Protein AF-A0A259DAL8-F1 (afdb_monomer_lite)

pLDDT: mean 74.41, std 16.44, range [31.38, 98.06]

Structure (mmCIF, N/CA/C/O backbone):
data_AF-A0A259DAL8-F1
#
_entry.id   AF-A0A259DAL8-F1
#
loop_
_atom_site.group_PDB
_atom_site.id
_atom_site.type_symbol
_atom_site.label_atom_id
_atom_site.label_alt_id
_atom_site.label_comp_id
_atom_site.label_asym_id
_atom_site.label_entity_id
_atom_site.label_seq_id
_atom_site.pdbx_PDB_ins_code
_atom_site.Cartn_x
_atom_site.Cartn_y
_atom_site.Cartn_z
_atom_site.occupancy
_atom_site.B_iso_or_equiv
_atom_site.auth_seq_id
_atom_site.auth_comp_id
_atom_site.auth_asym_id
_atom_site.auth_atom_id
_atom_site.pdbx_PDB_model_num
ATOM 1 N N . MET A 1 1 ? 61.870 -11.057 -55.550 1.00 35.78 1 MET A N 1
ATOM 2 C CA . MET A 1 1 ? 61.419 -10.920 -54.155 1.00 35.78 1 MET A CA 1
ATOM 3 C C . MET A 1 1 ? 60.018 -10.340 -54.222 1.00 35.78 1 MET A C 1
ATOM 5 O O . MET A 1 1 ? 59.902 -9.242 -54.744 1.00 35.78 1 MET A O 1
ATOM 9 N N . GLU A 1 2 ? 59.033 -11.192 -53.907 1.00 34.91 2 GLU A N 1
ATOM 10 C CA . GLU A 1 2 ? 57.720 -10.975 -53.245 1.00 34.91 2 GLU A CA 1
ATOM 11 C C . GLU A 1 2 ? 56.976 -9.633 -53.415 1.00 34.91 2 GLU A C 1
ATOM 13 O O . GLU A 1 2 ? 57.586 -8.579 -53.312 1.00 34.91 2 GLU A O 1
ATOM 18 N N . ASN A 1 3 ? 55.643 -9.542 -53.484 1.00 34.28 3 ASN A N 1
ATOM 19 C CA . ASN A 1 3 ? 54.513 -10.391 -53.906 1.00 34.28 3 ASN A CA 1
ATOM 20 C C . ASN A 1 3 ? 53.248 -9.493 -53.809 1.00 34.28 3 ASN A C 1
ATOM 22 O O . ASN A 1 3 ? 53.177 -8.661 -52.911 1.00 34.28 3 ASN A O 1
ATOM 26 N N . ASP A 1 4 ? 52.287 -9.710 -54.715 1.00 37.03 4 ASP A N 1
ATOM 27 C CA . ASP A 1 4 ? 50.824 -9.488 -54.649 1.00 37.03 4 ASP A CA 1
ATOM 28 C C . ASP A 1 4 ? 50.190 -8.137 -54.227 1.00 37.03 4 ASP A C 1
ATOM 30 O O . ASP A 1 4 ? 50.417 -7.625 -53.139 1.00 37.03 4 ASP A O 1
ATOM 34 N N . ILE A 1 5 ? 49.257 -7.631 -55.062 1.00 38.06 5 ILE A N 1
ATOM 35 C CA . ILE A 1 5 ? 47.823 -7.443 -54.724 1.00 38.06 5 ILE A CA 1
ATOM 36 C C . ILE A 1 5 ? 46.979 -7.140 -55.992 1.00 38.06 5 ILE A C 1
ATOM 38 O O . ILE A 1 5 ? 47.128 -6.120 -56.660 1.00 38.06 5 ILE A O 1
ATOM 42 N N . ASN A 1 6 ? 46.052 -8.077 -56.213 1.00 35.47 6 ASN A N 1
ATOM 43 C CA . ASN A 1 6 ? 44.702 -8.073 -56.793 1.00 35.47 6 ASN A CA 1
ATOM 44 C C . ASN A 1 6 ? 44.372 -7.799 -58.275 1.00 35.47 6 ASN A C 1
ATOM 46 O O . ASN A 1 6 ? 44.527 -6.720 -58.838 1.00 35.47 6 ASN A O 1
ATOM 50 N N . ALA A 1 7 ? 43.758 -8.853 -58.825 1.00 35.41 7 ALA A N 1
ATOM 51 C CA . ALA A 1 7 ? 43.249 -9.085 -60.162 1.00 35.41 7 ALA A CA 1
ATOM 52 C C . ALA A 1 7 ? 41.807 -8.587 -60.369 1.00 35.41 7 ALA A C 1
ATOM 54 O O . ALA A 1 7 ? 41.029 -8.434 -59.428 1.00 35.41 7 ALA A O 1
ATOM 55 N N . GLY A 1 8 ? 41.447 -8.396 -61.640 1.00 31.41 8 GLY A N 1
ATOM 56 C CA . GLY A 1 8 ? 40.091 -8.093 -62.088 1.00 31.41 8 GLY A CA 1
ATOM 57 C C . GLY A 1 8 ? 39.299 -9.298 -62.625 1.00 31.41 8 GLY A C 1
ATOM 58 O O . GLY A 1 8 ? 39.867 -10.327 -62.972 1.00 31.41 8 GLY A O 1
ATOM 59 N N . LEU A 1 9 ? 37.988 -9.040 -62.779 1.00 34.62 9 LEU A N 1
ATOM 60 C CA . LEU A 1 9 ? 36.991 -9.623 -63.706 1.00 34.62 9 LEU A CA 1
ATOM 61 C C . LEU A 1 9 ? 36.517 -11.088 -63.517 1.00 34.62 9 LEU A C 1
ATOM 63 O O . LEU A 1 9 ? 37.172 -12.013 -63.976 1.00 34.62 9 LEU A O 1
ATOM 67 N N . ALA A 1 10 ? 35.271 -11.274 -63.029 1.00 31.38 10 ALA A N 1
ATOM 68 C CA . ALA A 1 10 ? 34.056 -11.575 -63.837 1.00 31.38 10 ALA A CA 1
ATOM 69 C C . ALA A 1 10 ? 32.976 -12.449 -63.120 1.00 31.38 10 ALA A C 1
ATOM 71 O O . ALA A 1 10 ? 33.229 -13.620 -62.890 1.00 31.38 10 ALA A O 1
ATOM 72 N N . ARG A 1 11 ? 31.760 -11.872 -62.920 1.00 33.25 11 ARG A N 1
ATOM 73 C CA . ARG A 1 11 ? 30.352 -12.414 -62.976 1.00 33.25 11 ARG A CA 1
ATOM 74 C C . ARG A 1 11 ? 29.951 -13.700 -62.180 1.00 33.25 11 ARG A C 1
ATOM 76 O O . ARG A 1 11 ? 30.803 -14.542 -61.961 1.00 33.25 11 ARG A O 1
ATOM 83 N N . PRO A 1 12 ? 28.660 -13.914 -61.788 1.00 41.31 12 PRO A N 1
ATOM 84 C CA . PRO A 1 12 ? 27.433 -13.451 -62.453 1.00 41.31 12 PRO A CA 1
ATOM 85 C C . PRO A 1 12 ? 26.391 -12.744 -61.568 1.00 41.31 12 PRO A C 1
ATOM 87 O O . PRO A 1 12 ? 26.308 -12.931 -60.360 1.00 41.31 12 PRO A O 1
ATOM 90 N N . GLY A 1 13 ? 25.568 -11.931 -62.237 1.00 42.28 13 GLY A N 1
ATOM 91 C CA . GLY A 1 13 ? 24.282 -11.502 -61.713 1.00 42.28 13 GLY A CA 1
ATOM 92 C C . GLY A 1 13 ? 23.325 -12.685 -61.721 1.00 42.28 13 GLY A C 1
ATOM 93 O O . GLY A 1 13 ? 23.169 -13.348 -62.746 1.00 42.28 13 GLY A O 1
ATOM 94 N N . THR A 1 14 ? 22.709 -12.927 -60.573 1.00 33.47 14 THR A N 1
ATOM 95 C CA . THR A 1 14 ? 21.585 -13.843 -60.441 1.00 33.47 14 THR A CA 1
ATOM 96 C C . THR A 1 14 ? 20.373 -12.995 -60.111 1.00 33.47 14 THR A C 1
ATOM 98 O O . THR A 1 14 ? 20.346 -12.277 -59.111 1.00 33.47 14 THR A O 1
ATOM 101 N N . GLU A 1 15 ? 19.423 -13.047 -61.031 1.00 34.59 15 GLU A N 1
ATOM 102 C CA . GLU A 1 15 ? 18.083 -12.490 -60.973 1.00 34.59 15 GLU A CA 1
ATOM 103 C C . GLU A 1 15 ? 17.472 -12.680 -59.577 1.00 34.59 15 GLU A C 1
ATOM 105 O O . GLU A 1 15 ? 17.175 -13.799 -59.158 1.00 34.59 15 GLU A O 1
ATOM 110 N N . ARG A 1 16 ? 17.234 -11.582 -58.854 1.00 32.19 16 ARG A N 1
ATOM 111 C CA . ARG A 1 16 ? 16.084 -11.554 -57.953 1.00 32.19 16 ARG A CA 1
ATOM 112 C C . ARG A 1 16 ? 14.910 -11.191 -58.834 1.00 32.19 16 ARG A C 1
ATOM 114 O O . ARG A 1 16 ? 14.749 -10.041 -59.215 1.00 32.19 16 ARG A O 1
ATOM 121 N N . SER A 1 17 ? 14.172 -12.222 -59.216 1.00 34.84 17 SER A N 1
ATOM 122 C CA . SER A 1 17 ? 12.844 -12.115 -59.787 1.00 34.84 17 SER A CA 1
ATOM 123 C C . SER A 1 17 ? 12.039 -11.077 -59.007 1.00 34.84 17 SER A C 1
ATOM 125 O O . SER A 1 17 ? 11.611 -11.348 -57.880 1.00 34.84 17 SER A O 1
ATOM 127 N N . ASP A 1 18 ? 11.805 -9.925 -59.632 1.00 37.50 18 ASP A N 1
ATOM 128 C CA . ASP A 1 18 ? 10.613 -9.112 -59.419 1.00 37.50 18 ASP A CA 1
ATOM 129 C C . ASP A 1 18 ? 9.415 -9.949 -59.883 1.00 37.50 18 ASP A C 1
ATOM 131 O O . ASP A 1 18 ? 8.805 -9.725 -60.925 1.00 37.50 18 ASP A O 1
ATOM 135 N N . ALA A 1 19 ? 9.119 -11.007 -59.129 1.00 38.22 19 ALA A N 1
ATOM 136 C CA . ALA A 1 19 ? 7.787 -11.555 -59.116 1.00 38.22 19 ALA A CA 1
ATOM 137 C C . ALA A 1 19 ? 6.965 -10.504 -58.380 1.00 38.22 19 ALA A C 1
ATOM 139 O O . ALA A 1 19 ? 7.048 -10.405 -57.154 1.00 38.22 19 ALA A O 1
ATOM 140 N N . GLU A 1 20 ? 6.253 -9.685 -59.157 1.00 40.41 20 GLU A N 1
ATOM 141 C CA . GLU A 1 20 ? 5.109 -8.899 -58.712 1.00 40.41 20 GLU A CA 1
ATOM 142 C C . GLU A 1 20 ? 4.331 -9.726 -57.684 1.00 40.41 20 GLU A C 1
ATOM 144 O O . GLU A 1 20 ? 3.550 -10.617 -58.023 1.00 40.41 20 GLU A O 1
ATOM 149 N N . ARG A 1 21 ? 4.569 -9.458 -56.396 1.00 34.81 21 ARG A N 1
ATOM 150 C CA . ARG A 1 21 ? 3.578 -9.788 -55.386 1.00 34.81 21 ARG A CA 1
ATOM 151 C C . ARG A 1 21 ? 2.423 -8.843 -55.685 1.00 34.81 21 ARG A C 1
ATOM 153 O O . ARG A 1 21 ? 2.647 -7.630 -55.673 1.00 34.81 21 ARG A O 1
ATOM 160 N N . PRO A 1 22 ? 1.233 -9.364 -56.015 1.00 31.95 22 PRO A N 1
ATOM 161 C CA . PRO A 1 22 ? 0.101 -8.514 -56.318 1.00 31.95 22 PRO A CA 1
ATOM 162 C C . PRO A 1 22 ? -0.125 -7.573 -55.136 1.00 31.95 22 PRO A C 1
ATOM 164 O O . PRO A 1 22 ? -0.141 -7.995 -53.979 1.00 31.95 22 PRO A O 1
ATOM 167 N N . ALA A 1 23 ? -0.246 -6.285 -55.450 1.00 42.25 23 ALA A N 1
ATOM 168 C CA . ALA A 1 23 ? -0.668 -5.256 -54.521 1.00 42.25 23 ALA A CA 1
ATOM 169 C C . ALA A 1 23 ? -2.107 -5.559 -54.083 1.00 42.25 23 ALA A C 1
ATOM 171 O O . ALA A 1 23 ? -3.071 -5.097 -54.688 1.00 42.25 23 ALA A O 1
ATOM 172 N N . THR A 1 24 ? -2.251 -6.379 -53.051 1.00 40.84 24 THR A N 1
ATOM 173 C CA . THR A 1 24 ? -3.520 -6.617 -52.370 1.00 40.84 24 THR A CA 1
ATOM 174 C C . THR A 1 24 ? -3.335 -6.303 -50.890 1.00 40.84 24 THR A C 1
ATOM 176 O O . THR A 1 24 ? -2.814 -7.131 -50.155 1.00 40.84 24 THR A O 1
ATOM 179 N N . ASP A 1 25 ? -3.735 -5.079 -50.515 1.00 47.84 25 ASP A N 1
ATOM 180 C CA . ASP A 1 25 ? -4.420 -4.725 -49.256 1.00 47.84 25 ASP A CA 1
ATOM 181 C C . ASP A 1 25 ? -3.725 -5.231 -47.959 1.00 47.84 25 ASP A C 1
ATOM 183 O O . ASP A 1 25 ? -3.942 -6.363 -47.545 1.00 47.84 25 ASP A O 1
ATOM 187 N N . ARG A 1 26 ? -2.867 -4.484 -47.239 1.00 47.38 26 ARG A N 1
ATOM 188 C CA . ARG A 1 26 ? -3.063 -3.201 -46.508 1.00 47.38 26 ARG A CA 1
ATOM 189 C C . ARG A 1 26 ? -1.732 -2.808 -45.805 1.00 47.38 26 ARG A C 1
ATOM 191 O O . ARG A 1 26 ? -0.807 -3.617 -45.804 1.00 47.38 26 ARG A O 1
ATOM 198 N N . PRO A 1 27 ? -1.664 -1.688 -45.056 1.00 51.47 27 PRO A N 1
ATOM 199 C CA . PRO A 1 27 ? -1.126 -1.828 -43.705 1.00 51.47 27 PRO A CA 1
ATOM 200 C C . PRO A 1 27 ? -2.227 -1.448 -42.723 1.00 51.47 27 PRO A C 1
ATOM 202 O O . PRO A 1 27 ? -2.418 -0.285 -42.373 1.00 51.47 27 PRO A O 1
ATOM 205 N N . LYS A 1 28 ? -3.027 -2.451 -42.357 1.00 71.31 28 LYS A N 1
ATOM 206 C CA . LYS A 1 28 ? -3.963 -2.333 -41.245 1.00 71.31 28 LYS A CA 1
ATOM 207 C C . LYS A 1 28 ? -3.137 -2.197 -39.973 1.00 71.31 28 LYS A C 1
ATOM 209 O O . LYS A 1 28 ? -2.016 -2.680 -39.935 1.00 71.31 28 LYS A O 1
ATOM 214 N N . GLU A 1 29 ? -3.672 -1.534 -38.966 1.00 87.75 29 GLU A N 1
ATOM 215 C CA . GLU A 1 29 ? -3.164 -1.679 -37.606 1.00 87.75 29 GLU A CA 1
ATOM 216 C C . GLU A 1 29 ? -3.200 -3.169 -37.227 1.00 87.75 29 GLU A C 1
ATOM 218 O O . GLU A 1 29 ? -4.219 -3.828 -37.449 1.00 87.75 29 GLU A O 1
ATOM 223 N N . TYR A 1 30 ? -2.084 -3.719 -36.752 1.00 91.56 30 TYR A N 1
ATOM 224 C CA . TYR A 1 30 ? -2.017 -5.100 -36.281 1.00 91.56 30 TYR A CA 1
ATOM 225 C C . TYR A 1 30 ? -0.966 -5.280 -35.186 1.00 91.56 30 TYR A C 1
ATOM 227 O O . TYR A 1 30 ? -0.056 -4.469 -34.990 1.00 91.56 30 TYR A O 1
ATOM 235 N N . PHE A 1 31 ? -1.097 -6.390 -34.475 1.00 93.56 31 PHE A N 1
ATOM 236 C CA . PHE A 1 31 ? -0.281 -6.772 -33.339 1.00 93.56 31 PHE A CA 1
ATOM 237 C C . PHE A 1 31 ? 0.427 -8.080 -33.671 1.00 93.56 31 PHE A C 1
ATOM 239 O O . PHE A 1 31 ? -0.217 -9.080 -33.976 1.00 93.56 31 PHE A O 1
ATOM 246 N N . SER A 1 32 ? 1.755 -8.085 -33.634 1.00 93.81 32 SER A N 1
ATOM 247 C CA . SER A 1 32 ? 2.569 -9.268 -33.916 1.00 93.81 32 SER A CA 1
ATOM 248 C C . SER A 1 32 ? 3.132 -9.828 -32.619 1.00 93.81 32 SER A C 1
ATOM 250 O O . SER A 1 32 ? 4.029 -9.219 -32.035 1.00 93.81 32 SER A O 1
ATOM 252 N N . VAL A 1 33 ? 2.677 -11.012 -32.212 1.00 95.31 33 VAL A N 1
ATOM 253 C CA . VAL A 1 33 ? 3.288 -11.797 -31.131 1.00 95.31 33 VAL A CA 1
ATOM 254 C C . VAL A 1 33 ? 4.378 -12.672 -31.741 1.00 95.31 33 VAL A C 1
ATOM 256 O O . VAL A 1 33 ? 4.091 -13.589 -32.509 1.00 95.31 33 VAL A O 1
ATOM 259 N N . ARG A 1 34 ? 5.639 -12.379 -31.426 1.00 91.31 34 ARG A N 1
ATOM 260 C CA . ARG A 1 34 ? 6.814 -13.071 -31.964 1.00 91.31 34 ARG A CA 1
ATOM 261 C C . ARG A 1 34 ? 7.540 -13.842 -30.871 1.00 91.31 34 ARG A C 1
ATOM 263 O O . ARG A 1 34 ? 7.959 -13.252 -29.877 1.00 91.31 34 ARG A O 1
ATOM 270 N N . LEU A 1 35 ? 7.748 -15.132 -31.104 1.00 91.06 35 LEU A N 1
ATOM 271 C CA . LEU A 1 35 ? 8.613 -15.999 -30.313 1.00 91.06 35 LEU A CA 1
ATOM 272 C C . LEU A 1 35 ? 10.065 -15.742 -30.723 1.00 91.06 35 LEU A C 1
ATOM 274 O O . LEU A 1 35 ? 10.432 -15.897 -31.890 1.00 91.06 35 LEU A O 1
ATOM 278 N N . THR A 1 36 ? 10.888 -15.275 -29.788 1.00 84.94 36 THR A N 1
ATOM 279 C CA . THR A 1 36 ? 12.235 -14.784 -30.106 1.00 84.94 36 THR A CA 1
ATOM 280 C C . THR A 1 36 ? 13.186 -15.922 -30.464 1.00 84.94 36 THR A C 1
ATOM 282 O O . THR A 1 36 ? 14.020 -15.744 -31.351 1.00 84.94 36 THR A O 1
ATOM 285 N N . LEU A 1 37 ? 13.064 -17.080 -29.804 1.00 82.81 37 LEU A N 1
ATOM 286 C CA . LEU A 1 37 ? 13.977 -18.209 -30.006 1.00 82.81 37 LEU A CA 1
ATOM 287 C C . LEU A 1 37 ? 13.647 -19.009 -31.271 1.00 82.81 37 LEU A C 1
ATOM 289 O O . LEU A 1 37 ? 14.517 -19.191 -32.122 1.00 82.81 37 LEU A O 1
ATOM 293 N N . SER A 1 38 ? 12.397 -19.444 -31.428 1.00 86.19 38 SER A N 1
ATOM 294 C CA . SER A 1 38 ? 11.946 -20.172 -32.625 1.00 86.19 38 SER A CA 1
ATOM 295 C C . SER A 1 38 ? 11.756 -19.281 -33.856 1.00 86.19 38 SER A C 1
ATOM 297 O O . SER A 1 38 ? 11.741 -19.771 -34.986 1.00 86.19 38 SER A O 1
ATOM 299 N N . GLY A 1 39 ? 11.593 -17.970 -33.663 1.00 83.44 39 GLY A N 1
ATOM 300 C CA . GLY A 1 39 ? 11.322 -17.013 -34.734 1.00 83.44 39 GLY A CA 1
ATOM 301 C C . GLY A 1 39 ? 9.891 -17.059 -35.278 1.00 83.44 39 GLY A C 1
ATOM 302 O O . GLY A 1 39 ? 9.587 -16.300 -36.200 1.00 83.44 39 GLY A O 1
ATOM 303 N N . ALA A 1 40 ? 9.018 -17.909 -34.725 1.00 88.38 40 ALA A N 1
ATOM 304 C CA . ALA A 1 40 ? 7.608 -17.963 -35.092 1.00 88.38 40 ALA A CA 1
ATOM 305 C C . ALA A 1 40 ? 6.899 -16.648 -34.730 1.00 88.38 40 ALA A C 1
ATOM 307 O O . ALA A 1 40 ? 7.210 -16.018 -33.718 1.00 88.38 40 ALA A O 1
ATOM 308 N N . ALA A 1 41 ? 5.944 -16.227 -35.556 1.00 90.94 41 ALA A N 1
ATOM 309 C CA . ALA A 1 41 ? 5.156 -15.025 -35.319 1.00 90.94 41 ALA A CA 1
ATOM 310 C C . ALA A 1 41 ? 3.689 -15.264 -35.676 1.00 90.94 41 ALA A C 1
ATOM 312 O O . ALA A 1 41 ? 3.388 -15.960 -36.648 1.00 90.94 41 ALA A O 1
ATOM 313 N N . GLN A 1 42 ? 2.797 -14.670 -34.891 1.00 93.44 42 GLN A N 1
ATOM 314 C CA . GLN A 1 42 ? 1.364 -14.647 -35.140 1.00 93.44 42 GLN A CA 1
ATOM 315 C C . GLN A 1 42 ? 0.871 -13.201 -35.126 1.00 93.44 42 GLN A C 1
ATOM 317 O O . GLN A 1 42 ? 1.238 -12.422 -34.246 1.00 93.44 42 GLN A O 1
ATOM 322 N N . GLU A 1 43 ? 0.050 -12.854 -36.112 1.00 94.31 43 GLU A N 1
ATOM 323 C CA . GLU A 1 43 ? -0.501 -11.514 -36.293 1.00 94.31 43 GLU A CA 1
ATOM 324 C C . GLU A 1 43 ? -1.977 -11.482 -35.886 1.00 94.31 43 GLU A C 1
ATOM 326 O O . GLU A 1 43 ? -2.733 -12.413 -36.174 1.00 94.31 43 GLU A O 1
ATOM 331 N N . PHE A 1 44 ? -2.379 -10.397 -35.231 1.00 94.81 44 PHE A N 1
ATOM 332 C CA . PHE A 1 44 ? -3.725 -10.174 -34.717 1.00 94.81 44 PHE A CA 1
ATOM 333 C C . PHE A 1 44 ? -4.202 -8.777 -35.102 1.00 94.81 44 PHE A C 1
ATOM 335 O O . PHE A 1 44 ? -3.449 -7.813 -34.992 1.00 94.81 44 PHE A O 1
ATOM 342 N N . GLU A 1 45 ? -5.460 -8.652 -35.520 1.00 93.88 45 GLU A N 1
ATOM 343 C CA . GLU A 1 45 ? -6.099 -7.341 -35.730 1.00 93.88 45 GLU A CA 1
ATOM 344 C C . GLU A 1 45 ? -6.703 -6.790 -34.427 1.00 93.88 45 GLU A C 1
ATOM 346 O O . GLU A 1 45 ? -6.846 -5.582 -34.277 1.00 93.88 45 GLU A O 1
ATOM 351 N N . ASP A 1 46 ? -7.037 -7.670 -33.479 1.00 94.56 46 ASP A N 1
ATOM 352 C CA . ASP A 1 46 ? -7.612 -7.319 -32.180 1.00 94.56 46 ASP A CA 1
ATOM 353 C C . ASP A 1 46 ? -6.514 -7.295 -31.092 1.00 94.56 46 ASP A C 1
ATOM 355 O O . ASP A 1 46 ? -5.884 -8.336 -30.845 1.00 94.56 46 ASP A O 1
ATOM 359 N N . PRO A 1 47 ? -6.282 -6.154 -30.409 1.00 94.69 47 PRO A N 1
ATOM 360 C CA . PRO A 1 47 ? -5.307 -6.067 -29.323 1.00 94.69 47 PRO A CA 1
ATOM 361 C C . PRO A 1 47 ? -5.618 -7.028 -28.169 1.00 94.69 47 PRO A C 1
ATOM 363 O O . PRO A 1 47 ? -4.686 -7.548 -27.553 1.00 94.69 47 PRO A O 1
ATOM 366 N N . ARG A 1 48 ? -6.895 -7.331 -27.892 1.00 96.56 48 ARG A N 1
ATOM 367 C CA . ARG A 1 48 ? -7.290 -8.267 -26.826 1.00 96.56 48 ARG A CA 1
ATOM 368 C C . ARG A 1 48 ? -6.808 -9.680 -27.132 1.00 96.56 48 ARG A C 1
ATOM 370 O O . ARG A 1 48 ? -6.209 -10.325 -26.274 1.00 96.56 48 ARG A O 1
ATOM 377 N N . GLN A 1 49 ? -7.003 -10.138 -28.369 1.00 97.44 49 GLN A N 1
ATOM 378 C CA . GLN A 1 49 ? -6.532 -11.455 -28.814 1.00 97.44 49 GLN A CA 1
ATOM 379 C C . GLN A 1 49 ? -5.003 -11.545 -28.793 1.00 97.44 49 GLN A C 1
ATOM 381 O O . GLN A 1 49 ? -4.451 -12.579 -28.420 1.00 97.44 49 GLN A O 1
ATOM 386 N N . ALA A 1 50 ? -4.310 -10.453 -29.134 1.00 96.44 50 ALA A N 1
ATOM 387 C CA . ALA A 1 50 ? -2.856 -10.384 -29.020 1.00 96.44 50 ALA A CA 1
ATOM 388 C C . ALA A 1 50 ? -2.385 -10.482 -27.559 1.00 96.44 50 ALA A C 1
ATOM 390 O O . ALA A 1 50 ? -1.403 -11.172 -27.283 1.00 96.44 50 ALA A O 1
ATOM 391 N N . GLY A 1 51 ? -3.089 -9.833 -26.625 1.00 96.75 51 GLY A N 1
ATOM 392 C CA . GLY A 1 51 ? -2.826 -9.927 -25.185 1.00 96.75 51 GLY A CA 1
ATOM 393 C C . GLY A 1 51 ? -3.016 -11.342 -24.644 1.00 96.75 51 GLY A C 1
ATOM 394 O O . GLY A 1 51 ? -2.141 -11.868 -23.956 1.00 96.75 51 GLY A O 1
ATOM 395 N N . GLU A 1 52 ? -4.113 -11.996 -25.027 1.00 98.06 52 GLU A N 1
ATOM 396 C CA . GLU A 1 52 ? -4.407 -13.394 -24.688 1.00 98.06 52 GLU A CA 1
ATOM 397 C C . GLU A 1 52 ? -3.338 -14.351 -25.241 1.00 98.06 52 GLU A C 1
ATOM 399 O O . GLU A 1 52 ? -2.814 -15.205 -24.520 1.00 98.06 52 GLU A O 1
ATOM 404 N N . ALA A 1 53 ? -2.964 -14.195 -26.513 1.00 97.19 53 ALA A N 1
ATOM 405 C CA . ALA A 1 53 ? -1.924 -15.006 -27.138 1.00 97.19 53 ALA A CA 1
ATOM 406 C C . ALA A 1 53 ? -0.550 -14.777 -26.495 1.00 97.19 53 ALA A C 1
ATOM 408 O O . ALA A 1 53 ? 0.203 -15.728 -26.283 1.00 97.19 53 ALA A O 1
ATOM 409 N N . PHE A 1 54 ? -0.234 -13.531 -26.134 1.00 97.19 54 PHE A N 1
ATOM 410 C CA . PHE A 1 54 ? 0.995 -13.198 -25.427 1.00 97.19 54 PHE A CA 1
ATOM 411 C C . PHE A 1 54 ? 1.050 -13.834 -24.036 1.00 97.19 54 PHE A C 1
ATOM 413 O O . PHE A 1 54 ? 2.100 -14.361 -23.666 1.00 97.19 54 PHE A O 1
ATOM 420 N N . PHE A 1 55 ? -0.059 -13.857 -23.287 1.00 95.44 55 PHE A N 1
ATOM 421 C CA . PHE A 1 55 ? -0.144 -14.574 -22.011 1.00 95.44 55 PHE A CA 1
ATOM 422 C C . PHE A 1 55 ? 0.125 -16.076 -22.189 1.00 95.44 55 PHE A C 1
ATOM 424 O O . PHE A 1 55 ? 0.979 -16.622 -21.492 1.00 95.44 55 PHE A O 1
ATOM 431 N N . ARG A 1 56 ? -0.519 -16.719 -23.171 1.00 95.19 56 ARG A N 1
ATOM 432 C CA . ARG A 1 56 ? -0.406 -18.172 -23.410 1.00 95.19 56 ARG A CA 1
ATOM 433 C C . ARG A 1 56 ? 0.921 -18.632 -24.007 1.00 95.19 56 ARG A C 1
ATOM 435 O O . ARG A 1 56 ? 1.249 -19.810 -23.904 1.00 95.19 56 ARG A O 1
ATOM 442 N N . ALA A 1 57 ? 1.654 -17.747 -24.676 1.00 95.31 57 ALA A N 1
ATOM 443 C CA . ALA A 1 57 ? 2.935 -18.096 -25.278 1.00 95.31 57 ALA A CA 1
ATOM 444 C C . ALA A 1 57 ? 3.935 -18.577 -24.213 1.00 95.31 57 ALA A C 1
ATOM 446 O O . ALA A 1 57 ? 4.034 -17.973 -23.145 1.00 95.31 57 ALA A O 1
ATOM 447 N N . ASP A 1 58 ? 4.702 -19.623 -24.520 1.00 92.38 58 ASP A N 1
ATOM 448 C CA . ASP A 1 58 ? 5.733 -20.147 -23.619 1.00 92.38 58 ASP A CA 1
ATOM 449 C C . ASP A 1 58 ? 6.734 -19.030 -23.251 1.00 92.38 58 ASP A C 1
ATOM 451 O O . ASP A 1 58 ? 7.350 -18.448 -24.150 1.00 92.38 58 ASP A O 1
ATOM 455 N N . PRO A 1 59 ? 6.903 -18.677 -21.962 1.00 89.81 59 PRO A N 1
ATOM 456 C CA . PRO A 1 59 ? 7.852 -17.644 -21.559 1.00 89.81 59 PRO A CA 1
ATOM 457 C C . PRO A 1 59 ? 9.310 -17.982 -21.918 1.00 89.81 59 PRO A C 1
ATOM 459 O O . PRO A 1 59 ? 10.085 -17.060 -22.193 1.00 89.81 59 PRO A O 1
ATOM 462 N N . ALA A 1 60 ? 9.679 -19.265 -22.010 1.00 89.81 60 ALA A N 1
ATOM 463 C CA . ALA A 1 60 ? 11.025 -19.691 -22.394 1.00 89.81 60 ALA A CA 1
ATOM 464 C C . ALA A 1 60 ? 11.373 -19.314 -23.843 1.00 89.81 60 ALA A C 1
ATOM 466 O O . ALA A 1 60 ? 12.523 -18.991 -24.141 1.00 89.81 60 ALA A O 1
ATOM 467 N N . GLU A 1 61 ? 10.374 -19.233 -24.729 1.00 92.19 61 GLU A N 1
ATOM 468 C CA . GLU A 1 61 ? 10.513 -18.736 -26.108 1.00 92.19 61 GLU A CA 1
ATOM 469 C C . GLU A 1 61 ? 10.746 -17.215 -26.184 1.00 92.19 61 GLU A C 1
ATOM 471 O O . GLU A 1 61 ? 10.980 -16.659 -27.265 1.00 92.19 61 GLU A O 1
ATOM 476 N N . ARG A 1 62 ? 10.697 -16.529 -25.035 1.00 90.50 62 ARG A N 1
ATOM 477 C CA . ARG A 1 62 ? 10.832 -15.079 -24.869 1.00 90.50 62 ARG A CA 1
ATOM 478 C C . ARG A 1 62 ? 9.926 -14.301 -25.828 1.00 90.50 62 ARG A C 1
ATOM 480 O O . ARG A 1 62 ? 10.432 -13.545 -26.668 1.00 90.50 62 ARG A O 1
ATOM 487 N N . PRO A 1 63 ? 8.597 -14.483 -25.750 1.00 91.94 63 PRO A N 1
ATOM 488 C CA . PRO A 1 63 ? 7.679 -13.787 -26.629 1.00 91.94 63 PRO A CA 1
ATOM 489 C C . PRO A 1 63 ? 7.816 -12.268 -26.471 1.00 91.94 63 PRO A C 1
ATOM 491 O O . PRO A 1 63 ? 8.104 -11.748 -25.386 1.00 91.94 63 PRO A O 1
ATOM 494 N N . SER A 1 64 ? 7.604 -11.557 -27.571 1.00 90.56 64 SER A N 1
ATOM 495 C CA . SER A 1 64 ? 7.509 -10.099 -27.627 1.00 90.56 64 SER A CA 1
ATOM 496 C C . SER A 1 64 ? 6.348 -9.692 -28.521 1.00 90.56 64 SER A C 1
ATOM 498 O O . SER A 1 64 ? 5.988 -10.419 -29.446 1.00 90.56 64 SER A O 1
ATOM 500 N N . VAL A 1 65 ? 5.755 -8.539 -28.238 1.00 93.56 65 VAL A N 1
ATOM 501 C CA . VAL A 1 65 ? 4.631 -8.001 -28.997 1.00 93.56 65 VAL A CA 1
ATOM 502 C C . VAL A 1 65 ? 5.045 -6.695 -29.636 1.00 93.56 65 VAL A C 1
ATOM 504 O O . VAL A 1 65 ? 5.482 -5.772 -28.948 1.00 93.56 65 VAL A O 1
ATOM 507 N N . ALA A 1 66 ? 4.882 -6.616 -30.950 1.00 90.31 66 ALA A N 1
ATOM 508 C CA . ALA A 1 66 ? 5.005 -5.378 -31.696 1.00 90.31 66 ALA A CA 1
ATOM 509 C C . ALA A 1 66 ? 3.617 -4.879 -32.106 1.00 90.31 66 ALA A C 1
ATOM 511 O O . ALA A 1 66 ? 2.804 -5.654 -32.601 1.00 90.31 66 ALA A O 1
ATOM 512 N N . HIS A 1 67 ? 3.377 -3.584 -31.935 1.00 90.56 67 HIS A N 1
ATOM 513 C CA . HIS A 1 67 ? 2.270 -2.876 -32.563 1.00 90.56 67 HIS A CA 1
ATOM 514 C C . HIS A 1 67 ? 2.762 -2.269 -33.868 1.00 90.56 67 HIS A C 1
ATOM 516 O O . HIS A 1 67 ? 3.695 -1.461 -33.842 1.00 90.56 67 HIS A O 1
ATOM 522 N N . ILE A 1 68 ? 2.145 -2.646 -34.984 1.00 88.88 68 ILE A N 1
ATOM 523 C CA . ILE A 1 68 ? 2.436 -2.109 -36.307 1.00 88.88 68 ILE A CA 1
ATOM 524 C C . ILE A 1 68 ? 1.222 -1.310 -36.768 1.00 88.88 68 ILE A C 1
ATOM 526 O O . ILE A 1 68 ? 0.122 -1.840 -36.888 1.00 88.88 68 ILE A O 1
ATOM 530 N N . ASN A 1 69 ? 1.436 -0.032 -37.062 1.00 84.12 69 ASN A N 1
ATOM 531 C CA . ASN A 1 69 ? 0.424 0.847 -37.628 1.00 84.12 69 ASN A CA 1
ATOM 532 C C . ASN A 1 69 ? 1.017 1.589 -38.830 1.00 84.12 69 ASN A C 1
ATOM 534 O O . ASN A 1 69 ? 1.856 2.488 -38.684 1.00 84.12 69 ASN A O 1
ATOM 538 N N . GLY A 1 70 ? 0.609 1.193 -40.037 1.00 81.50 70 GLY A N 1
ATOM 539 C CA . GLY A 1 70 ? 1.151 1.770 -41.262 1.00 81.50 70 GLY A CA 1
ATOM 540 C C . GLY A 1 70 ? 2.659 1.532 -41.380 1.00 81.50 70 GLY A C 1
ATOM 541 O O . GLY A 1 70 ? 3.127 0.398 -41.416 1.00 81.50 70 GLY A O 1
ATOM 542 N N . ASN A 1 71 ? 3.416 2.631 -41.409 1.00 77.56 71 ASN A N 1
ATOM 543 C CA . ASN A 1 71 ? 4.883 2.625 -41.467 1.00 77.56 71 ASN A CA 1
ATOM 544 C C . ASN A 1 71 ? 5.542 2.759 -40.085 1.00 77.56 71 ASN A C 1
ATOM 546 O O . ASN A 1 71 ? 6.757 2.932 -39.999 1.00 77.56 71 ASN A O 1
ATOM 550 N N . THR A 1 72 ? 4.754 2.739 -39.009 1.00 77.25 72 THR A N 1
ATOM 551 C CA . THR A 1 72 ? 5.254 2.849 -37.637 1.00 77.25 72 THR A CA 1
ATOM 552 C C . THR A 1 72 ? 5.169 1.500 -36.942 1.00 77.25 72 THR A C 1
ATOM 554 O O . THR A 1 72 ? 4.194 0.769 -37.103 1.00 77.25 72 THR A O 1
ATOM 557 N N . ALA A 1 73 ? 6.203 1.164 -36.176 1.00 82.81 73 ALA A N 1
ATOM 558 C CA . ALA A 1 73 ? 6.230 -0.027 -35.344 1.00 82.81 73 ALA A CA 1
ATOM 559 C C . ALA A 1 73 ? 6.806 0.324 -33.973 1.00 82.81 73 ALA A C 1
ATOM 561 O O . ALA A 1 73 ? 7.789 1.062 -33.882 1.00 82.81 73 ALA A O 1
ATOM 562 N N . ARG A 1 74 ? 6.211 -0.221 -32.912 1.00 86.75 74 ARG A N 1
ATOM 563 C CA . ARG A 1 74 ? 6.753 -0.143 -31.550 1.00 86.75 74 ARG A CA 1
ATOM 564 C C . ARG A 1 74 ? 6.663 -1.491 -30.858 1.00 86.75 74 ARG A C 1
ATOM 566 O O . ARG A 1 74 ? 5.732 -2.254 -31.103 1.00 86.75 74 ARG A O 1
ATOM 573 N N . THR A 1 75 ? 7.588 -1.752 -29.948 1.00 86.62 75 THR A N 1
ATOM 574 C CA . THR A 1 75 ? 7.464 -2.867 -29.006 1.00 86.62 75 THR A CA 1
ATOM 575 C C . THR A 1 75 ? 6.462 -2.479 -27.922 1.00 86.62 75 THR A C 1
ATOM 577 O O . THR A 1 75 ? 6.660 -1.475 -27.245 1.00 86.62 75 THR A O 1
ATOM 580 N N . MET A 1 76 ? 5.388 -3.251 -27.778 1.00 86.56 76 MET A N 1
ATOM 581 C CA . MET A 1 76 ? 4.387 -3.081 -26.720 1.00 86.56 76 MET A CA 1
ATOM 582 C C . MET A 1 76 ? 4.770 -3.849 -25.460 1.00 86.56 76 MET A C 1
ATOM 584 O O . MET A 1 76 ? 4.771 -3.305 -24.367 1.00 86.56 76 MET A O 1
ATOM 588 N N . ALA A 1 77 ? 5.092 -5.129 -25.617 1.00 91.25 77 ALA A N 1
ATOM 589 C CA . ALA A 1 77 ? 5.309 -6.043 -24.508 1.00 91.25 77 ALA A CA 1
ATOM 590 C C . ALA A 1 77 ? 6.486 -6.962 -24.818 1.00 91.25 77 ALA A C 1
ATOM 592 O O . ALA A 1 77 ? 6.775 -7.258 -25.981 1.00 91.25 77 ALA A O 1
ATOM 593 N N . ARG A 1 78 ? 7.185 -7.423 -23.785 1.00 89.56 78 ARG A N 1
ATOM 594 C CA . ARG A 1 78 ? 8.296 -8.366 -23.924 1.00 89.56 78 ARG A CA 1
ATOM 595 C C . ARG A 1 78 ? 8.404 -9.258 -22.701 1.00 89.56 78 ARG A C 1
ATOM 597 O O . ARG A 1 78 ? 7.930 -8.915 -21.622 1.00 89.56 78 ARG A O 1
ATOM 604 N N . THR A 1 79 ? 9.050 -10.400 -22.897 1.00 89.44 79 THR A N 1
ATOM 605 C CA . THR A 1 79 ? 9.408 -11.306 -21.808 1.00 89.44 79 THR A CA 1
ATOM 606 C C . THR A 1 79 ? 10.837 -11.032 -21.357 1.00 89.44 79 THR A C 1
ATOM 608 O O . THR A 1 79 ? 11.792 -11.114 -22.140 1.00 89.44 79 THR A O 1
ATOM 611 N N . GLU A 1 80 ? 10.967 -10.687 -20.088 1.00 86.12 80 GLU A N 1
ATOM 612 C CA . GLU A 1 80 ? 12.198 -10.352 -19.387 1.00 86.12 80 GLU A CA 1
ATOM 613 C C . GLU A 1 80 ? 12.610 -11.502 -18.462 1.00 86.12 80 GLU A C 1
ATOM 615 O O . GLU A 1 80 ? 11.800 -12.366 -18.132 1.00 86.12 80 GLU A O 1
ATOM 620 N N . ILE A 1 81 ? 13.887 -11.534 -18.080 1.00 83.75 81 ILE A N 1
ATOM 621 C CA . ILE A 1 81 ? 14.433 -12.532 -17.154 1.00 83.75 81 ILE A CA 1
ATOM 622 C C . ILE A 1 81 ? 14.685 -11.831 -15.826 1.00 83.75 81 ILE A C 1
ATOM 624 O O . ILE A 1 81 ? 15.463 -10.880 -15.776 1.00 83.75 81 ILE A O 1
ATOM 628 N N . HIS A 1 82 ? 14.027 -12.296 -14.771 1.00 82.44 82 HIS A N 1
ATOM 629 C CA . HIS A 1 82 ? 14.067 -11.722 -13.423 1.00 82.44 82 HIS A CA 1
ATOM 630 C C . HIS A 1 82 ? 14.794 -12.675 -12.461 1.00 82.44 82 HIS A C 1
ATOM 632 O O . HIS A 1 82 ? 14.318 -12.993 -11.375 1.00 82.44 82 HIS A O 1
ATOM 638 N N . GLY A 1 83 ? 15.957 -13.172 -12.888 1.00 80.94 83 GLY A N 1
ATOM 639 C CA . GLY A 1 83 ? 16.784 -14.097 -12.112 1.00 80.94 83 GLY A CA 1
ATOM 640 C C . GLY A 1 83 ? 16.398 -15.569 -12.275 1.00 80.94 83 GLY A C 1
ATOM 641 O O . GLY A 1 83 ? 15.895 -15.990 -13.319 1.00 80.94 83 GLY A O 1
ATOM 642 N N . VAL A 1 84 ? 16.698 -16.364 -11.249 1.00 81.06 84 VAL A N 1
ATOM 643 C CA . VAL A 1 84 ? 16.442 -17.810 -11.193 1.00 81.06 84 VAL A CA 1
ATOM 644 C C . VAL A 1 84 ? 15.763 -18.167 -9.874 1.00 81.06 84 VAL A C 1
ATOM 646 O O . VAL A 1 84 ? 16.047 -17.563 -8.841 1.00 81.06 84 VAL A O 1
ATOM 649 N N . HIS A 1 85 ? 14.870 -19.147 -9.909 1.00 73.19 85 HIS A N 1
ATOM 650 C CA . HIS A 1 85 ? 14.267 -19.740 -8.724 1.00 73.19 85 HIS A CA 1
ATOM 651 C C . HIS A 1 85 ? 15.299 -20.514 -7.902 1.00 73.19 85 HIS A C 1
ATOM 653 O O . HIS A 1 85 ? 16.330 -20.948 -8.417 1.00 73.19 85 HIS A O 1
ATOM 659 N N . GLU A 1 86 ? 14.975 -20.786 -6.637 1.00 71.88 86 GLU A N 1
ATOM 660 C CA . GLU A 1 86 ? 15.768 -21.669 -5.766 1.00 71.88 86 GLU A CA 1
ATOM 661 C C . GLU A 1 86 ? 15.944 -23.081 -6.357 1.00 71.88 86 GLU A C 1
ATOM 663 O O . GLU A 1 86 ? 16.946 -23.746 -6.106 1.00 71.88 86 GLU A O 1
ATOM 668 N N . SER A 1 87 ? 15.003 -23.522 -7.200 1.00 73.81 87 SER A N 1
ATOM 669 C CA . SER A 1 87 ? 15.075 -24.775 -7.964 1.00 73.81 87 SER A CA 1
ATOM 670 C C . SER A 1 87 ? 16.060 -24.737 -9.145 1.00 73.81 87 SER A C 1
ATOM 672 O O . SER A 1 87 ? 16.312 -25.774 -9.757 1.00 73.81 87 SER A O 1
ATOM 674 N N . GLY A 1 88 ? 16.605 -23.565 -9.488 1.00 76.81 88 GLY A N 1
ATOM 675 C CA . GLY A 1 88 ? 17.463 -23.328 -10.654 1.00 76.81 88 GLY A CA 1
ATOM 676 C C . GLY A 1 88 ? 16.714 -23.005 -11.954 1.00 76.81 88 GLY A C 1
ATOM 677 O O . GLY A 1 88 ? 17.351 -22.775 -12.981 1.00 76.81 88 GLY A O 1
ATOM 678 N N . GLU A 1 89 ? 15.379 -22.976 -11.934 1.00 82.50 89 GLU A N 1
ATOM 679 C CA . GLU A 1 89 ? 14.554 -22.592 -13.085 1.00 82.50 89 GLU A CA 1
ATOM 680 C C . GLU A 1 89 ? 14.634 -21.080 -13.356 1.00 82.50 89 GLU A C 1
ATOM 682 O O . GLU A 1 89 ? 14.739 -20.282 -12.428 1.00 82.50 89 GLU A O 1
ATOM 687 N N . THR A 1 90 ? 14.611 -20.660 -14.624 1.00 81.81 90 THR A N 1
ATOM 688 C CA . THR A 1 90 ? 14.669 -19.229 -14.976 1.00 81.81 90 THR A CA 1
ATOM 689 C C . THR A 1 90 ? 13.348 -18.546 -14.657 1.00 81.81 90 THR A C 1
ATOM 691 O O . THR A 1 90 ? 12.297 -19.015 -15.082 1.00 81.81 90 THR A O 1
ATOM 694 N N . ARG A 1 91 ? 13.415 -17.405 -13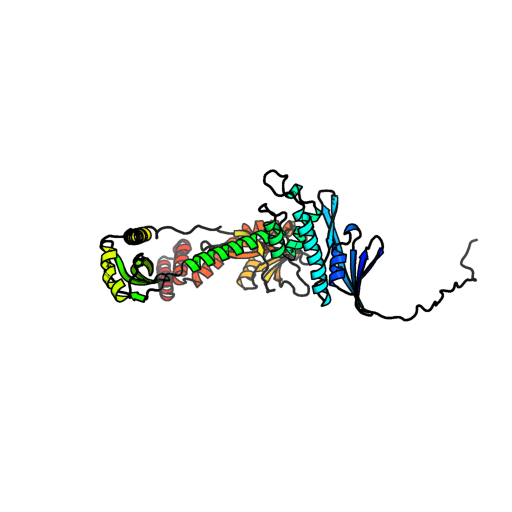.969 1.00 83.50 91 ARG A N 1
ATOM 695 C CA . ARG A 1 91 ? 12.243 -16.596 -13.654 1.00 83.50 91 ARG A CA 1
ATOM 696 C C . ARG A 1 91 ? 11.933 -15.660 -14.814 1.00 83.50 91 ARG A C 1
ATOM 698 O O . ARG A 1 91 ? 12.760 -14.812 -15.165 1.00 83.50 91 ARG A O 1
ATOM 705 N N . TYR A 1 92 ? 10.754 -15.798 -15.408 1.00 84.88 92 TYR A N 1
ATOM 706 C CA . TYR A 1 92 ? 10.332 -14.984 -16.545 1.00 84.88 92 TYR A CA 1
ATOM 707 C C . TYR A 1 92 ? 9.258 -13.982 -16.144 1.00 84.88 92 TYR A C 1
ATOM 709 O O . TYR A 1 92 ? 8.305 -14.315 -15.451 1.00 84.88 92 TYR A O 1
ATOM 717 N N . PHE A 1 93 ? 9.370 -12.759 -16.653 1.00 85.94 93 PHE A N 1
ATOM 718 C CA . PHE A 1 93 ? 8.393 -11.705 -16.414 1.00 85.94 93 PHE A CA 1
ATOM 719 C C . PHE A 1 93 ? 7.871 -11.139 -17.729 1.00 85.94 93 PHE A C 1
ATOM 721 O O . PHE A 1 93 ? 8.644 -10.727 -18.591 1.00 85.94 93 PHE A O 1
ATOM 728 N N . LYS A 1 94 ? 6.547 -11.093 -17.892 1.00 89.69 94 LYS A N 1
ATOM 729 C CA . LYS A 1 94 ? 5.895 -10.500 -19.067 1.00 89.69 94 LYS A CA 1
ATOM 730 C C . LYS A 1 94 ? 5.461 -9.071 -18.762 1.00 89.69 94 LYS A C 1
ATOM 732 O O . LYS A 1 94 ? 4.550 -8.858 -17.953 1.00 89.69 94 LYS A O 1
ATOM 737 N N . SER A 1 95 ? 6.096 -8.109 -19.430 1.00 89.00 95 SER A N 1
ATOM 738 C CA . SER A 1 95 ? 5.744 -6.695 -19.307 1.00 89.00 95 SER A CA 1
ATOM 739 C C . SER A 1 95 ? 4.401 -6.396 -19.972 1.00 89.00 95 SER A C 1
ATOM 741 O O . SER A 1 95 ? 4.029 -7.035 -20.959 1.00 89.00 95 SER A O 1
ATOM 743 N N . LEU A 1 96 ? 3.674 -5.418 -19.431 1.00 90.00 96 LEU A N 1
ATOM 744 C CA . LEU A 1 96 ? 2.429 -4.921 -20.007 1.00 90.00 96 LEU A CA 1
ATOM 745 C C . LEU A 1 96 ? 2.574 -3.441 -20.379 1.00 90.00 96 LEU A C 1
ATOM 747 O O . LEU A 1 96 ? 3.168 -2.691 -19.610 1.00 90.00 96 LEU A O 1
ATOM 751 N N . PRO A 1 97 ? 2.048 -3.018 -21.539 1.00 86.56 97 PRO A N 1
ATOM 752 C CA . PRO A 1 97 ? 2.123 -1.631 -21.980 1.00 86.56 97 PRO A CA 1
ATOM 753 C C . PRO A 1 97 ? 1.037 -0.774 -21.318 1.00 86.56 97 PRO A C 1
ATOM 755 O O . PRO A 1 97 ? -0.046 -1.284 -21.033 1.00 86.56 97 PRO A O 1
ATOM 758 N N . ASP A 1 98 ? 1.272 0.528 -21.147 1.00 86.31 98 ASP A N 1
ATOM 759 C CA . ASP A 1 98 ? 0.337 1.470 -20.503 1.00 86.31 98 ASP A CA 1
ATOM 760 C C . ASP A 1 98 ? 0.198 2.847 -21.178 1.00 86.31 98 ASP A C 1
ATOM 762 O O . ASP A 1 98 ? -0.608 3.668 -20.747 1.00 86.31 98 ASP A O 1
ATOM 766 N N . SER A 1 99 ? 0.918 3.095 -22.268 1.00 71.94 99 SER A N 1
ATOM 767 C CA . SER A 1 99 ? 1.179 4.453 -22.763 1.00 71.94 99 SER A CA 1
ATOM 768 C C . SER A 1 99 ? 0.306 4.892 -23.943 1.00 71.94 99 SER A C 1
ATOM 770 O O . SER A 1 99 ? 0.240 6.081 -24.248 1.00 71.94 99 SER A O 1
ATOM 772 N N . HIS A 1 100 ? -0.343 3.964 -24.647 1.00 81.19 100 HIS A N 1
ATOM 773 C CA . HIS A 1 100 ? -1.055 4.236 -25.898 1.00 81.19 100 HIS A CA 1
ATOM 774 C C . HIS A 1 100 ? -2.464 3.629 -25.916 1.00 81.19 100 HIS A C 1
ATOM 776 O O . HIS A 1 100 ? -2.756 2.659 -25.226 1.00 81.19 100 HIS A O 1
ATOM 782 N N . ALA A 1 101 ? -3.333 4.160 -26.782 1.00 84.75 101 ALA A N 1
ATOM 783 C CA . ALA A 1 101 ? -4.737 3.753 -26.893 1.00 84.75 101 ALA A CA 1
ATOM 784 C C . ALA A 1 101 ? -4.996 2.225 -26.970 1.00 84.75 101 ALA A C 1
ATOM 786 O O . ALA A 1 101 ? -5.837 1.755 -26.204 1.00 84.75 101 ALA A O 1
ATOM 787 N N . PRO A 1 102 ? -4.292 1.420 -27.800 1.00 85.44 102 PRO A N 1
ATOM 788 C CA . PRO A 1 102 ? -4.553 -0.024 -27.869 1.00 85.44 102 PRO A CA 1
ATOM 789 C C . PRO A 1 102 ? -4.027 -0.807 -26.655 1.00 85.44 102 PRO A C 1
ATOM 791 O O . PRO A 1 102 ? -4.331 -1.991 -26.505 1.00 85.44 102 PRO A O 1
ATOM 794 N N . ASP A 1 103 ? -3.245 -0.174 -25.775 1.00 90.50 103 ASP A N 1
ATOM 795 C CA . ASP A 1 103 ? -2.602 -0.849 -24.647 1.00 90.50 103 ASP A CA 1
ATOM 796 C C . ASP A 1 103 ? -3.624 -1.305 -23.609 1.00 90.50 103 ASP A C 1
ATOM 798 O O . ASP A 1 103 ? -3.491 -2.397 -23.065 1.00 90.50 103 ASP A O 1
ATOM 802 N N . ALA A 1 104 ? -4.671 -0.510 -23.363 1.00 92.12 104 ALA A N 1
ATOM 803 C CA . ALA A 1 104 ? -5.715 -0.862 -22.402 1.00 92.12 104 ALA A CA 1
ATOM 804 C C . ALA A 1 104 ? -6.447 -2.153 -22.801 1.00 92.12 104 ALA A C 1
ATOM 806 O O . ALA A 1 104 ? -6.651 -3.038 -21.971 1.00 92.12 104 ALA A O 1
ATOM 807 N N . GLU A 1 105 ? -6.788 -2.295 -24.082 1.00 94.81 105 GLU A N 1
ATOM 808 C CA . GLU A 1 105 ? -7.454 -3.496 -24.587 1.00 94.81 105 GLU A CA 1
ATOM 809 C C . GLU A 1 105 ? -6.512 -4.702 -24.622 1.00 94.81 105 GLU A C 1
ATOM 811 O O . GLU A 1 105 ? -6.907 -5.805 -24.245 1.00 94.81 105 GLU A O 1
ATOM 816 N N . PHE A 1 106 ? -5.245 -4.494 -24.986 1.00 96.31 106 PHE A N 1
ATOM 817 C CA . PHE A 1 106 ? -4.226 -5.537 -24.903 1.00 96.31 106 PHE A CA 1
ATOM 818 C C . PHE A 1 106 ? -4.054 -6.055 -23.469 1.00 96.31 106 PHE A C 1
ATOM 820 O O . PHE A 1 106 ? -4.070 -7.268 -23.244 1.00 96.31 106 PHE A O 1
ATOM 827 N N . ARG A 1 107 ? -3.950 -5.150 -22.483 1.00 95.25 107 ARG A N 1
ATOM 828 C CA . ARG A 1 107 ? -3.883 -5.514 -21.060 1.00 95.25 107 ARG A CA 1
ATOM 829 C C . ARG A 1 107 ? -5.121 -6.283 -20.620 1.00 95.25 107 ARG A C 1
ATOM 831 O O . ARG A 1 107 ? -4.973 -7.309 -19.968 1.00 95.25 107 ARG A O 1
ATOM 838 N N . ALA A 1 108 ? -6.313 -5.840 -21.016 1.00 95.31 108 ALA A N 1
ATOM 839 C CA . ALA A 1 108 ? -7.555 -6.536 -20.689 1.00 95.31 108 ALA A CA 1
ATOM 840 C C . ALA A 1 108 ? -7.570 -7.973 -21.238 1.00 95.31 108 ALA A C 1
ATOM 842 O O . ALA A 1 108 ? -7.924 -8.903 -20.520 1.00 95.31 108 ALA A O 1
ATOM 843 N N . GLY A 1 109 ? -7.133 -8.182 -22.485 1.00 97.06 109 GLY A N 1
ATOM 844 C CA . GLY A 1 109 ? -7.017 -9.523 -23.068 1.00 97.06 109 GLY A CA 1
ATOM 845 C C . GLY A 1 109 ? -6.025 -10.421 -22.325 1.00 97.06 109 GLY A C 1
ATOM 846 O O . GLY A 1 109 ? -6.327 -11.579 -22.039 1.00 97.06 109 GLY A O 1
ATOM 847 N N . PHE A 1 110 ? -4.866 -9.873 -21.952 1.00 97.00 110 PHE A N 1
ATOM 848 C CA . PHE A 1 110 ? -3.867 -10.581 -21.151 1.00 97.00 110 PHE A CA 1
ATOM 849 C C . PHE A 1 110 ? -4.406 -10.968 -19.765 1.00 97.00 110 PHE A C 1
ATOM 851 O O . PHE A 1 110 ? -4.283 -12.122 -19.359 1.00 97.00 110 PHE A O 1
ATOM 858 N N . LEU A 1 111 ? -5.006 -10.016 -19.045 1.00 96.12 111 LEU A N 1
ATOM 859 C CA . LEU A 1 111 ? -5.499 -10.215 -17.681 1.00 96.12 111 LEU A CA 1
ATOM 860 C C . LEU A 1 111 ? -6.683 -11.182 -17.637 1.00 96.12 111 LEU A C 1
ATOM 862 O O . LEU A 1 111 ? -6.697 -12.057 -16.783 1.00 96.12 111 LEU A O 1
ATOM 866 N N . ASN A 1 112 ? -7.606 -11.113 -18.598 1.00 96.44 112 ASN A N 1
ATOM 867 C CA . ASN A 1 112 ? -8.708 -12.075 -18.695 1.00 96.44 112 ASN A CA 1
ATOM 868 C C . ASN A 1 112 ? -8.203 -13.505 -18.944 1.00 96.44 112 ASN A C 1
ATOM 870 O O . ASN A 1 112 ? -8.751 -14.468 -18.411 1.00 96.44 112 ASN A O 1
ATOM 874 N N . ALA A 1 113 ? -7.157 -13.660 -19.763 1.00 96.56 113 ALA A N 1
ATOM 875 C CA . ALA A 1 113 ? -6.555 -14.966 -20.017 1.00 96.56 113 ALA A CA 1
ATOM 876 C C . ALA A 1 113 ? -5.829 -15.515 -18.776 1.00 96.56 113 ALA A C 1
ATOM 878 O O . ALA A 1 113 ? -5.909 -16.715 -18.504 1.00 96.56 113 ALA A O 1
ATOM 879 N N . MET A 1 114 ? -5.160 -14.636 -18.023 1.00 95.31 114 MET A N 1
ATOM 880 C CA . MET A 1 114 ? -4.535 -14.955 -16.739 1.00 95.31 114 MET A CA 1
ATOM 881 C C . MET A 1 114 ? -5.575 -15.367 -15.698 1.00 95.31 114 MET A C 1
ATOM 883 O O . MET A 1 114 ? -5.452 -16.445 -15.128 1.00 95.31 114 MET A O 1
ATOM 887 N N . GLU A 1 115 ? -6.631 -14.576 -15.520 1.00 95.31 115 GLU A N 1
ATOM 888 C CA . GLU A 1 115 ? -7.740 -14.871 -14.611 1.00 95.31 115 GLU A CA 1
ATOM 889 C C . GLU A 1 115 ? -8.375 -16.231 -14.926 1.00 95.31 115 GLU A C 1
ATOM 891 O O . GLU A 1 115 ? -8.475 -17.081 -14.048 1.00 95.31 115 GLU A O 1
ATOM 896 N N . ALA A 1 116 ? -8.703 -16.499 -16.196 1.00 94.81 116 ALA A N 1
ATOM 897 C CA . ALA A 1 116 ? -9.269 -17.784 -16.604 1.00 94.81 116 ALA A CA 1
ATOM 898 C C . ALA A 1 116 ? -8.332 -18.972 -16.304 1.00 94.81 116 ALA A C 1
ATOM 900 O O . ALA A 1 116 ? -8.791 -20.022 -15.852 1.00 94.81 116 ALA A O 1
ATOM 901 N N . SER A 1 117 ? -7.023 -18.804 -16.528 1.00 93.06 117 SER A N 1
ATOM 902 C CA . SER A 1 117 ? -6.005 -19.809 -16.188 1.00 93.06 117 SER A CA 1
ATOM 903 C C . SER A 1 117 ? -5.931 -20.052 -14.679 1.00 93.06 117 SER A C 1
ATOM 905 O O . SER A 1 117 ? -5.887 -21.202 -14.240 1.00 93.06 117 SER A O 1
ATOM 907 N N . LEU A 1 118 ? -5.963 -18.982 -13.877 1.00 92.31 118 LEU A N 1
ATOM 908 C CA . LEU A 1 118 ? -5.960 -19.057 -12.418 1.00 92.31 118 LEU A CA 1
ATOM 909 C C . LEU A 1 118 ? -7.201 -19.780 -11.898 1.00 92.31 118 LEU A C 1
ATOM 911 O O . LEU A 1 118 ? -7.056 -20.751 -11.160 1.00 92.31 118 LEU A O 1
ATOM 915 N N . THR A 1 119 ? -8.398 -19.382 -12.332 1.00 90.88 119 THR A N 1
ATOM 916 C CA . THR A 1 119 ? -9.654 -20.038 -11.945 1.00 90.88 119 THR A CA 1
ATOM 917 C C . THR A 1 119 ? -9.634 -21.528 -12.291 1.00 90.88 119 THR A C 1
ATOM 919 O O . THR A 1 119 ? -9.976 -22.367 -11.458 1.00 90.88 119 THR A O 1
ATOM 922 N N . GLU A 1 120 ? -9.187 -21.892 -13.497 1.00 90.94 120 GLU A N 1
ATOM 923 C CA . GLU A 1 120 ? -9.108 -23.296 -13.907 1.00 90.94 120 GLU A CA 1
ATOM 924 C C . GLU A 1 120 ? -8.109 -24.095 -13.054 1.00 90.94 120 GLU A C 1
ATOM 926 O O . GLU A 1 120 ? -8.392 -25.232 -12.666 1.00 90.94 120 GLU A O 1
ATOM 931 N N . ARG A 1 121 ? -6.926 -23.534 -12.778 1.00 90.31 121 ARG A N 1
ATOM 932 C CA . ARG A 1 121 ? -5.861 -24.225 -12.036 1.00 90.31 121 ARG A CA 1
ATOM 933 C C . ARG A 1 121 ? -6.182 -24.336 -10.550 1.00 90.31 121 ARG A C 1
ATOM 935 O O . ARG A 1 121 ? -6.012 -25.419 -10.000 1.00 90.31 121 ARG A O 1
ATOM 942 N N . LEU A 1 122 ? -6.701 -23.278 -9.929 1.00 88.12 122 LEU A N 1
ATOM 943 C CA . LEU A 1 122 ? -7.156 -23.289 -8.535 1.00 88.12 122 LEU A CA 1
ATOM 944 C C . LEU A 1 122 ? -8.323 -24.260 -8.323 1.00 88.12 122 LEU A C 1
ATOM 946 O O . LEU A 1 122 ? -8.341 -24.991 -7.334 1.00 88.12 122 LEU A O 1
ATOM 950 N N . GLY A 1 123 ? -9.253 -24.339 -9.280 1.00 85.69 123 GLY A N 1
ATOM 951 C CA . GLY A 1 123 ? -10.385 -25.267 -9.221 1.00 85.69 123 GLY A CA 1
ATOM 952 C C . GLY A 1 123 ? -10.002 -26.750 -9.317 1.00 85.69 123 GLY A C 1
ATOM 953 O O . GLY A 1 123 ? -10.808 -27.614 -8.977 1.00 85.69 123 GLY A O 1
ATOM 954 N N . LYS A 1 124 ? -8.781 -27.071 -9.769 1.00 85.50 124 LYS A N 1
ATOM 955 C CA . LYS A 1 124 ? -8.251 -28.448 -9.821 1.00 85.50 124 LYS A CA 1
ATOM 956 C C . LYS A 1 124 ? -7.516 -28.863 -8.546 1.00 85.50 124 LYS A C 1
ATOM 958 O O . LYS A 1 124 ? -7.141 -30.030 -8.432 1.00 85.50 124 LYS A O 1
ATOM 963 N N . LEU A 1 125 ? -7.271 -27.934 -7.625 1.00 83.56 125 LEU A N 1
ATOM 964 C CA . LEU A 1 125 ? -6.582 -28.222 -6.373 1.00 83.56 125 LEU A CA 1
ATOM 965 C C . LEU A 1 125 ? -7.551 -28.808 -5.351 1.00 83.56 125 LEU A C 1
ATOM 967 O O . LEU A 1 125 ? -8.704 -28.395 -5.244 1.00 83.56 125 LEU A O 1
ATOM 971 N N . GLU A 1 126 ? -7.057 -29.762 -4.568 1.00 77.56 126 GLU A N 1
ATOM 972 C CA . GLU A 1 126 ? -7.780 -30.257 -3.404 1.00 77.56 126 GLU A CA 1
ATOM 973 C C . GLU A 1 126 ? -7.536 -29.316 -2.215 1.00 77.56 126 GLU A C 1
ATOM 975 O O . GLU A 1 126 ? -6.396 -29.076 -1.803 1.00 77.56 126 GLU A O 1
ATOM 980 N N . TRP A 1 127 ? -8.622 -28.777 -1.664 1.00 77.31 127 TRP A N 1
ATOM 981 C CA . TRP A 1 127 ? -8.616 -27.880 -0.509 1.00 77.31 127 TRP A CA 1
ATOM 982 C C . TRP A 1 127 ? -9.060 -28.644 0.745 1.00 77.31 127 TRP A C 1
ATOM 984 O O . TRP A 1 127 ? -10.063 -29.357 0.712 1.00 77.31 127 TRP A O 1
ATOM 994 N N . GLY A 1 128 ? -8.334 -28.520 1.862 1.00 63.88 128 GLY A N 1
ATOM 995 C CA . GLY A 1 128 ? -8.718 -29.180 3.115 1.00 63.88 128 GLY A CA 1
ATOM 996 C C . GLY A 1 128 ? -7.611 -29.265 4.168 1.00 63.88 128 GLY A C 1
ATOM 997 O O . GLY A 1 128 ? -6.427 -29.196 3.854 1.00 63.88 128 GLY A O 1
ATOM 998 N N . LYS A 1 129 ? -8.016 -29.455 5.434 1.00 57.72 129 LYS A N 1
ATOM 999 C CA . LYS A 1 129 ? -7.126 -29.482 6.615 1.00 57.72 129 LYS A CA 1
ATOM 1000 C C . LYS A 1 129 ? -6.164 -30.677 6.670 1.00 57.72 129 LYS A C 1
ATOM 1002 O O . LYS A 1 129 ? -5.164 -30.597 7.371 1.00 57.72 129 LYS A O 1
ATOM 1007 N N . ASP A 1 130 ? -6.467 -31.751 5.942 1.00 59.59 130 ASP A N 1
ATOM 1008 C CA . ASP A 1 130 ? -5.679 -32.992 5.928 1.00 59.59 130 ASP A CA 1
ATOM 1009 C C . ASP A 1 130 ? -4.758 -33.108 4.692 1.00 59.59 130 ASP A C 1
ATOM 1011 O O . ASP A 1 130 ? -4.130 -34.147 4.479 1.00 59.59 130 ASP A O 1
ATOM 1015 N N . GLY A 1 131 ? -4.694 -32.065 3.853 1.00 57.25 131 GLY A N 1
ATOM 1016 C CA . GLY A 1 131 ? -3.849 -32.016 2.657 1.00 57.25 131 GLY A CA 1
ATOM 1017 C C . GLY A 1 131 ? -2.429 -31.486 2.922 1.00 57.25 131 GLY A C 1
ATOM 1018 O O . GLY A 1 131 ? -2.176 -30.899 3.975 1.00 57.25 131 GLY A O 1
ATOM 1019 N N . PRO A 1 132 ? -1.491 -31.658 1.965 1.00 61.59 132 PRO A N 1
ATOM 1020 C CA . PRO A 1 132 ? -0.159 -31.039 2.020 1.00 61.59 132 PRO A CA 1
ATOM 1021 C C . PRO A 1 132 ? -0.256 -29.510 2.139 1.00 61.59 132 PRO A C 1
ATOM 1023 O O . PRO A 1 132 ? -1.311 -28.937 1.871 1.00 61.59 132 PRO A O 1
ATOM 1026 N N . ALA A 1 133 ? 0.809 -28.815 2.540 1.00 64.81 133 ALA A N 1
ATOM 1027 C CA . ALA A 1 133 ? 0.745 -27.357 2.708 1.00 64.81 133 ALA A CA 1
ATOM 1028 C C . ALA A 1 133 ? 0.379 -26.654 1.382 1.00 64.81 133 ALA A C 1
ATOM 1030 O O . ALA A 1 133 ? 0.725 -27.139 0.305 1.00 64.81 133 ALA A O 1
ATOM 1031 N N . VAL A 1 134 ? -0.299 -25.499 1.424 1.00 66.44 134 VAL A N 1
ATOM 1032 C CA . VAL A 1 134 ? -0.645 -24.720 0.213 1.00 66.44 134 VAL A CA 1
ATOM 1033 C C . VAL A 1 134 ? 0.568 -24.459 -0.690 1.00 66.44 134 VAL A C 1
ATOM 1035 O O . VAL A 1 134 ? 0.466 -24.534 -1.912 1.00 66.44 134 VAL A O 1
ATOM 1038 N N . THR A 1 135 ? 1.746 -24.248 -0.103 1.00 62.88 135 THR A N 1
ATOM 1039 C CA . THR A 1 135 ? 3.017 -24.063 -0.822 1.00 62.88 135 THR A CA 1
ATOM 1040 C C . THR A 1 135 ? 3.495 -25.305 -1.576 1.00 62.88 135 THR A C 1
ATOM 1042 O O . THR A 1 135 ? 4.273 -25.172 -2.515 1.00 62.88 135 THR A O 1
ATOM 1045 N N . GLU A 1 136 ? 3.039 -26.494 -1.183 1.00 65.31 136 GLU A N 1
ATOM 1046 C CA . GLU A 1 136 ? 3.343 -27.775 -1.831 1.00 65.31 136 GLU A CA 1
ATOM 1047 C C . GLU A 1 136 ? 2.298 -28.142 -2.898 1.00 65.31 136 GLU A C 1
ATOM 1049 O O . GLU A 1 136 ? 2.596 -28.911 -3.811 1.00 65.31 136 GLU A O 1
ATOM 1054 N N . ARG A 1 137 ? 1.080 -27.585 -2.805 1.00 72.44 137 ARG A N 1
ATOM 1055 C CA . ARG A 1 137 ? -0.007 -27.776 -3.785 1.00 72.44 137 ARG A CA 1
ATOM 1056 C C . ARG A 1 137 ? 0.130 -26.870 -5.004 1.00 72.44 137 ARG A C 1
ATOM 1058 O O . ARG A 1 137 ? -0.234 -27.268 -6.108 1.00 72.44 137 ARG A O 1
ATOM 1065 N N . LEU A 1 138 ? 0.622 -25.649 -4.800 1.00 81.81 138 LEU A N 1
ATOM 1066 C CA . LEU A 1 138 ? 0.791 -24.668 -5.864 1.00 81.81 138 LEU A CA 1
ATOM 1067 C C . LEU A 1 138 ? 2.150 -24.849 -6.539 1.00 81.81 138 LEU A C 1
ATOM 1069 O O . LEU A 1 138 ? 3.196 -24.603 -5.934 1.00 81.81 138 LEU A O 1
ATOM 1073 N N . ASP A 1 139 ? 2.142 -25.218 -7.819 1.00 82.81 139 ASP A N 1
ATOM 1074 C CA . ASP A 1 139 ? 3.367 -25.188 -8.611 1.00 82.81 139 ASP A CA 1
ATOM 1075 C C . ASP A 1 139 ? 3.933 -23.756 -8.690 1.00 82.81 139 ASP A C 1
ATOM 1077 O O . ASP A 1 139 ? 3.227 -22.764 -8.484 1.00 82.81 139 ASP A O 1
ATOM 1081 N N . THR A 1 140 ? 5.238 -23.642 -8.949 1.00 80.38 140 THR A N 1
ATOM 1082 C CA . THR A 1 140 ? 5.937 -22.349 -8.973 1.00 80.38 140 THR A CA 1
ATOM 1083 C C . THR A 1 140 ? 5.281 -21.359 -9.932 1.00 80.38 140 THR A C 1
ATOM 1085 O O . THR A 1 140 ? 5.063 -20.219 -9.538 1.00 80.38 140 THR A O 1
ATOM 1088 N N . GLY A 1 141 ? 4.864 -21.799 -11.122 1.00 82.69 141 GLY A N 1
ATOM 1089 C CA . GLY A 1 141 ? 4.201 -20.930 -12.092 1.00 82.69 141 GLY A CA 1
ATOM 1090 C C . GLY A 1 141 ? 2.835 -20.437 -11.614 1.00 82.69 141 GLY A C 1
ATOM 1091 O O . GLY A 1 141 ? 2.494 -19.283 -11.840 1.00 82.69 141 GLY A O 1
ATOM 1092 N N . LEU A 1 142 ? 2.058 -21.268 -10.908 1.00 87.38 142 LEU A N 1
ATOM 1093 C CA . LEU A 1 142 ? 0.768 -20.842 -10.349 1.00 87.38 142 LEU A CA 1
ATOM 1094 C C . LEU A 1 142 ? 0.945 -19.768 -9.273 1.00 87.38 142 LEU A C 1
ATOM 1096 O O . LEU A 1 142 ? 0.181 -18.808 -9.235 1.00 87.38 142 LEU A O 1
ATOM 1100 N N . ARG A 1 143 ? 1.961 -19.914 -8.414 1.00 88.00 143 ARG A N 1
ATOM 1101 C CA . ARG A 1 143 ? 2.283 -18.905 -7.392 1.00 88.00 143 ARG A CA 1
ATOM 1102 C C . ARG A 1 143 ? 2.689 -17.579 -8.024 1.00 88.00 143 ARG A C 1
ATOM 1104 O O . ARG A 1 143 ? 2.261 -16.530 -7.559 1.00 88.00 143 ARG A O 1
ATOM 1111 N N . GLU A 1 144 ? 3.484 -17.618 -9.088 1.00 86.19 144 GLU A N 1
ATOM 1112 C CA . GLU A 1 144 ? 3.888 -16.403 -9.795 1.00 86.19 144 GLU A CA 1
ATOM 1113 C C . GLU A 1 144 ? 2.740 -15.733 -10.541 1.00 86.19 144 GLU A C 1
ATOM 1115 O O . GLU A 1 144 ? 2.631 -14.510 -10.492 1.00 86.19 144 GLU A O 1
ATOM 1120 N N . ASP A 1 145 ? 1.875 -16.510 -11.196 1.00 90.06 145 ASP A N 1
ATOM 1121 C CA . ASP A 1 145 ? 0.689 -15.972 -11.861 1.00 90.06 145 ASP A CA 1
ATOM 1122 C C . ASP A 1 145 ? -0.252 -15.313 -10.844 1.00 90.06 145 ASP A C 1
ATOM 1124 O O . ASP A 1 145 ? -0.785 -14.241 -11.121 1.00 90.06 145 ASP A O 1
ATOM 1128 N N . LEU A 1 146 ? -0.415 -15.905 -9.654 1.00 91.75 146 LEU A N 1
ATOM 1129 C CA . LEU A 1 146 ? -1.195 -15.324 -8.557 1.00 91.75 146 LEU A CA 1
ATOM 1130 C C . LEU A 1 146 ? -0.607 -14.001 -8.064 1.00 91.75 146 LEU A C 1
ATOM 1132 O O . LEU A 1 146 ? -1.337 -13.023 -7.950 1.00 91.75 146 LEU A O 1
ATOM 1136 N N . GLU A 1 147 ? 0.701 -13.949 -7.817 1.00 91.50 147 GLU A N 1
ATOM 1137 C CA . GLU A 1 147 ? 1.395 -12.727 -7.391 1.00 91.50 147 GLU A CA 1
ATOM 1138 C C . GLU A 1 147 ? 1.348 -11.636 -8.469 1.00 91.50 147 GLU A C 1
ATOM 1140 O O . GLU A 1 147 ? 1.080 -10.467 -8.191 1.00 91.50 147 GLU A O 1
ATOM 1145 N N . ALA A 1 148 ? 1.557 -12.009 -9.733 1.00 90.69 148 ALA A N 1
ATOM 1146 C CA . ALA A 1 148 ? 1.468 -11.084 -10.854 1.00 90.69 148 ALA A CA 1
ATOM 1147 C C . ALA A 1 148 ? 0.036 -10.572 -11.069 1.00 90.69 148 ALA A C 1
ATOM 1149 O O . ALA A 1 148 ? -0.137 -9.417 -11.466 1.00 90.69 148 ALA A O 1
ATOM 1150 N N . PHE A 1 149 ? -0.974 -11.410 -10.822 1.00 93.75 149 PHE A N 1
ATOM 1151 C CA . PHE A 1 149 ? -2.377 -11.020 -10.891 1.00 93.75 149 PHE A CA 1
ATOM 1152 C C . PHE A 1 149 ? -2.765 -10.134 -9.708 1.00 93.75 149 PHE A C 1
ATOM 1154 O O . PHE A 1 149 ? -3.386 -9.104 -9.932 1.00 93.75 149 PHE A O 1
ATOM 1161 N N . ALA A 1 150 ? -2.323 -10.446 -8.487 1.00 94.19 150 ALA A N 1
ATOM 1162 C CA . ALA A 1 150 ? -2.566 -9.631 -7.296 1.00 94.19 150 ALA A CA 1
ATOM 1163 C C . ALA A 1 150 ? -2.001 -8.213 -7.429 1.00 94.19 150 ALA A C 1
ATOM 1165 O O . ALA A 1 150 ? -2.709 -7.252 -7.146 1.00 94.19 150 ALA A O 1
ATOM 1166 N N . ARG A 1 151 ? -0.790 -8.063 -7.979 1.00 90.38 151 ARG A N 1
ATOM 1167 C CA . ARG A 1 151 ? -0.207 -6.740 -8.260 1.00 90.38 151 ARG A CA 1
ATOM 1168 C C . ARG A 1 151 ? -1.048 -5.897 -9.228 1.00 90.38 151 ARG A C 1
ATOM 1170 O O . ARG A 1 151 ? -0.965 -4.674 -9.226 1.00 90.38 151 ARG A O 1
ATOM 1177 N N . ARG A 1 152 ? -1.798 -6.538 -10.130 1.00 90.38 152 ARG A N 1
ATOM 1178 C CA . ARG A 1 152 ? -2.498 -5.866 -11.242 1.00 90.38 152 ARG A CA 1
ATOM 1179 C C . ARG A 1 152 ? -3.998 -5.708 -10.996 1.00 90.38 152 ARG A C 1
ATOM 1181 O O . ARG A 1 152 ? -4.578 -4.722 -11.428 1.00 90.38 152 ARG A O 1
ATOM 1188 N N . GLU A 1 153 ? -4.613 -6.682 -10.339 1.00 94.31 153 GLU A N 1
ATOM 1189 C CA . GLU A 1 153 ? -6.049 -6.807 -10.084 1.00 94.31 153 GLU A CA 1
ATOM 1190 C C . GLU A 1 153 ? -6.268 -7.335 -8.643 1.00 94.31 153 GLU A C 1
ATOM 1192 O O . GLU A 1 153 ? -6.783 -8.445 -8.462 1.00 94.31 153 GLU A O 1
ATOM 1197 N N . PRO A 1 154 ? -5.862 -6.578 -7.601 1.00 93.75 154 PRO A N 1
ATOM 1198 C CA . PRO A 1 154 ? -5.795 -7.068 -6.218 1.00 93.75 154 PRO A CA 1
ATOM 1199 C C . PRO A 1 154 ? -7.146 -7.564 -5.693 1.00 93.75 154 PRO A C 1
ATOM 1201 O O . PRO A 1 154 ? -7.236 -8.662 -5.148 1.00 93.75 154 PRO A O 1
ATOM 1204 N N . GLU A 1 155 ? -8.229 -6.821 -5.930 1.00 93.00 155 GLU A N 1
ATOM 1205 C CA . GLU A 1 155 ? -9.574 -7.199 -5.475 1.00 93.00 155 GLU A CA 1
ATOM 1206 C C . GLU A 1 155 ? -10.049 -8.530 -6.078 1.00 93.00 155 GLU A C 1
ATOM 1208 O O . GLU A 1 155 ? -10.631 -9.376 -5.386 1.00 93.00 155 GLU A O 1
ATOM 1213 N N . LYS A 1 156 ? -9.780 -8.753 -7.371 1.00 93.56 156 LYS A N 1
ATOM 1214 C CA . LYS A 1 156 ? -10.126 -10.011 -8.044 1.00 93.56 156 LYS A CA 1
ATOM 1215 C C . LYS A 1 156 ? -9.241 -11.144 -7.558 1.00 93.56 156 LYS A C 1
ATOM 1217 O O . LYS A 1 156 ? -9.758 -12.219 -7.280 1.00 93.56 156 LYS A O 1
ATOM 1222 N N . ALA A 1 157 ? -7.937 -10.915 -7.416 1.00 93.31 157 ALA A N 1
ATOM 1223 C CA . ALA A 1 157 ? -7.010 -11.919 -6.904 1.00 93.31 157 ALA A CA 1
ATOM 1224 C C . ALA A 1 157 ? -7.410 -12.388 -5.496 1.00 93.31 157 ALA A C 1
ATOM 1226 O O . ALA A 1 157 ? -7.505 -13.592 -5.255 1.00 93.31 157 ALA A O 1
ATOM 1227 N N . ALA A 1 158 ? -7.744 -11.445 -4.609 1.00 92.56 158 ALA A N 1
ATOM 1228 C CA . ALA A 1 158 ? -8.271 -11.734 -3.280 1.00 92.56 158 ALA A CA 1
ATOM 1229 C C . ALA A 1 158 ? -9.592 -12.515 -3.343 1.00 92.56 158 ALA A C 1
ATOM 1231 O O . ALA A 1 158 ? -9.753 -13.496 -2.625 1.00 92.56 158 ALA A O 1
ATOM 1232 N N . SER A 1 159 ? -10.513 -12.132 -4.239 1.00 91.31 159 SER A N 1
ATOM 1233 C CA . SER A 1 159 ? -11.768 -12.872 -4.466 1.00 91.31 159 SER A CA 1
ATOM 1234 C C . SER A 1 159 ? -11.503 -14.327 -4.850 1.00 91.31 159 SER A C 1
ATOM 1236 O O . SER A 1 159 ? -11.984 -15.238 -4.181 1.00 91.31 159 SER A O 1
ATOM 1238 N N . HIS A 1 160 ? -10.688 -14.546 -5.887 1.00 88.38 160 HIS A N 1
ATOM 1239 C CA . HIS A 1 160 ? -10.354 -15.884 -6.380 1.00 88.38 160 HIS A CA 1
ATOM 1240 C C . HIS A 1 160 ? -9.677 -16.732 -5.304 1.00 88.38 160 HIS A C 1
ATOM 1242 O O . HIS A 1 160 ? -9.954 -17.926 -5.218 1.00 88.38 160 HIS A O 1
ATOM 1248 N N . TRP A 1 161 ? -8.821 -16.142 -4.466 1.00 90.50 161 TRP A N 1
ATOM 1249 C CA . TRP A 1 161 ? -8.192 -16.857 -3.357 1.00 90.50 161 TRP A CA 1
ATOM 1250 C C . TRP A 1 161 ? -9.205 -17.243 -2.271 1.00 90.50 161 TRP A C 1
ATOM 1252 O O . TRP A 1 161 ? -9.377 -18.429 -1.982 1.00 90.50 161 TRP A O 1
ATOM 1262 N N . SER A 1 162 ? -9.914 -16.256 -1.716 1.00 88.38 162 SER A N 1
ATOM 1263 C CA . SER A 1 162 ? -10.835 -16.443 -0.589 1.00 88.38 162 SER A CA 1
ATOM 1264 C C . SER A 1 162 ? -12.039 -17.331 -0.922 1.00 88.38 162 SER A C 1
ATOM 1266 O O . SER A 1 162 ? -12.573 -17.995 -0.037 1.00 88.38 162 SER A O 1
ATOM 1268 N N . GLU A 1 163 ? -12.476 -17.380 -2.185 1.00 87.31 163 GLU A N 1
ATOM 1269 C CA . GLU A 1 163 ? -13.549 -18.285 -2.629 1.00 87.31 163 GLU A CA 1
ATOM 1270 C C . GLU A 1 163 ? -13.148 -19.766 -2.573 1.00 87.31 163 GLU A C 1
ATOM 1272 O O . GLU A 1 163 ? -13.999 -20.630 -2.352 1.00 87.31 163 GLU A O 1
ATOM 1277 N N . HIS A 1 164 ? -11.862 -20.070 -2.762 1.00 83.38 164 HIS A N 1
ATOM 1278 C CA . HIS A 1 164 ? -11.357 -21.443 -2.794 1.00 83.38 164 HIS A CA 1
ATOM 1279 C C . HIS A 1 164 ? -10.793 -21.894 -1.443 1.00 83.38 164 HIS A C 1
ATOM 1281 O O . HIS A 1 164 ? -10.851 -23.083 -1.120 1.00 83.38 164 HIS A O 1
ATOM 1287 N N . THR A 1 165 ? -10.238 -20.973 -0.648 1.00 81.69 165 THR A N 1
ATOM 1288 C CA . THR A 1 165 ? -9.555 -21.311 0.605 1.00 81.69 165 THR A CA 1
ATOM 1289 C C . THR A 1 165 ? -9.531 -20.167 1.620 1.00 81.69 165 THR A C 1
ATOM 1291 O O . THR A 1 165 ? -9.525 -18.997 1.262 1.00 81.69 165 THR A O 1
ATOM 1294 N N . GLY A 1 166 ? -9.457 -20.524 2.906 1.00 78.12 166 GLY A N 1
ATOM 1295 C CA . GLY A 1 166 ? -9.148 -19.604 4.011 1.00 78.12 166 GLY A CA 1
ATOM 1296 C C . GLY A 1 166 ? -7.701 -19.727 4.505 1.00 78.12 166 GLY A C 1
ATOM 1297 O O . GLY A 1 166 ? -7.395 -19.335 5.628 1.00 78.12 166 GLY A O 1
ATOM 1298 N N . GLU A 1 167 ? -6.827 -20.373 3.730 1.00 83.31 167 GLU A N 1
ATOM 1299 C CA . GLU A 1 167 ? -5.406 -20.506 4.062 1.00 83.31 167 GLU A CA 1
ATOM 1300 C C . GLU A 1 167 ? -4.633 -19.203 3.805 1.00 83.31 167 GLU A C 1
ATOM 1302 O O . GLU A 1 167 ? -5.039 -18.365 2.997 1.00 83.31 167 GLU A O 1
ATOM 1307 N N . ILE A 1 168 ? -3.482 -19.061 4.476 1.00 84.56 168 ILE A N 1
ATOM 1308 C CA . ILE A 1 168 ? -2.600 -17.897 4.330 1.00 84.56 168 ILE A CA 1
ATOM 1309 C C . ILE A 1 168 ? -2.157 -17.781 2.862 1.00 84.56 168 ILE A C 1
ATOM 1311 O O . ILE A 1 168 ? -1.578 -18.741 2.336 1.00 84.56 168 ILE A O 1
ATOM 1315 N N . PRO A 1 169 ? -2.373 -16.626 2.206 1.00 88.69 169 PRO A N 1
ATOM 1316 C CA . PRO A 1 169 ? -1.996 -16.462 0.814 1.00 88.69 169 PRO A CA 1
ATOM 1317 C C . PRO A 1 169 ? -0.476 -16.553 0.596 1.00 88.69 169 PRO A C 1
ATOM 1319 O O . PRO A 1 169 ? 0.308 -16.040 1.413 1.00 88.69 169 PRO A O 1
ATOM 1322 N N . PRO A 1 170 ? -0.031 -17.210 -0.492 1.00 84.38 170 PRO A N 1
ATOM 1323 C CA . PRO A 1 170 ? 1.371 -17.235 -0.878 1.00 84.38 170 PRO A CA 1
ATOM 1324 C C . PRO A 1 170 ? 1.806 -15.860 -1.389 1.00 84.38 170 PRO A C 1
ATOM 1326 O O . PRO A 1 170 ? 1.125 -15.283 -2.222 1.00 84.38 170 PRO A O 1
ATOM 1329 N N . GLY A 1 171 ? 2.979 -15.411 -0.939 1.00 86.94 171 GLY A N 1
ATOM 1330 C CA . GLY A 1 171 ? 3.607 -14.171 -1.398 1.00 86.94 171 GLY A CA 1
ATOM 1331 C C . GLY A 1 171 ? 3.022 -12.883 -0.788 1.00 86.94 171 GLY A C 1
ATOM 1332 O O . GLY A 1 171 ? 2.022 -12.933 -0.064 1.00 86.94 171 GLY A O 1
ATOM 1333 N N . PRO A 1 172 ? 3.734 -11.752 -0.938 1.00 91.81 172 PRO A N 1
ATOM 1334 C CA . PRO A 1 172 ? 3.368 -10.489 -0.302 1.00 91.81 172 PRO A CA 1
ATOM 1335 C C . PRO A 1 172 ? 2.172 -9.797 -0.968 1.00 91.81 172 PRO A C 1
ATOM 1337 O O . PRO A 1 172 ? 1.300 -9.310 -0.252 1.00 91.81 172 PRO A O 1
ATOM 1340 N N . GLU A 1 173 ? 2.090 -9.791 -2.301 1.00 93.00 173 GLU A N 1
ATOM 1341 C CA . GLU A 1 173 ? 1.079 -9.020 -3.041 1.00 93.00 173 GLU A CA 1
ATOM 1342 C C . GLU A 1 173 ? -0.317 -9.596 -2.811 1.00 93.00 173 GLU A C 1
ATOM 1344 O O . GLU A 1 173 ? -1.269 -8.881 -2.492 1.00 93.00 173 GLU A O 1
ATOM 1349 N N . LEU A 1 174 ? -0.444 -10.924 -2.919 1.00 92.56 174 LEU A N 1
ATOM 1350 C CA . LEU A 1 174 ? -1.725 -11.586 -2.698 1.00 92.56 174 LEU A CA 1
ATOM 1351 C C . LEU A 1 174 ? -2.154 -11.500 -1.229 1.00 92.56 174 LEU A C 1
ATOM 1353 O O . LEU A 1 174 ? -3.344 -11.370 -0.943 1.00 92.56 174 LEU A O 1
ATOM 1357 N N . ARG A 1 175 ? -1.199 -11.538 -0.291 1.00 93.69 175 ARG A N 1
ATOM 1358 C CA . ARG A 1 175 ? -1.491 -11.372 1.137 1.00 93.69 175 ARG A CA 1
ATOM 1359 C C . ARG A 1 175 ? -2.037 -9.983 1.440 1.00 93.69 175 ARG A C 1
ATOM 1361 O O . ARG A 1 175 ? -3.062 -9.893 2.108 1.00 93.69 175 ARG A O 1
ATOM 1368 N N . ALA A 1 176 ? -1.395 -8.940 0.919 1.00 93.69 176 ALA A N 1
ATOM 1369 C CA . ALA A 1 176 ? -1.868 -7.569 1.065 1.00 93.69 176 ALA A CA 1
ATOM 1370 C C . ALA A 1 176 ? -3.275 -7.398 0.468 1.00 93.69 176 ALA A C 1
ATOM 1372 O O . ALA A 1 176 ? -4.154 -6.826 1.107 1.00 93.69 176 ALA A O 1
ATOM 1373 N N . ALA A 1 177 ? -3.524 -7.972 -0.714 1.00 93.94 177 ALA A N 1
ATOM 1374 C CA . ALA A 1 177 ? -4.831 -7.909 -1.364 1.00 93.94 177 ALA A CA 1
ATOM 1375 C C . ALA A 1 177 ? -5.949 -8.596 -0.554 1.00 93.94 177 ALA A C 1
ATOM 1377 O O . ALA A 1 177 ? -7.055 -8.062 -0.446 1.00 93.94 177 ALA A O 1
ATOM 1378 N N . VAL A 1 178 ? -5.679 -9.772 0.025 1.00 93.12 178 VAL A N 1
ATOM 1379 C CA . VAL A 1 178 ? -6.647 -10.489 0.876 1.00 93.12 178 VAL A CA 1
ATOM 1380 C C . VAL A 1 178 ? -6.905 -9.728 2.174 1.00 93.12 178 VAL A C 1
ATOM 1382 O O . VAL A 1 178 ? -8.065 -9.538 2.530 1.00 93.12 178 VAL A O 1
ATOM 1385 N N . GLN A 1 179 ? -5.858 -9.220 2.826 1.00 92.38 179 GLN A N 1
ATOM 1386 C CA . GLN A 1 179 ? -6.000 -8.428 4.047 1.00 92.38 179 GLN A CA 1
ATOM 1387 C C . GLN A 1 179 ? -6.824 -7.153 3.806 1.00 92.38 179 GLN A C 1
ATOM 1389 O O . GLN A 1 179 ? -7.760 -6.873 4.549 1.00 92.38 179 GLN A O 1
ATOM 1394 N N . ALA A 1 180 ? -6.547 -6.416 2.726 1.00 91.19 180 ALA A N 1
ATOM 1395 C CA . ALA A 1 180 ? -7.300 -5.210 2.383 1.00 91.19 180 ALA A CA 1
ATOM 1396 C C . ALA A 1 180 ? -8.800 -5.498 2.178 1.00 91.19 180 ALA A C 1
ATOM 1398 O O . ALA A 1 180 ? -9.652 -4.699 2.569 1.00 91.19 180 ALA A O 1
ATOM 1399 N N . ARG A 1 181 ? -9.141 -6.656 1.596 1.00 89.69 181 ARG A N 1
ATOM 1400 C CA . ARG A 1 181 ? -10.534 -7.100 1.449 1.00 89.69 181 ARG A CA 1
ATOM 1401 C C . ARG A 1 181 ? -11.186 -7.387 2.804 1.00 89.69 181 ARG A C 1
ATOM 1403 O O . ARG A 1 181 ? -12.338 -7.009 3.006 1.00 89.69 181 ARG A O 1
ATOM 1410 N N . GLU A 1 182 ? -10.479 -8.066 3.703 1.00 89.12 182 GLU A N 1
ATOM 1411 C CA . GLU A 1 182 ? -10.970 -8.376 5.052 1.00 89.12 182 GLU A CA 1
ATOM 1412 C C . GLU A 1 182 ? -11.233 -7.093 5.852 1.00 89.12 182 GLU A C 1
ATOM 1414 O O . GLU A 1 182 ? -12.316 -6.931 6.404 1.00 89.12 182 GLU A O 1
ATOM 1419 N N . GLU A 1 183 ? -10.327 -6.115 5.797 1.00 88.38 183 GLU A N 1
ATOM 1420 C CA . GLU A 1 183 ? -10.500 -4.819 6.466 1.00 88.38 183 GLU A CA 1
ATOM 1421 C C . GLU A 1 183 ? -11.704 -4.019 5.946 1.00 88.38 183 GLU A C 1
ATOM 1423 O O . GLU A 1 183 ? -12.352 -3.292 6.705 1.00 88.38 183 GLU A O 1
ATOM 1428 N N . VAL A 1 184 ? -12.004 -4.110 4.645 1.00 85.62 184 VAL A N 1
ATOM 1429 C CA . VAL A 1 184 ? -13.212 -3.500 4.070 1.00 85.62 184 VAL A CA 1
ATOM 1430 C C . VAL A 1 184 ? -14.462 -4.209 4.587 1.00 85.62 184 VAL A C 1
ATOM 1432 O O . VAL A 1 184 ? -15.403 -3.533 4.999 1.00 85.62 184 VAL A O 1
ATOM 1435 N N . ALA A 1 185 ? -14.461 -5.543 4.632 1.00 83.12 185 ALA A N 1
ATOM 1436 C CA . ALA A 1 185 ? -15.581 -6.313 5.171 1.00 83.12 185 ALA A CA 1
ATOM 1437 C C . ALA A 1 185 ? -15.825 -6.009 6.661 1.00 83.12 185 ALA A C 1
ATOM 1439 O O . ALA A 1 185 ? -16.974 -5.842 7.075 1.00 83.12 185 ALA A O 1
ATOM 1440 N N . ASP A 1 186 ? -14.760 -5.860 7.450 1.00 82.81 186 ASP A N 1
ATOM 1441 C CA . ASP A 1 186 ? -14.843 -5.486 8.863 1.00 82.81 186 ASP A CA 1
ATOM 1442 C C . ASP A 1 186 ? -15.405 -4.070 9.044 1.00 82.81 186 ASP A C 1
ATOM 1444 O O . ASP A 1 186 ? -16.275 -3.846 9.891 1.00 82.81 186 ASP A O 1
ATOM 1448 N N . ARG A 1 187 ? -14.982 -3.113 8.206 1.00 80.94 187 ARG A N 1
ATOM 1449 C CA . ARG A 1 187 ? -15.535 -1.748 8.193 1.00 80.94 187 ARG A CA 1
ATOM 1450 C C . ARG A 1 187 ? -17.013 -1.719 7.815 1.00 80.94 187 ARG A C 1
ATOM 1452 O O . ARG A 1 187 ? -17.784 -1.004 8.452 1.00 80.94 187 ARG A O 1
ATOM 1459 N N . GLU A 1 188 ? -17.428 -2.489 6.813 1.00 83.62 188 GLU A N 1
ATOM 1460 C CA . GLU A 1 188 ? -18.840 -2.597 6.423 1.00 83.62 188 GLU A CA 1
ATOM 1461 C C . GLU A 1 188 ? -19.690 -3.218 7.537 1.00 83.62 188 GLU A C 1
ATOM 1463 O O . GLU A 1 188 ? -20.800 -2.754 7.811 1.00 83.62 188 GLU A O 1
ATOM 1468 N N . LEU A 1 189 ? -19.159 -4.233 8.221 1.00 76.94 189 LEU A N 1
ATOM 1469 C CA . LEU A 1 189 ? -19.821 -4.867 9.354 1.00 76.94 189 LEU A CA 1
ATOM 1470 C C . LEU A 1 189 ? -19.955 -3.904 10.543 1.00 76.94 189 LEU A C 1
ATOM 1472 O O . LEU A 1 189 ? -21.026 -3.841 11.150 1.00 76.94 189 LEU A O 1
ATOM 1476 N N . ALA A 1 190 ? -18.920 -3.115 10.834 1.00 77.06 190 ALA A N 1
ATOM 1477 C CA . ALA A 1 190 ? -18.962 -2.069 11.854 1.00 77.06 190 ALA A CA 1
ATOM 1478 C C . ALA A 1 190 ? -19.987 -0.974 11.511 1.00 77.06 190 ALA A C 1
ATOM 1480 O O . ALA A 1 190 ? -20.830 -0.642 12.343 1.00 77.06 190 ALA A O 1
ATOM 1481 N N . ALA A 1 191 ? -19.998 -0.482 10.268 1.00 72.75 191 ALA A N 1
ATOM 1482 C CA . ALA A 1 191 ? -20.964 0.520 9.810 1.00 72.75 191 ALA A CA 1
ATOM 1483 C C . ALA A 1 191 ? -22.415 0.004 9.861 1.00 72.75 191 ALA A C 1
ATOM 1485 O O . ALA A 1 191 ? -23.337 0.739 10.212 1.00 72.75 191 ALA A O 1
ATOM 1486 N N . TYR A 1 192 ? -22.638 -1.277 9.552 1.00 65.75 192 TYR A N 1
ATOM 1487 C CA . TYR A 1 192 ? -23.955 -1.903 9.680 1.00 65.75 192 TYR A CA 1
ATOM 1488 C C . TYR A 1 192 ? -24.406 -2.016 11.146 1.00 65.75 192 TYR A C 1
ATOM 1490 O O . TYR A 1 192 ? -25.579 -1.794 11.453 1.00 65.75 192 TYR A O 1
ATOM 1498 N N . GLN A 1 193 ? -23.486 -2.329 12.064 1.00 64.44 193 GLN A N 1
ATOM 1499 C CA . GLN A 1 193 ? -23.764 -2.338 13.504 1.00 64.44 193 GLN A CA 1
ATOM 1500 C C . GLN A 1 193 ? -24.065 -0.934 14.044 1.00 64.44 193 GLN A C 1
ATOM 1502 O O . GLN A 1 193 ? -24.981 -0.780 14.848 1.00 64.44 193 GLN A O 1
ATOM 1507 N N . GLU A 1 194 ? -23.357 0.088 13.565 1.00 67.88 194 GLU A N 1
ATOM 1508 C CA . GLU A 1 194 ? -23.603 1.490 13.911 1.00 67.88 194 GLU A CA 1
ATOM 1509 C C . GLU A 1 194 ? -24.969 1.976 13.399 1.00 67.88 194 GLU A C 1
ATOM 1511 O O . GLU A 1 194 ? -25.728 2.592 14.144 1.00 67.88 194 GLU A O 1
ATOM 1516 N N . ALA A 1 195 ? -25.350 1.614 12.170 1.00 62.66 195 ALA A N 1
ATOM 1517 C CA . ALA A 1 195 ? -26.668 1.932 11.615 1.00 62.66 195 ALA A CA 1
ATOM 1518 C C . ALA A 1 195 ? -27.820 1.254 12.384 1.00 62.66 195 ALA A C 1
ATOM 1520 O O . ALA A 1 195 ? -28.894 1.832 12.544 1.00 62.66 195 ALA A O 1
ATOM 1521 N N . LEU A 1 196 ? -27.606 0.040 12.901 1.00 58.53 196 LEU A N 1
ATOM 1522 C CA . LEU A 1 196 ? -28.552 -0.628 13.805 1.00 58.53 196 LEU A CA 1
ATOM 1523 C C . LEU A 1 196 ? -28.649 0.048 15.184 1.00 58.53 196 LEU A C 1
ATOM 1525 O O . LEU A 1 196 ? -29.644 -0.151 15.881 1.00 58.53 196 LEU A O 1
ATOM 1529 N N . ALA A 1 197 ? -27.640 0.827 15.579 1.00 58.69 197 ALA A N 1
ATOM 1530 C CA . ALA A 1 197 ? -27.583 1.534 16.855 1.00 58.69 197 ALA A CA 1
ATOM 1531 C C . ALA A 1 197 ? -28.236 2.933 16.824 1.00 58.69 197 ALA A C 1
ATOM 1533 O O . ALA A 1 197 ? -28.243 3.618 17.852 1.00 58.69 197 ALA A O 1
ATOM 1534 N N . GLU A 1 198 ? -28.810 3.371 15.693 1.00 58.00 198 GLU A N 1
ATOM 1535 C CA . GLU A 1 198 ? -29.515 4.654 15.593 1.00 58.00 198 GLU A CA 1
ATOM 1536 C C . GLU A 1 198 ? -30.714 4.672 16.570 1.00 58.00 198 GLU A C 1
ATOM 1538 O O . GLU A 1 198 ? -31.697 3.940 16.417 1.00 58.00 198 GLU A O 1
ATOM 1543 N N . LYS A 1 199 ? -30.597 5.463 17.651 1.00 61.81 199 LYS A N 1
ATOM 1544 C CA . LYS A 1 199 ? -31.555 5.474 18.770 1.00 61.81 199 LYS A CA 1
ATOM 1545 C C . LYS A 1 199 ? -32.959 5.848 18.265 1.00 61.81 199 LYS A C 1
ATOM 1547 O O . LYS A 1 199 ? -33.106 6.850 17.562 1.00 61.81 199 LYS A O 1
ATOM 1552 N N . PRO A 1 200 ? -34.011 5.101 18.649 1.00 67.69 200 PRO A N 1
ATOM 1553 C CA . PRO A 1 200 ? -35.359 5.359 18.160 1.00 67.69 200 PRO A CA 1
ATOM 1554 C C . PRO A 1 200 ? -35.838 6.769 18.562 1.00 67.69 200 PRO A C 1
ATOM 1556 O O . PRO A 1 200 ? -35.581 7.214 19.685 1.00 67.69 200 PRO A O 1
ATOM 1559 N N . PRO A 1 201 ? -36.535 7.494 17.666 1.00 76.31 201 PRO A N 1
ATOM 1560 C CA . PRO A 1 201 ? -36.854 8.902 17.870 1.00 76.31 201 PRO A CA 1
ATOM 1561 C C . PRO A 1 201 ? -37.778 9.125 19.075 1.00 76.31 201 PRO A C 1
ATOM 1563 O O . PRO A 1 201 ? -38.874 8.560 19.169 1.00 76.31 201 PRO A O 1
ATOM 1566 N N . ILE A 1 202 ? -37.358 10.020 19.973 1.00 80.44 202 ILE A N 1
ATOM 1567 C CA . ILE A 1 202 ? -38.181 10.531 21.074 1.00 80.44 202 ILE A CA 1
ATOM 1568 C C . ILE A 1 202 ? -39.195 11.525 20.501 1.00 80.44 202 ILE A C 1
ATOM 1570 O O . ILE A 1 202 ? -38.834 12.554 19.934 1.00 80.44 202 ILE A O 1
ATOM 1574 N N . ILE A 1 203 ? -40.483 11.228 20.661 1.00 80.12 203 ILE A N 1
ATOM 1575 C CA . ILE A 1 203 ? -41.589 12.019 20.098 1.00 80.12 203 ILE A CA 1
ATOM 1576 C C . ILE A 1 203 ? -42.313 12.886 21.136 1.00 80.12 203 ILE A C 1
ATOM 1578 O O . ILE A 1 203 ? -43.099 13.758 20.762 1.00 80.12 203 ILE A O 1
ATOM 1582 N N . ALA A 1 204 ? -42.087 12.652 22.432 1.00 75.88 204 ALA A N 1
ATOM 1583 C CA . ALA A 1 204 ? -42.532 13.522 23.522 1.00 75.88 204 ALA A CA 1
ATOM 1584 C C . ALA A 1 204 ? -41.712 13.271 24.797 1.00 75.88 204 ALA A C 1
ATOM 1586 O O . ALA A 1 204 ? -41.258 12.153 25.029 1.00 75.88 204 ALA A O 1
ATOM 1587 N N . THR A 1 205 ? -41.575 14.290 25.644 1.00 80.88 205 THR A N 1
ATOM 1588 C CA . THR A 1 205 ? -40.809 14.239 26.899 1.00 80.88 205 THR A CA 1
ATOM 1589 C C . THR A 1 205 ? -41.627 14.811 28.056 1.00 80.88 205 THR A C 1
ATOM 1591 O O . THR A 1 205 ? -42.429 15.726 27.852 1.00 80.88 205 THR A O 1
ATOM 1594 N N . GLY A 1 206 ? -41.415 14.302 29.268 1.00 68.94 206 GLY A N 1
ATOM 1595 C CA . GLY A 1 206 ? -41.821 14.960 30.510 1.00 68.94 206 GLY A CA 1
ATOM 1596 C C . GLY A 1 206 ? -40.679 15.749 31.152 1.00 68.94 206 GLY A C 1
ATOM 1597 O O . GLY A 1 206 ? -39.626 15.952 30.543 1.00 68.94 206 GLY A O 1
ATOM 1598 N N . ASP A 1 207 ? -40.910 16.196 32.384 1.00 73.00 207 ASP A N 1
ATOM 1599 C CA . ASP A 1 207 ? -39.944 16.980 33.153 1.00 73.00 207 ASP A CA 1
ATOM 1600 C C . ASP A 1 207 ? -38.810 16.102 33.706 1.00 73.00 207 ASP A C 1
ATOM 1602 O O . ASP A 1 207 ? -39.006 14.920 33.999 1.00 73.00 207 ASP A O 1
ATOM 1606 N N . TRP A 1 208 ? -37.627 16.700 33.863 1.00 74.19 208 TRP A N 1
ATOM 1607 C CA . TRP A 1 208 ? -36.487 16.075 34.533 1.00 74.19 208 TRP A CA 1
ATOM 1608 C C . TRP A 1 208 ? -36.722 15.958 36.039 1.00 74.19 208 TRP A C 1
ATOM 1610 O O . TRP A 1 208 ? -37.238 16.879 36.678 1.00 74.19 208 TRP A O 1
ATOM 1620 N N . VAL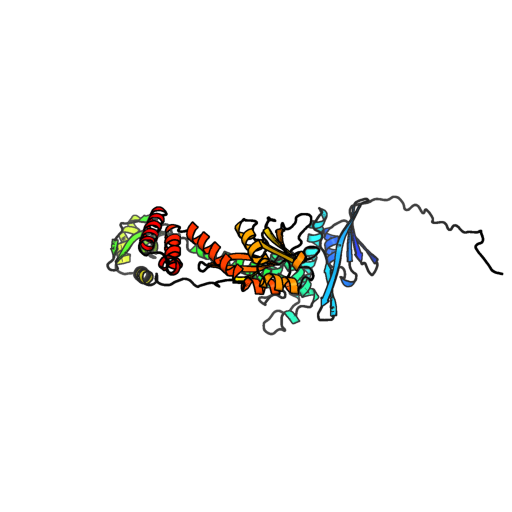 A 1 209 ? -36.304 14.831 36.606 1.00 64.44 209 VAL A N 1
ATOM 1621 C CA . VAL A 1 209 ? -36.391 14.514 38.030 1.00 64.44 209 VAL A CA 1
ATOM 1622 C C . VAL A 1 209 ? -35.085 13.856 38.468 1.00 64.44 209 VAL A C 1
ATOM 1624 O O . VAL A 1 209 ? -34.563 12.978 37.787 1.00 64.44 209 VAL A O 1
ATOM 1627 N N . THR A 1 210 ? -34.558 14.259 39.621 1.00 66.81 210 THR A N 1
ATOM 1628 C CA . THR A 1 210 ? -33.393 13.613 40.237 1.00 66.81 210 THR A CA 1
ATOM 1629 C C . THR A 1 210 ? -33.852 12.442 41.101 1.00 66.81 210 THR A C 1
ATOM 1631 O O . THR A 1 210 ? -34.711 12.608 41.968 1.00 66.81 210 THR A O 1
ATOM 1634 N N . THR A 1 211 ? -33.290 11.261 40.859 1.00 62.56 211 THR A N 1
ATOM 1635 C CA . THR A 1 211 ? -33.564 10.046 41.644 1.00 62.56 211 THR A CA 1
ATOM 1636 C C . THR A 1 211 ? -32.780 10.010 42.956 1.00 62.56 211 THR A C 1
ATOM 1638 O O . THR A 1 211 ? -31.802 10.736 43.135 1.00 62.56 211 THR A O 1
ATOM 1641 N N . ASP A 1 212 ? -33.147 9.091 43.854 1.00 54.00 212 ASP A N 1
ATOM 1642 C CA . ASP A 1 212 ? -32.445 8.854 45.127 1.00 54.00 212 ASP A CA 1
ATOM 1643 C C . ASP A 1 212 ? -30.984 8.384 44.947 1.00 54.00 212 ASP A C 1
ATOM 1645 O O . ASP A 1 212 ? -30.177 8.494 45.870 1.00 54.00 212 ASP A O 1
ATOM 1649 N N . ALA A 1 213 ? -30.626 7.889 43.755 1.00 58.53 213 ALA A N 1
ATOM 1650 C CA . ALA A 1 213 ? -29.262 7.523 43.367 1.00 58.53 213 ALA A CA 1
ATOM 1651 C C . ALA A 1 213 ? -28.467 8.692 42.745 1.00 58.53 213 ALA A C 1
ATOM 1653 O O . ALA A 1 213 ? -27.373 8.479 42.232 1.00 58.53 213 ALA A O 1
ATOM 1654 N N . ASN A 1 214 ? -29.000 9.920 42.798 1.00 61.78 214 ASN A N 1
ATOM 1655 C CA . ASN A 1 214 ? -28.403 11.139 42.242 1.00 61.78 214 ASN A CA 1
ATOM 1656 C C . ASN A 1 214 ? -28.236 11.135 40.706 1.00 61.78 214 ASN A C 1
ATOM 1658 O O . ASN A 1 214 ? -27.368 11.821 40.176 1.00 61.78 214 ASN A O 1
ATOM 1662 N N . VAL A 1 215 ? -29.088 10.385 39.995 1.00 68.00 215 VAL A N 1
ATOM 1663 C CA . VAL A 1 215 ? -29.172 10.360 38.521 1.00 68.00 215 VAL A CA 1
ATOM 1664 C C . VAL A 1 215 ? -30.368 11.200 38.066 1.00 68.00 215 VAL A C 1
ATOM 1666 O O . VAL A 1 215 ? -31.466 11.038 38.612 1.00 68.00 215 VAL A O 1
ATOM 1669 N N . GLU A 1 216 ? -30.182 12.079 37.077 1.00 75.50 216 GLU A N 1
ATOM 1670 C CA . GLU A 1 216 ? -31.275 12.832 36.446 1.00 75.50 216 GLU A CA 1
ATOM 1671 C C . GLU A 1 216 ? -31.973 11.975 35.382 1.00 75.50 216 GLU A C 1
ATOM 1673 O O . GLU A 1 216 ? -31.345 11.492 34.441 1.00 75.50 216 GLU A O 1
ATOM 1678 N N . LEU A 1 217 ? -33.287 11.806 35.519 1.00 74.75 217 LEU A N 1
ATOM 1679 C CA . LEU A 1 217 ? -34.130 11.044 34.600 1.00 74.75 217 LEU A CA 1
ATOM 1680 C C . LEU A 1 217 ? -35.315 11.893 34.135 1.00 74.75 217 LEU A C 1
ATOM 1682 O O . LEU A 1 217 ? -35.884 12.648 34.923 1.00 74.75 217 LEU A O 1
ATOM 1686 N N . ARG A 1 218 ? -35.765 11.716 32.891 1.00 78.38 218 ARG A N 1
ATOM 1687 C CA . ARG A 1 218 ? -37.082 12.200 32.445 1.00 78.38 218 ARG A CA 1
ATOM 1688 C C . ARG A 1 218 ? -37.868 11.108 31.725 1.00 78.38 218 ARG A C 1
ATOM 1690 O O . ARG A 1 218 ? -37.276 10.321 30.986 1.00 78.38 218 ARG A O 1
ATOM 1697 N N . PRO A 1 219 ? -39.198 11.042 31.896 1.00 76.94 219 PRO A N 1
ATOM 1698 C CA . PRO A 1 219 ? -40.022 10.121 31.131 1.00 76.94 219 PRO A CA 1
ATOM 1699 C C . PRO A 1 219 ? -40.107 10.576 29.672 1.00 76.94 219 PRO A C 1
ATOM 1701 O O . PRO A 1 219 ? -40.207 11.772 29.379 1.00 76.94 219 PRO A O 1
ATOM 1704 N N . VAL A 1 220 ? -40.107 9.620 28.751 1.00 81.19 220 VAL A N 1
ATOM 1705 C CA . VAL A 1 220 ? -40.135 9.874 27.308 1.00 81.19 220 VAL A CA 1
ATOM 1706 C C . VAL A 1 220 ? -41.104 8.936 26.595 1.00 81.19 220 VAL A C 1
ATOM 1708 O O . VAL A 1 220 ? -41.368 7.822 27.041 1.00 81.19 220 VAL A O 1
ATOM 1711 N N . ALA A 1 221 ? -41.651 9.400 25.475 1.00 79.69 221 ALA A N 1
ATOM 1712 C CA . ALA A 1 221 ? -42.391 8.577 24.531 1.00 79.69 221 ALA A CA 1
ATOM 1713 C C . ALA A 1 221 ? -41.543 8.378 23.276 1.00 79.69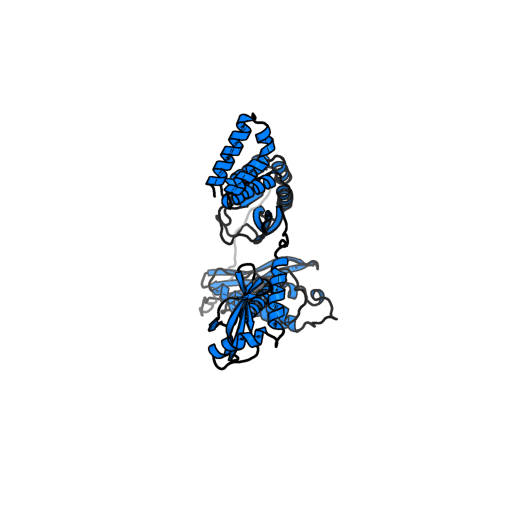 221 ALA A C 1
ATOM 1715 O O . ALA A 1 221 ? -41.078 9.352 22.681 1.00 79.69 221 ALA A O 1
ATOM 1716 N N . VAL A 1 222 ? -41.383 7.127 22.863 1.00 84.00 222 VAL A N 1
ATOM 1717 C CA . VAL A 1 222 ? -40.484 6.724 21.779 1.00 84.00 222 VAL A CA 1
ATOM 1718 C C . VAL A 1 222 ? -41.298 6.102 20.657 1.00 84.00 222 VAL A C 1
ATOM 1720 O O . VAL A 1 222 ? -42.150 5.249 20.913 1.00 84.00 222 VAL A O 1
ATOM 1723 N N . ALA A 1 223 ? -41.056 6.534 19.421 1.00 78.44 223 ALA A N 1
ATOM 1724 C CA . ALA A 1 223 ? -41.641 5.905 18.245 1.00 78.44 223 ALA A CA 1
ATOM 1725 C C . ALA A 1 223 ? -40.678 4.858 17.685 1.00 78.44 223 ALA A C 1
ATOM 1727 O O . ALA A 1 223 ? -39.552 5.176 17.314 1.00 78.44 223 ALA A O 1
ATOM 1728 N N . THR A 1 224 ? -41.143 3.619 17.604 1.00 76.38 224 THR A N 1
ATOM 1729 C CA . THR A 1 224 ? -40.446 2.517 16.939 1.00 76.38 224 THR A CA 1
ATOM 1730 C C . THR A 1 224 ? -41.275 2.040 15.745 1.00 76.38 224 THR A C 1
ATOM 1732 O O . THR A 1 224 ? -42.426 2.443 15.550 1.00 76.38 224 THR A O 1
ATOM 1735 N N . ASP A 1 225 ? -40.712 1.131 14.959 1.00 74.31 225 ASP A N 1
ATOM 1736 C CA . ASP A 1 225 ? -41.421 0.362 13.934 1.00 74.31 225 ASP A CA 1
ATOM 1737 C C . ASP A 1 225 ? -42.604 -0.459 14.495 1.00 74.31 225 ASP A C 1
ATOM 1739 O O . ASP A 1 225 ? -43.541 -0.783 13.761 1.00 74.31 225 ASP A O 1
ATOM 1743 N N . ARG A 1 226 ? -42.596 -0.762 15.801 1.00 76.56 226 ARG A N 1
ATOM 1744 C CA . ARG A 1 226 ? -43.622 -1.551 16.506 1.00 76.56 226 ARG A CA 1
ATOM 1745 C C . ARG A 1 226 ? -44.709 -0.714 17.183 1.00 76.56 226 ARG A C 1
ATOM 1747 O O . ARG A 1 226 ? -45.704 -1.280 17.639 1.00 76.56 226 ARG A O 1
ATOM 1754 N N . GLY A 1 227 ? -44.569 0.610 17.219 1.00 80.94 227 GLY A N 1
ATOM 1755 C CA . GLY A 1 227 ? -45.568 1.523 17.774 1.00 80.94 227 GLY A CA 1
ATOM 1756 C C . GLY A 1 227 ? -44.971 2.596 18.681 1.00 80.94 227 GLY A C 1
ATOM 1757 O O . GLY A 1 227 ? -43.792 2.922 18.605 1.00 80.94 227 GLY A O 1
ATOM 1758 N N . ILE A 1 228 ? -45.814 3.191 19.528 1.00 81.50 228 ILE A N 1
ATOM 1759 C CA . ILE A 1 228 ? -45.387 4.202 20.504 1.00 81.50 228 ILE A CA 1
ATOM 1760 C C . ILE A 1 228 ? -45.176 3.519 21.850 1.00 81.50 228 ILE A C 1
ATOM 1762 O O . ILE A 1 228 ? -46.089 2.870 22.354 1.00 81.50 228 ILE A O 1
ATOM 1766 N N . HIS A 1 229 ? -44.011 3.708 22.448 1.00 83.50 229 HIS A N 1
ATOM 1767 C CA . HIS A 1 229 ? -43.617 3.102 23.717 1.00 83.50 229 HIS A CA 1
ATOM 1768 C C . HIS A 1 229 ? -43.369 4.179 24.775 1.00 83.50 229 HIS A C 1
ATOM 1770 O O . HIS A 1 229 ? -43.070 5.325 24.432 1.00 83.50 229 HIS A O 1
ATOM 1776 N N . THR A 1 230 ? -43.490 3.821 26.055 1.00 83.56 230 THR A N 1
ATOM 1777 C CA . THR A 1 230 ? -42.986 4.663 27.152 1.00 83.56 230 THR A CA 1
ATOM 1778 C C . THR A 1 230 ? -41.544 4.290 27.469 1.00 83.56 230 THR A C 1
ATOM 1780 O O . THR A 1 230 ? -41.130 3.158 27.232 1.00 83.56 230 THR A O 1
ATOM 1783 N N . GLY A 1 231 ? -40.781 5.226 28.012 1.00 81.38 231 GLY A N 1
ATOM 1784 C CA . GLY A 1 231 ? -39.396 5.011 28.392 1.00 81.38 231 GLY A CA 1
ATOM 1785 C C . GLY A 1 231 ? -38.875 6.076 29.347 1.00 81.38 231 GLY A C 1
ATOM 1786 O O . GLY A 1 231 ? -39.614 6.981 29.742 1.00 81.38 231 GLY A O 1
ATOM 1787 N N . TYR A 1 232 ? -37.592 5.977 29.674 1.00 79.12 232 TYR A N 1
ATOM 1788 C CA . TYR A 1 232 ? -36.845 6.988 30.413 1.00 79.12 232 TYR A CA 1
ATOM 1789 C C . TYR A 1 232 ? -35.579 7.360 29.661 1.00 79.12 232 TYR A C 1
ATOM 1791 O O . TYR A 1 232 ? -34.892 6.496 29.121 1.00 79.12 232 TYR A O 1
ATOM 1799 N N . GLU A 1 233 ? -35.286 8.651 29.650 1.00 83.69 233 GLU A N 1
ATOM 1800 C CA . GLU A 1 233 ? -33.990 9.171 29.249 1.00 83.69 233 GLU A CA 1
ATOM 1801 C C . GLU A 1 233 ? -33.216 9.537 30.514 1.00 83.69 233 GLU A C 1
ATOM 1803 O O . GLU A 1 233 ? -33.705 10.324 31.331 1.00 83.69 233 GLU A O 1
ATOM 1808 N N . ALA A 1 234 ? -32.049 8.924 30.684 1.00 80.69 234 ALA A N 1
ATOM 1809 C CA . ALA A 1 234 ? -31.113 9.196 31.760 1.00 80.69 234 ALA A CA 1
ATOM 1810 C C . ALA A 1 234 ? -30.002 10.114 31.265 1.00 80.69 234 ALA A C 1
ATOM 1812 O O . ALA A 1 234 ? -29.427 9.852 30.211 1.00 80.69 234 ALA A O 1
ATOM 1813 N N . ASN A 1 235 ? -29.701 11.161 32.027 1.00 76.69 235 ASN A N 1
ATOM 1814 C CA . ASN A 1 235 ? -28.540 12.012 31.792 1.00 76.69 235 ASN A CA 1
ATOM 1815 C C . ASN A 1 235 ? -27.331 11.384 32.502 1.00 76.69 235 ASN A C 1
ATOM 1817 O O . ASN A 1 235 ? -27.306 11.302 33.735 1.00 76.69 235 ASN A O 1
ATOM 1821 N N . LEU A 1 236 ? -26.373 10.887 31.724 1.00 72.12 236 LEU A N 1
ATOM 1822 C CA . LEU A 1 236 ? -25.151 10.258 32.213 1.00 72.12 236 LEU A CA 1
ATOM 1823 C C . LEU A 1 236 ? -24.053 11.310 32.478 1.00 72.12 236 LEU A C 1
ATOM 1825 O O . LEU A 1 236 ? -24.039 12.382 31.858 1.00 72.12 236 LEU A O 1
ATOM 1829 N N . PRO A 1 237 ? -23.082 11.011 33.362 1.00 59.41 237 PRO A N 1
ATOM 1830 C CA . PRO A 1 237 ? -21.871 11.819 33.502 1.00 59.41 237 PRO A CA 1
ATOM 1831 C C . PRO A 1 237 ? -21.173 11.997 32.141 1.00 59.41 237 PRO A C 1
ATOM 1833 O O . PRO A 1 237 ? -21.026 11.039 31.392 1.00 59.41 237 PRO A O 1
ATOM 1836 N N . GLY A 1 238 ? -20.757 13.223 31.803 1.00 59.28 238 GLY A N 1
ATOM 1837 C CA . GLY A 1 238 ? -20.153 13.543 30.496 1.00 59.28 238 GLY A CA 1
ATOM 1838 C C . GLY A 1 238 ? -21.121 14.106 29.446 1.00 59.28 238 GLY A C 1
ATOM 1839 O O . GLY A 1 238 ? -20.678 14.514 28.376 1.00 59.28 238 GLY A O 1
ATOM 1840 N N . GLY A 1 239 ? -22.418 14.215 29.763 1.00 61.09 239 GLY A N 1
ATOM 1841 C CA . GLY A 1 239 ? -23.426 14.826 28.885 1.00 61.09 239 GLY A CA 1
ATOM 1842 C C . GLY A 1 239 ? -24.029 13.872 27.850 1.00 61.09 239 GLY A C 1
ATOM 1843 O O . GLY A 1 239 ? -24.692 14.325 26.916 1.00 61.09 239 GLY A O 1
ATOM 1844 N N . GLU A 1 240 ? -23.802 12.566 28.002 1.00 66.31 240 GLU A N 1
ATOM 1845 C CA . GLU A 1 240 ? -24.457 11.532 27.202 1.00 66.31 240 GLU A CA 1
ATOM 1846 C C . GLU A 1 240 ? -25.845 11.193 27.757 1.00 66.31 240 GLU A C 1
ATOM 1848 O O . GLU A 1 240 ? -26.059 11.196 28.965 1.00 66.31 240 GLU A O 1
ATOM 1853 N N . ASN A 1 241 ? -26.786 10.835 26.877 1.00 72.00 241 ASN A N 1
ATOM 1854 C CA . ASN A 1 241 ? -28.127 10.409 27.280 1.00 72.00 241 ASN A CA 1
ATOM 1855 C C . ASN A 1 241 ? -28.367 8.930 26.950 1.00 72.00 241 ASN A C 1
ATOM 1857 O O . ASN A 1 241 ? -28.222 8.512 25.793 1.00 72.00 241 ASN A O 1
ATOM 1861 N N . GLU A 1 242 ? -28.806 8.144 27.930 1.00 78.00 242 GLU A N 1
ATOM 1862 C CA . GLU A 1 242 ? -29.205 6.744 27.748 1.00 78.00 242 GLU A CA 1
ATOM 1863 C C . GLU A 1 242 ? -30.730 6.615 27.713 1.00 78.00 242 GLU A C 1
ATOM 1865 O O . GLU A 1 242 ? -31.434 7.159 28.560 1.00 78.00 242 GLU A O 1
ATOM 1870 N N . LEU A 1 243 ? -31.252 5.896 26.716 1.00 77.75 243 LEU A N 1
ATOM 1871 C CA . LEU A 1 243 ? -32.686 5.721 26.501 1.00 77.75 243 LEU A CA 1
ATOM 1872 C C . LEU A 1 243 ? -33.098 4.287 26.840 1.00 77.75 243 LEU A C 1
ATO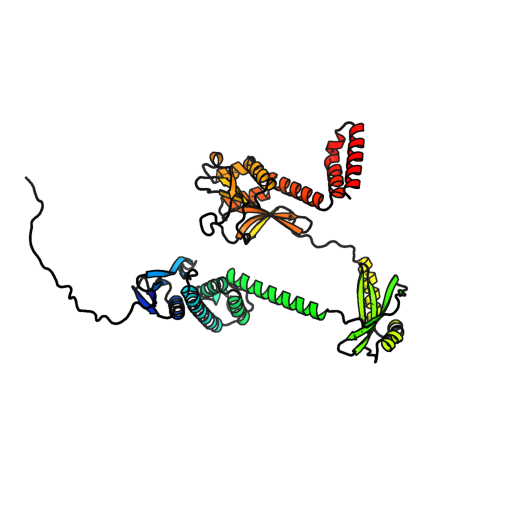M 1874 O O . LEU A 1 243 ? -32.679 3.346 26.172 1.00 77.75 243 LEU A O 1
ATOM 1878 N N . THR A 1 244 ? -33.976 4.131 27.827 1.00 77.31 244 THR A N 1
ATOM 1879 C CA . THR A 1 244 ? -34.614 2.850 28.164 1.00 77.31 244 THR A CA 1
ATOM 1880 C C . THR A 1 244 ? -36.063 2.866 27.691 1.00 77.31 244 THR A C 1
ATOM 1882 O O . THR A 1 244 ? -36.779 3.824 27.970 1.00 77.31 244 THR A O 1
ATOM 1885 N N . VAL A 1 245 ? -36.520 1.818 26.998 1.00 77.19 245 VAL A N 1
ATOM 1886 C CA . VAL A 1 245 ? -37.862 1.749 26.390 1.00 77.19 245 VAL A CA 1
ATOM 1887 C C . VAL A 1 245 ? -38.600 0.501 26.867 1.00 77.19 245 VAL A C 1
ATOM 1889 O O . VAL A 1 245 ? -38.032 -0.584 26.868 1.00 77.19 245 VAL A O 1
ATOM 1892 N N . SER A 1 246 ? -39.872 0.643 27.241 1.00 77.25 246 SER A N 1
ATOM 1893 C CA . SER A 1 246 ? -40.732 -0.482 27.619 1.00 77.25 246 SER A CA 1
ATOM 1894 C C . SER A 1 246 ? -41.176 -1.286 26.396 1.00 77.25 246 SER A C 1
ATOM 1896 O O . SER A 1 246 ? -41.521 -0.696 25.365 1.00 77.25 246 SER A O 1
ATOM 1898 N N . GLU A 1 247 ? -41.367 -2.597 26.535 1.00 76.31 247 GLU A N 1
ATOM 1899 C CA . GLU A 1 247 ? -41.952 -3.420 25.461 1.00 76.31 247 GLU A CA 1
ATOM 1900 C C . GLU A 1 247 ? -43.437 -3.102 25.191 1.00 76.31 247 GLU A C 1
ATOM 1902 O O . GLU A 1 247 ? -43.983 -3.416 24.129 1.00 76.31 247 GLU A O 1
ATOM 1907 N N . ARG A 1 248 ? -44.106 -2.421 26.129 1.00 76.38 248 ARG A N 1
ATOM 1908 C CA . ARG A 1 248 ? -45.524 -2.069 26.034 1.00 76.38 248 ARG A CA 1
ATOM 1909 C C . ARG A 1 248 ? -45.779 -0.957 25.013 1.00 76.38 248 ARG A C 1
ATOM 1911 O O . ARG A 1 248 ? -45.207 0.128 25.083 1.00 76.38 248 ARG A O 1
ATOM 1918 N N . THR A 1 249 ? -46.727 -1.207 24.113 1.00 82.25 249 THR A N 1
ATOM 1919 C CA . THR A 1 249 ? -47.193 -0.240 23.108 1.00 82.25 249 THR A CA 1
ATOM 1920 C C . THR A 1 249 ? -48.409 0.556 23.587 1.00 82.25 249 THR A C 1
ATOM 1922 O O . THR A 1 249 ? -49.330 -0.001 24.192 1.00 82.25 249 THR A O 1
ATOM 1925 N N . PHE A 1 250 ? -48.468 1.834 23.221 1.00 78.12 250 PHE A N 1
ATOM 1926 C CA . PHE A 1 250 ? -49.523 2.785 23.558 1.00 78.12 250 PHE A CA 1
ATOM 1927 C C . PHE A 1 250 ? -50.136 3.413 22.300 1.00 78.12 250 PHE A C 1
ATOM 1929 O O . PHE A 1 250 ? -49.469 3.560 21.276 1.00 78.12 250 PHE A O 1
ATOM 1936 N N . PRO A 1 251 ? -51.411 3.831 22.360 1.00 71.44 251 PRO A N 1
ATOM 1937 C CA . PRO A 1 251 ? -52.104 4.400 21.206 1.00 71.44 251 PRO A CA 1
ATOM 1938 C C . PRO A 1 251 ? -51.634 5.816 20.834 1.00 71.44 251 PRO A C 1
ATOM 1940 O O . PRO A 1 251 ? -51.911 6.272 19.728 1.00 71.44 251 PRO A O 1
ATOM 1943 N N . ASN A 1 252 ? -50.990 6.548 21.750 1.00 68.75 252 ASN A N 1
ATOM 1944 C CA . ASN A 1 252 ? -50.435 7.883 21.510 1.00 68.75 252 ASN A CA 1
ATOM 1945 C C . ASN A 1 252 ? -49.385 8.254 22.576 1.00 68.75 252 ASN A C 1
ATOM 1947 O O . ASN A 1 252 ? -49.319 7.633 23.638 1.00 68.75 252 ASN A O 1
ATOM 1951 N N . SER A 1 253 ? -48.601 9.303 22.308 1.00 68.38 253 SER A N 1
ATOM 1952 C CA . SER A 1 253 ? -47.524 9.779 23.189 1.00 68.38 253 SER A CA 1
ATOM 1953 C C . SER A 1 253 ? -48.005 10.266 24.560 1.00 68.38 253 SER A C 1
ATOM 1955 O O . SER A 1 253 ? -47.287 10.132 25.545 1.00 68.38 253 SER A O 1
ATOM 1957 N N . ARG A 1 254 ? -49.234 10.787 24.659 1.00 68.69 254 ARG A N 1
ATOM 1958 C CA . ARG A 1 254 ? -49.815 11.250 25.928 1.00 68.69 254 ARG A CA 1
ATOM 1959 C C . ARG A 1 254 ? -50.151 10.087 26.863 1.00 68.69 254 ARG A C 1
ATOM 1961 O O . ARG A 1 254 ? -49.904 10.189 28.060 1.00 68.69 254 ARG A O 1
ATOM 1968 N N . GLU A 1 255 ? -50.717 9.010 26.326 1.00 67.56 255 GLU A N 1
ATOM 1969 C CA . GLU A 1 255 ? -50.970 7.775 27.077 1.00 67.56 255 GLU A CA 1
ATOM 1970 C C . GLU A 1 255 ? -49.652 7.091 27.463 1.00 67.56 255 GLU A C 1
ATOM 1972 O O . GLU A 1 255 ? -49.521 6.661 28.603 1.00 67.56 255 GLU A O 1
ATOM 1977 N N . ALA A 1 256 ? -48.649 7.082 26.575 1.00 73.75 256 ALA A N 1
ATOM 1978 C CA . ALA A 1 256 ? -47.314 6.570 26.895 1.00 73.75 256 ALA A CA 1
ATOM 1979 C C . ALA A 1 256 ? -46.688 7.306 28.094 1.00 73.75 256 ALA A C 1
ATOM 1981 O O . ALA A 1 256 ? -46.389 6.678 29.104 1.00 73.75 256 ALA A O 1
ATOM 1982 N N . LEU A 1 257 ? -46.604 8.644 28.050 1.00 68.56 257 LEU A N 1
ATOM 1983 C CA . LEU A 1 257 ? -46.029 9.441 29.145 1.00 68.56 257 LEU A CA 1
ATOM 1984 C C . LEU A 1 257 ? -46.790 9.297 30.472 1.00 68.56 257 LEU A C 1
ATOM 1986 O O . LEU A 1 257 ? -46.183 9.343 31.539 1.00 68.56 257 LEU A O 1
ATOM 1990 N N . ARG A 1 258 ? -48.116 9.110 30.432 1.00 66.06 258 ARG A N 1
ATOM 1991 C CA . ARG A 1 258 ? -48.934 8.910 31.640 1.00 66.06 258 ARG A CA 1
ATOM 1992 C C . ARG A 1 258 ? -48.602 7.601 32.363 1.00 66.06 258 ARG A C 1
ATOM 1994 O O . ARG A 1 258 ? -48.756 7.536 33.578 1.00 66.06 258 ARG A O 1
ATOM 2001 N N . HIS A 1 259 ? -48.157 6.593 31.619 1.00 65.50 259 HIS A N 1
ATOM 2002 C CA . HIS A 1 259 ? -47.800 5.271 32.126 1.00 65.50 259 HIS A CA 1
ATOM 2003 C C . HIS A 1 259 ? -46.298 5.101 32.393 1.00 65.50 259 HIS A C 1
ATOM 2005 O O . HIS A 1 259 ? -45.873 4.013 32.773 1.00 65.50 259 HIS A O 1
ATOM 2011 N N . ALA A 1 260 ? -45.498 6.164 32.261 1.00 61.91 260 ALA A N 1
ATOM 2012 C CA . ALA A 1 260 ? -44.077 6.114 32.592 1.00 61.91 260 ALA A CA 1
ATOM 2013 C C . ALA A 1 260 ? -43.841 5.770 34.074 1.00 61.91 260 ALA A C 1
ATOM 2015 O O . ALA A 1 260 ? -42.977 4.960 34.383 1.00 61.91 260 ALA A O 1
ATOM 2016 N N . TYR A 1 261 ? -44.674 6.290 34.984 1.00 53.34 261 TYR A N 1
ATOM 2017 C CA . TYR A 1 261 ? -44.576 5.991 36.420 1.00 53.34 261 TYR A CA 1
ATOM 2018 C C . TYR A 1 261 ? -44.777 4.497 36.741 1.00 53.34 261 TYR A C 1
ATOM 2020 O O . TYR A 1 261 ? -44.077 3.947 37.585 1.00 53.34 261 TYR A O 1
ATOM 2028 N N . ASP A 1 262 ? -45.668 3.811 36.016 1.00 56.75 262 ASP A N 1
ATOM 2029 C CA . ASP A 1 262 ? -45.887 2.365 36.177 1.00 56.75 262 ASP A CA 1
ATOM 2030 C C . ASP A 1 262 ? -44.655 1.548 35.735 1.00 56.75 262 ASP A C 1
ATOM 2032 O O . ASP A 1 262 ? -44.416 0.454 36.241 1.00 56.75 262 ASP A O 1
ATOM 2036 N N . PHE A 1 263 ? -43.865 2.081 34.796 1.00 57.31 263 PHE A N 1
ATOM 2037 C CA . PHE A 1 263 ? -42.589 1.509 34.355 1.00 57.31 263 PHE A CA 1
ATOM 2038 C C . PHE A 1 263 ? -41.457 1.759 35.376 1.00 57.31 263 PHE A C 1
ATOM 2040 O O . PHE A 1 263 ? -40.523 0.967 35.446 1.00 57.31 263 PHE A O 1
ATOM 2047 N N . TYR A 1 264 ? -41.572 2.797 36.214 1.00 54.22 264 TYR A N 1
ATOM 2048 C CA . TYR A 1 264 ? -40.634 3.121 37.300 1.00 54.22 264 TYR A CA 1
ATOM 2049 C C . TYR A 1 264 ? -40.840 2.277 38.574 1.00 54.22 264 TYR A C 1
ATOM 2051 O O . TYR A 1 264 ? -39.860 1.872 39.191 1.00 54.22 264 TYR A O 1
ATOM 2059 N N . GLU A 1 265 ? -42.085 1.984 38.982 1.00 43.38 265 GLU A N 1
ATOM 2060 C CA . GLU A 1 265 ? -42.380 1.329 40.279 1.00 43.38 265 GLU A CA 1
ATOM 2061 C C . GLU A 1 265 ? -42.359 -0.217 40.294 1.00 43.38 265 GLU A C 1
ATOM 2063 O O . GLU A 1 265 ? -42.515 -0.811 41.363 1.00 43.38 265 GLU A O 1
ATOM 2068 N N . GLY A 1 266 ? -42.119 -0.896 39.166 1.00 51.88 266 GLY A N 1
ATOM 2069 C CA . GLY A 1 266 ? -41.778 -2.328 39.179 1.00 51.88 266 GLY A CA 1
ATOM 2070 C C . GLY A 1 266 ? -42.509 -3.200 38.161 1.00 51.88 266 GLY A C 1
ATOM 2071 O O . GLY A 1 266 ? -43.563 -3.772 38.445 1.00 51.88 266 GLY A O 1
ATOM 2072 N N . GLY A 1 267 ? -41.870 -3.417 37.011 1.00 47.38 267 GLY A N 1
ATOM 2073 C CA . GLY A 1 267 ? -42.322 -4.418 36.043 1.00 47.38 267 GLY A CA 1
ATOM 2074 C C . GLY A 1 267 ? -41.237 -5.020 35.152 1.00 47.38 267 GLY A C 1
ATOM 2075 O O . GLY A 1 267 ? -41.368 -6.186 34.796 1.00 47.38 267 GLY A O 1
ATOM 2076 N N . GLU A 1 268 ? -40.172 -4.286 34.812 1.00 48.94 268 GLU A N 1
ATOM 2077 C CA . GLU A 1 268 ? -39.121 -4.775 33.905 1.00 48.94 268 GLU A CA 1
ATOM 2078 C C . GLU A 1 268 ? -37.728 -4.272 34.333 1.00 48.94 268 GLU A C 1
ATOM 2080 O O . GLU A 1 268 ? -37.557 -3.110 34.691 1.00 48.94 268 GLU A O 1
ATOM 2085 N N . GLU A 1 269 ? -36.732 -5.164 34.290 1.00 50.72 269 GLU A N 1
ATOM 2086 C CA . GLU A 1 269 ? -35.371 -5.033 34.858 1.00 50.72 269 GLU A CA 1
ATOM 2087 C C . GLU A 1 269 ? -34.491 -3.921 34.229 1.00 50.72 269 GLU A C 1
ATOM 2089 O O . GLU A 1 269 ? -33.390 -3.651 34.707 1.00 50.72 269 GLU A O 1
ATOM 2094 N N . GLY A 1 270 ? -34.948 -3.259 33.160 1.00 49.16 270 GLY A N 1
ATOM 2095 C CA . GLY A 1 270 ? -34.119 -2.366 32.337 1.00 49.16 270 GLY A CA 1
ATOM 2096 C C . GLY A 1 270 ? -33.697 -1.050 33.004 1.00 49.16 270 GLY A C 1
ATOM 2097 O O . GLY A 1 270 ? -32.581 -0.586 32.780 1.00 49.16 270 GLY A O 1
ATOM 2098 N N . LEU A 1 271 ? -34.549 -0.451 33.846 1.00 53.12 271 LEU A N 1
ATOM 2099 C CA . LEU A 1 271 ? -34.263 0.857 34.457 1.00 53.12 271 LEU A CA 1
ATOM 2100 C C . LEU A 1 271 ? -33.255 0.763 35.614 1.00 53.12 271 LEU A C 1
ATOM 2102 O O . LEU A 1 271 ? -32.376 1.615 35.735 1.00 53.12 271 LEU A O 1
ATOM 2106 N N . GLU A 1 272 ? -33.342 -0.285 36.441 1.00 55.94 272 GLU A N 1
ATOM 2107 C CA . GLU A 1 272 ? -32.362 -0.532 37.510 1.00 55.94 272 GLU A CA 1
ATOM 2108 C C . GLU A 1 272 ? -30.955 -0.750 36.937 1.00 55.94 272 GLU A C 1
ATOM 2110 O O . GLU A 1 272 ? -29.972 -0.305 37.533 1.00 55.94 272 GLU A O 1
ATOM 2115 N N . LEU A 1 273 ? -30.850 -1.378 35.759 1.00 56.12 273 LEU A N 1
ATOM 2116 C CA . LEU A 1 273 ? -29.580 -1.604 35.071 1.00 56.12 273 LEU A CA 1
ATOM 2117 C C . LEU A 1 273 ? -28.961 -0.296 34.551 1.00 56.12 273 LEU A C 1
ATOM 2119 O O . LEU A 1 273 ? -27.768 -0.085 34.753 1.00 56.12 273 LEU A O 1
ATOM 2123 N N . ALA A 1 274 ? -29.758 0.596 33.951 1.00 52.47 274 ALA A N 1
ATOM 2124 C CA . ALA A 1 274 ? -29.291 1.899 33.463 1.00 52.47 274 ALA A CA 1
ATOM 2125 C C . ALA A 1 274 ? -28.839 2.819 34.615 1.00 52.47 274 ALA A C 1
ATOM 2127 O O . ALA A 1 274 ? -27.761 3.408 34.565 1.00 52.47 274 ALA A O 1
ATOM 2128 N N . VAL A 1 275 ? -29.604 2.876 35.715 1.00 56.72 275 VAL A N 1
ATOM 2129 C CA . VAL A 1 275 ? -29.230 3.651 36.917 1.00 56.72 275 VAL A CA 1
ATOM 2130 C C . VAL A 1 275 ? -27.958 3.094 37.566 1.00 56.72 275 VAL A C 1
ATOM 2132 O O . VAL A 1 275 ? -27.091 3.858 37.994 1.00 56.72 275 VAL A O 1
ATOM 2135 N N . LYS A 1 276 ? -27.810 1.765 37.615 1.00 60.31 276 LYS A N 1
ATOM 2136 C CA . LYS A 1 276 ? -26.608 1.111 38.142 1.00 60.31 276 LYS A CA 1
ATOM 2137 C C . LYS A 1 276 ? -25.383 1.364 37.259 1.00 60.31 276 LYS A C 1
ATOM 2139 O O . LYS A 1 276 ? -24.328 1.682 37.797 1.00 60.31 276 LYS A O 1
ATOM 2144 N N . ARG A 1 277 ? -25.530 1.289 35.933 1.00 57.12 277 ARG A N 1
ATOM 2145 C CA . ARG A 1 277 ? -24.453 1.543 34.967 1.00 57.12 277 ARG A CA 1
ATOM 2146 C C . ARG A 1 277 ? -23.996 3.000 34.989 1.00 57.12 277 ARG A C 1
ATOM 2148 O O . ARG A 1 277 ? -22.799 3.244 35.016 1.00 57.12 277 ARG A O 1
ATOM 2155 N N . ALA A 1 278 ? -24.920 3.956 35.083 1.00 56.09 278 ALA A N 1
ATOM 2156 C CA . ALA A 1 278 ? -24.596 5.373 35.255 1.00 56.09 278 ALA A CA 1
ATOM 2157 C C . ALA A 1 278 ? -23.760 5.627 36.524 1.00 56.09 278 ALA A C 1
ATOM 2159 O O . ALA A 1 278 ? -22.766 6.349 36.492 1.00 56.09 278 ALA A O 1
ATOM 2160 N N . ALA A 1 279 ? -24.131 4.979 37.635 1.00 56.41 279 ALA A N 1
ATOM 2161 C CA . ALA A 1 279 ? -23.401 5.064 38.899 1.00 56.41 279 ALA A CA 1
ATOM 2162 C C . ALA A 1 279 ? -22.052 4.309 38.891 1.00 56.41 279 ALA A C 1
ATOM 2164 O O . ALA A 1 279 ? -21.174 4.611 39.701 1.00 56.41 279 ALA A O 1
ATOM 2165 N N . GLU A 1 280 ? -21.886 3.314 38.015 1.00 57.16 280 GLU A N 1
ATOM 2166 C CA . GLU A 1 280 ? -20.628 2.591 37.787 1.00 57.16 280 GLU A CA 1
ATOM 2167 C C . GLU A 1 280 ? -19.694 3.369 36.842 1.00 57.16 280 GLU A C 1
ATOM 2169 O O . GLU A 1 280 ? -18.507 3.468 37.134 1.00 57.16 280 GLU A O 1
ATOM 2174 N N . MET A 1 281 ? -20.215 4.031 35.804 1.00 50.59 281 MET A N 1
ATOM 2175 C CA . MET A 1 281 ? -19.438 4.880 34.886 1.00 50.59 281 MET A CA 1
ATOM 2176 C C . MET A 1 281 ? -18.860 6.129 35.566 1.00 50.59 281 MET A C 1
ATOM 2178 O O . MET A 1 281 ? -17.727 6.511 35.283 1.00 50.59 281 MET A O 1
ATOM 2182 N N . ASP A 1 282 ? -19.573 6.710 36.536 1.00 51.00 282 ASP A N 1
ATOM 2183 C CA . ASP A 1 282 ? -19.036 7.781 37.395 1.00 51.00 282 ASP A CA 1
ATOM 2184 C C . ASP A 1 282 ? -17.838 7.299 38.250 1.00 51.00 282 ASP A C 1
ATOM 2186 O O . ASP A 1 282 ? -17.027 8.097 38.717 1.00 51.00 282 ASP A O 1
ATOM 2190 N N . ARG A 1 283 ? -17.690 5.974 38.437 1.00 50.69 283 ARG A N 1
ATOM 2191 C CA . ARG A 1 283 ? -16.516 5.348 39.072 1.00 50.69 283 ARG A CA 1
ATOM 2192 C C . ARG A 1 283 ? -15.448 4.884 38.076 1.00 50.69 283 ARG A C 1
ATOM 2194 O O . ARG A 1 283 ? -14.292 4.815 38.480 1.00 50.69 283 ARG A O 1
ATOM 2201 N N . GLU A 1 284 ? -15.812 4.553 36.835 1.00 46.78 284 GLU A N 1
ATOM 2202 C CA . GLU A 1 284 ? -14.906 4.035 35.789 1.00 46.78 284 GLU A CA 1
ATOM 2203 C C . GLU A 1 284 ? -14.215 5.122 34.947 1.00 46.78 284 GLU A C 1
ATOM 2205 O O . GLU A 1 284 ? -13.233 4.822 34.279 1.00 46.78 284 GLU A O 1
ATOM 2210 N N . LEU A 1 285 ? -14.624 6.395 35.025 1.00 46.09 285 LEU A N 1
ATOM 2211 C CA . LEU A 1 285 ? -13.942 7.539 34.378 1.00 46.09 285 LEU A CA 1
ATOM 2212 C C . LEU A 1 285 ? -12.534 7.863 34.947 1.00 46.09 285 LEU A C 1
ATOM 2214 O O . LEU A 1 285 ? -12.004 8.957 34.747 1.00 46.09 285 LEU A O 1
ATOM 2218 N N . VAL A 1 286 ? -11.906 6.914 35.643 1.00 47.06 286 VAL A N 1
ATOM 2219 C CA . VAL A 1 286 ? -10.513 6.961 36.098 1.00 47.06 286 VAL A CA 1
ATOM 2220 C C . VAL A 1 286 ? -9.777 5.737 35.537 1.00 47.06 286 VAL A C 1
ATOM 2222 O O . VAL A 1 286 ? -9.593 4.777 36.271 1.00 47.06 286 VAL A O 1
ATOM 2225 N N . ASP A 1 287 ? -9.384 5.754 34.255 1.00 37.09 287 ASP A N 1
ATOM 2226 C CA . ASP A 1 287 ? -8.223 5.000 33.729 1.00 37.09 287 ASP A CA 1
ATOM 2227 C C . ASP A 1 287 ? -7.790 5.482 32.314 1.00 37.09 287 ASP A C 1
ATOM 2229 O O . ASP A 1 287 ? -8.617 5.878 31.494 1.00 37.09 287 ASP A O 1
ATOM 2233 N N . GLU A 1 288 ? -6.466 5.511 32.068 1.00 36.72 288 GLU A N 1
ATOM 2234 C CA . GLU A 1 288 ? -5.759 6.026 30.865 1.00 36.72 288 GLU A CA 1
ATOM 2235 C C . GLU A 1 288 ? -5.828 5.066 29.645 1.00 36.72 288 GLU A C 1
ATOM 2237 O O . GLU A 1 288 ? -5.833 3.850 29.842 1.00 36.72 288 GLU A O 1
ATOM 2242 N N . PRO A 1 289 ? -5.796 5.561 28.384 1.00 41.41 289 PRO A N 1
ATOM 2243 C CA . PRO A 1 289 ? -5.792 4.709 27.189 1.00 41.41 289 PRO A CA 1
ATOM 2244 C C . PRO A 1 289 ? -4.415 4.077 26.895 1.00 41.41 289 PRO A C 1
ATOM 2246 O O . PRO A 1 289 ? -3.366 4.615 27.259 1.00 41.41 289 PRO A O 1
ATOM 2249 N N . ASP A 1 290 ? -4.440 2.931 26.202 1.00 41.62 290 ASP A N 1
ATOM 2250 C CA . ASP A 1 290 ? -3.279 2.121 25.797 1.00 41.62 290 ASP A CA 1
ATOM 2251 C C . ASP A 1 290 ? -2.192 2.937 25.065 1.00 41.62 290 ASP A C 1
ATOM 2253 O O . ASP A 1 290 ? -2.453 3.618 24.072 1.00 41.62 290 ASP A O 1
ATOM 2257 N N . ARG A 1 291 ? -0.940 2.832 25.537 1.00 49.47 291 ARG A N 1
ATOM 2258 C CA . ARG A 1 291 ? 0.223 3.546 24.979 1.00 49.47 291 ARG A CA 1
ATOM 2259 C C . ARG A 1 291 ? 0.802 2.816 23.763 1.00 49.47 291 ARG A C 1
ATOM 2261 O O . ARG A 1 291 ? 1.267 1.683 23.886 1.00 49.47 291 ARG A O 1
ATOM 2268 N N . GLY A 1 292 ? 0.822 3.492 22.613 1.00 51.47 292 GLY A N 1
ATOM 2269 C CA . GLY A 1 292 ? 1.588 3.094 21.424 1.00 51.47 292 GLY A CA 1
ATOM 2270 C C . GLY A 1 292 ? 3.115 3.149 21.633 1.00 51.47 292 GLY A C 1
ATOM 2271 O O . GLY A 1 292 ? 3.578 3.452 22.737 1.00 51.47 292 GLY A O 1
ATOM 2272 N N . PRO A 1 293 ? 3.926 2.836 20.600 1.00 52.66 293 PRO A N 1
ATOM 2273 C CA . PRO A 1 293 ? 5.382 2.956 20.687 1.00 52.66 293 PRO A CA 1
ATOM 2274 C C . PRO A 1 293 ? 5.789 4.409 20.978 1.00 52.66 293 PRO A C 1
ATOM 2276 O O . PRO A 1 293 ? 5.243 5.332 20.390 1.00 52.66 293 PRO A O 1
ATOM 2279 N N . GLU A 1 294 ? 6.751 4.621 21.880 1.00 57.47 294 GLU A N 1
ATOM 2280 C CA . GLU A 1 294 ? 7.298 5.949 22.198 1.00 57.47 294 GLU A CA 1
ATOM 2281 C C . GLU A 1 294 ? 8.732 6.070 21.651 1.00 57.47 294 GLU A C 1
ATOM 2283 O O . GLU A 1 294 ? 9.555 5.171 21.855 1.00 57.47 294 GLU A O 1
ATOM 2288 N N . GLY A 1 295 ? 9.066 7.203 21.023 1.00 64.25 295 GLY A N 1
ATOM 2289 C CA . GLY A 1 295 ? 10.436 7.532 20.604 1.00 64.25 295 GLY A CA 1
ATOM 2290 C C . GLY A 1 295 ? 10.729 7.324 19.113 1.00 64.25 295 GLY A C 1
ATOM 2291 O O . GLY A 1 295 ? 9.823 7.330 18.285 1.00 64.25 295 GLY A O 1
ATOM 2292 N N . LEU A 1 296 ? 12.017 7.215 18.764 1.00 68.06 296 LEU A N 1
ATOM 2293 C CA . LEU A 1 296 ? 12.483 7.038 17.383 1.00 68.06 296 LEU A CA 1
ATOM 2294 C C . LEU A 1 296 ? 12.407 5.564 16.970 1.00 68.06 296 LEU A C 1
ATOM 2296 O O . LEU A 1 296 ? 13.022 4.705 17.605 1.00 68.06 296 LEU A O 1
ATOM 2300 N N . VAL A 1 297 ? 11.694 5.285 15.885 1.00 68.00 297 VAL A N 1
ATOM 2301 C CA . VAL A 1 297 ? 11.451 3.943 15.351 1.00 68.00 297 VAL A CA 1
ATOM 2302 C C . VAL A 1 297 ? 11.915 3.880 13.896 1.00 68.00 297 VAL A C 1
ATOM 2304 O O . VAL A 1 297 ? 11.790 4.847 13.148 1.00 68.00 297 VAL A O 1
ATOM 2307 N N . LEU A 1 298 ? 12.486 2.737 13.512 1.00 56.69 298 LEU A N 1
ATOM 2308 C CA . LEU A 1 298 ? 12.817 2.421 12.125 1.00 56.69 298 LEU A CA 1
ATOM 2309 C C . LEU A 1 298 ? 11.683 1.619 11.506 1.00 56.69 298 LEU A C 1
ATOM 2311 O O . LEU A 1 298 ? 11.323 0.566 12.034 1.00 56.69 298 LEU A O 1
ATOM 2315 N N . GLU A 1 299 ? 11.153 2.102 10.394 1.00 58.62 299 GLU A N 1
ATOM 2316 C CA . GLU A 1 299 ? 10.011 1.495 9.717 1.00 58.62 299 GLU A CA 1
ATOM 2317 C C . GLU A 1 299 ? 9.981 1.879 8.237 1.00 58.62 299 GLU A C 1
ATOM 2319 O O . GLU A 1 299 ? 10.695 2.781 7.796 1.00 58.62 299 GLU A O 1
ATOM 2324 N N . HIS A 1 300 ? 9.159 1.174 7.469 1.00 50.47 300 HIS A N 1
ATOM 2325 C CA . HIS A 1 300 ? 8.937 1.437 6.053 1.00 50.47 300 HIS A CA 1
ATOM 2326 C C . HIS A 1 300 ? 7.739 2.358 5.889 1.00 50.47 300 HIS A C 1
ATOM 2328 O O . HIS A 1 300 ? 6.673 2.096 6.444 1.00 50.47 300 HIS A O 1
ATOM 2334 N N . GLN A 1 301 ? 7.928 3.452 5.155 1.00 54.84 301 GLN A N 1
ATOM 2335 C CA . GLN A 1 301 ? 6.900 4.472 4.968 1.00 54.84 301 GLN A CA 1
ATOM 2336 C C . GLN A 1 301 ? 6.606 4.676 3.477 1.00 54.84 301 GLN A C 1
ATOM 2338 O O . GLN A 1 301 ? 7.553 4.797 2.688 1.00 54.84 301 GLN A O 1
ATOM 2343 N N . PRO A 1 302 ? 5.320 4.746 3.078 1.00 50.78 302 PRO A N 1
ATOM 2344 C CA . PRO A 1 302 ? 4.947 4.998 1.697 1.00 50.78 302 PRO A CA 1
ATOM 2345 C C . PRO A 1 302 ? 5.366 6.406 1.269 1.00 50.78 302 PRO A C 1
ATOM 2347 O O . PRO A 1 302 ? 5.394 7.359 2.062 1.00 50.78 302 PRO A O 1
ATOM 2350 N N . GLN A 1 303 ? 5.679 6.560 -0.013 1.00 49.12 303 GLN A N 1
ATOM 2351 C CA . GLN A 1 303 ? 5.951 7.880 -0.566 1.00 49.12 303 GLN A CA 1
ATOM 2352 C C . GLN A 1 303 ? 4.712 8.792 -0.545 1.00 49.12 303 GLN A C 1
ATOM 2354 O O . GLN A 1 303 ? 3.581 8.330 -0.702 1.00 49.12 303 GLN A O 1
ATOM 2359 N N . PRO A 1 304 ? 4.898 10.115 -0.371 1.00 44.50 304 PRO A N 1
ATOM 2360 C CA . PRO A 1 304 ? 3.798 11.057 -0.506 1.00 44.50 304 PRO A CA 1
ATOM 2361 C C . PRO A 1 304 ? 3.271 11.055 -1.948 1.00 44.50 304 PRO A C 1
ATOM 2363 O O . PRO A 1 304 ? 4.051 11.129 -2.889 1.00 44.50 304 PRO A O 1
ATOM 2366 N N . GLU A 1 305 ? 1.945 11.084 -2.116 1.00 35.31 305 GLU A N 1
ATOM 2367 C CA . GLU A 1 305 ? 1.259 11.053 -3.425 1.00 35.31 305 GLU A CA 1
ATOM 2368 C C . GLU A 1 305 ? 1.672 12.179 -4.400 1.00 35.31 305 GLU A C 1
ATOM 2370 O O . GLU A 1 305 ? 1.377 12.117 -5.594 1.00 35.31 305 GLU A O 1
ATOM 2375 N N . PHE A 1 306 ? 2.353 13.224 -3.912 1.00 35.88 306 PHE A N 1
ATOM 2376 C CA . PHE A 1 306 ? 2.766 14.376 -4.706 1.00 35.88 306 PHE A CA 1
ATOM 2377 C C . PHE A 1 306 ? 4.241 14.716 -4.497 1.00 35.88 306 PHE A C 1
ATOM 2379 O O . PHE A 1 306 ? 4.670 15.004 -3.373 1.00 35.88 306 PHE A O 1
ATOM 2386 N N . ALA A 1 307 ? 4.977 14.794 -5.611 1.00 48.41 307 ALA A N 1
ATOM 2387 C CA . ALA A 1 307 ? 6.335 15.318 -5.662 1.00 48.41 307 ALA A CA 1
ATOM 2388 C C . ALA A 1 307 ? 6.382 16.711 -5.025 1.00 48.41 307 ALA A C 1
ATOM 2390 O O . ALA A 1 307 ? 5.740 17.665 -5.482 1.00 48.41 307 ALA A O 1
ATOM 2391 N N . ARG A 1 308 ? 7.143 16.824 -3.941 1.00 57.53 308 ARG A N 1
ATOM 2392 C CA . ARG A 1 308 ? 7.317 18.067 -3.198 1.00 57.53 308 ARG A CA 1
ATOM 2393 C C . ARG A 1 308 ? 8.783 18.252 -2.839 1.00 57.53 308 ARG A C 1
ATOM 2395 O O . ARG A 1 308 ? 9.484 17.263 -2.662 1.00 57.53 308 ARG A O 1
ATOM 2402 N N . PRO A 1 309 ? 9.251 19.501 -2.718 1.00 59.12 309 PRO A N 1
ATOM 2403 C CA . PRO A 1 309 ? 10.628 19.741 -2.343 1.00 59.12 309 PRO A CA 1
ATOM 2404 C C . PRO A 1 309 ? 10.892 19.349 -0.894 1.00 59.12 309 PRO A C 1
ATOM 2406 O O . PRO A 1 309 ? 10.232 19.841 0.030 1.00 59.12 309 PRO A O 1
ATOM 2409 N N . GLU A 1 310 ? 11.882 18.488 -0.724 1.00 72.19 310 GLU A N 1
ATOM 2410 C CA . GLU A 1 310 ? 12.360 17.988 0.554 1.00 72.19 310 GLU A CA 1
ATOM 2411 C C . GLU A 1 310 ? 13.785 18.496 0.809 1.00 72.19 310 GLU A C 1
ATOM 2413 O O . GLU A 1 310 ? 14.574 18.698 -0.122 1.00 72.19 310 GLU A O 1
ATOM 2418 N N . THR A 1 311 ? 14.110 18.752 2.076 1.00 76.69 311 THR A N 1
ATOM 2419 C CA . THR A 1 311 ? 15.499 19.023 2.470 1.00 76.69 311 THR A CA 1
ATOM 2420 C C . THR A 1 311 ? 16.289 17.734 2.321 1.00 76.69 311 THR A C 1
ATOM 2422 O O . THR A 1 311 ? 15.813 16.681 2.744 1.00 76.69 311 THR A O 1
ATOM 2425 N N . ALA A 1 312 ? 17.488 17.804 1.750 1.00 82.94 312 ALA A N 1
ATOM 2426 C CA . ALA A 1 312 ? 18.310 16.628 1.515 1.00 82.94 312 ALA A CA 1
ATOM 2427 C C . ALA A 1 312 ? 19.758 16.797 1.981 1.00 82.94 312 ALA A C 1
ATOM 2429 O O . ALA A 1 312 ? 20.286 17.907 2.062 1.00 82.94 312 ALA A O 1
ATOM 2430 N N . ILE A 1 313 ? 20.404 15.670 2.265 1.00 84.25 313 ILE A N 1
ATOM 2431 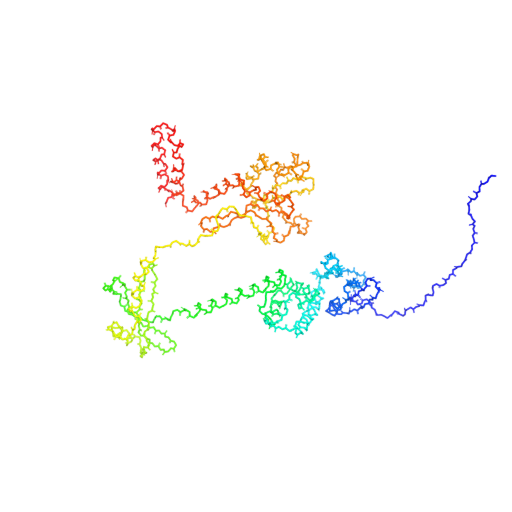C CA . ILE A 1 313 ? 21.847 15.537 2.449 1.00 84.25 313 ILE A CA 1
ATOM 2432 C C . ILE A 1 313 ? 22.373 14.671 1.305 1.00 84.25 313 ILE A C 1
ATOM 2434 O O . ILE A 1 313 ? 21.832 13.597 1.033 1.00 84.25 313 ILE A O 1
ATOM 2438 N N . HIS A 1 314 ? 23.433 15.141 0.653 1.00 86.19 314 HIS A N 1
ATOM 2439 C CA . HIS A 1 314 ? 24.074 14.465 -0.471 1.00 86.19 314 HIS A CA 1
ATOM 2440 C C . HIS A 1 314 ? 25.525 14.132 -0.141 1.00 86.19 314 HIS A C 1
ATOM 2442 O O . HIS A 1 314 ? 26.186 14.915 0.538 1.00 86.19 314 HIS A O 1
ATOM 2448 N N . ALA A 1 315 ? 26.023 13.004 -0.645 1.00 84.31 315 ALA A N 1
ATOM 2449 C CA . ALA A 1 315 ? 27.446 12.665 -0.634 1.00 84.31 315 ALA A CA 1
ATOM 2450 C C . ALA A 1 315 ? 27.800 11.745 -1.812 1.00 84.31 315 ALA A C 1
ATOM 2452 O O . ALA A 1 315 ? 26.951 10.994 -2.296 1.00 84.31 315 ALA A O 1
ATOM 2453 N N . GLY A 1 316 ? 29.065 11.787 -2.226 1.00 78.88 316 GLY A N 1
ATOM 2454 C CA . GLY A 1 316 ? 29.623 10.963 -3.297 1.00 78.88 316 GLY A CA 1
ATOM 2455 C C . GLY A 1 316 ? 29.417 11.529 -4.702 1.00 78.88 316 GLY A C 1
ATOM 2456 O O . GLY A 1 316 ? 28.468 12.276 -4.971 1.00 78.88 316 GLY A O 1
ATOM 2457 N N . ASP A 1 317 ? 30.298 11.133 -5.619 1.00 73.75 317 ASP A N 1
ATOM 2458 C CA . ASP A 1 317 ? 30.128 11.365 -7.056 1.00 73.75 317 ASP A CA 1
ATOM 2459 C C . ASP A 1 317 ? 28.791 10.768 -7.539 1.00 73.75 317 ASP A C 1
ATOM 2461 O O . ASP A 1 317 ? 28.423 9.660 -7.162 1.00 73.75 317 ASP A O 1
ATOM 2465 N N . GLU A 1 318 ? 28.047 11.504 -8.372 1.00 68.12 318 GLU A N 1
ATOM 2466 C CA . GLU A 1 318 ? 26.708 11.111 -8.862 1.00 68.12 318 GLU A CA 1
ATOM 2467 C C . GLU A 1 318 ? 25.634 10.912 -7.769 1.00 68.12 318 GLU A C 1
ATOM 2469 O O . GLU A 1 318 ? 24.625 10.259 -8.017 1.00 68.12 318 GLU A O 1
ATOM 2474 N N . ALA A 1 319 ? 25.803 11.523 -6.588 1.00 70.38 319 ALA A N 1
ATOM 2475 C CA . ALA A 1 319 ? 24.842 11.449 -5.482 1.00 70.38 319 ALA A CA 1
ATOM 2476 C C . ALA A 1 319 ? 24.593 10.012 -4.983 1.00 70.38 319 ALA A C 1
ATOM 2478 O O . ALA A 1 319 ? 23.456 9.590 -4.782 1.00 70.38 319 ALA A O 1
ATOM 2479 N N . GLN A 1 320 ? 25.682 9.276 -4.736 1.00 73.81 320 GLN A N 1
ATOM 2480 C CA . GLN A 1 320 ? 25.666 7.947 -4.103 1.00 73.81 320 GLN A CA 1
ATOM 2481 C C . GLN A 1 320 ? 24.895 7.903 -2.774 1.00 73.81 320 GLN A C 1
ATOM 2483 O O . GLN A 1 320 ? 24.399 6.847 -2.391 1.00 73.81 320 GLN A O 1
ATOM 2488 N N . LEU A 1 321 ? 24.786 9.036 -2.079 1.00 80.00 321 LEU A N 1
ATOM 2489 C CA . LEU A 1 321 ? 23.854 9.247 -0.978 1.00 80.00 321 LEU A CA 1
ATOM 2490 C C . LEU A 1 321 ? 22.873 10.367 -1.327 1.00 80.00 321 LEU A C 1
ATOM 2492 O O . LEU A 1 321 ? 23.286 11.478 -1.667 1.00 80.00 321 LEU A O 1
ATOM 2496 N N . VAL A 1 322 ? 21.582 10.092 -1.132 1.00 82.31 322 VAL A N 1
ATOM 2497 C CA . VAL A 1 322 ? 20.506 11.089 -1.079 1.00 82.31 322 VAL A CA 1
ATOM 2498 C C . VAL A 1 322 ? 19.621 10.773 0.126 1.00 82.31 322 VAL A C 1
ATOM 2500 O O . VAL A 1 322 ? 18.783 9.885 0.061 1.00 82.31 322 VAL A O 1
ATOM 2503 N N . LEU A 1 323 ? 19.816 11.484 1.235 1.00 83.81 323 LEU A N 1
ATOM 2504 C CA . LEU A 1 323 ? 19.014 11.352 2.458 1.00 83.81 323 LEU A CA 1
ATOM 2505 C C . LEU A 1 323 ? 18.035 12.522 2.551 1.00 83.81 323 LEU A C 1
ATOM 2507 O O . LEU A 1 323 ? 18.481 13.664 2.613 1.00 83.81 323 LEU A O 1
ATOM 2511 N N . THR A 1 324 ? 16.728 12.269 2.598 1.00 83.38 324 THR A N 1
ATOM 2512 C CA . THR A 1 324 ? 15.701 13.327 2.673 1.00 83.38 324 THR A CA 1
ATOM 2513 C C . THR A 1 324 ? 15.137 13.469 4.085 1.00 83.38 324 THR A C 1
ATOM 2515 O O . THR A 1 324 ? 14.807 12.460 4.703 1.00 83.38 324 THR A O 1
ATOM 2518 N N . LEU A 1 325 ? 14.971 14.700 4.577 1.00 78.44 325 LEU A N 1
ATOM 2519 C CA . LEU A 1 325 ? 14.554 15.031 5.953 1.00 78.44 325 LEU A CA 1
ATOM 2520 C C . LEU A 1 325 ? 13.154 15.668 6.021 1.00 78.44 325 LEU A C 1
ATOM 2522 O O . LEU A 1 325 ? 12.885 16.555 6.830 1.00 78.44 325 LEU A O 1
ATOM 2526 N N . GLY A 1 326 ? 12.270 15.280 5.099 1.00 73.31 326 GLY A N 1
ATOM 2527 C CA . GLY A 1 326 ? 10.933 15.858 4.983 1.00 73.31 326 GLY A CA 1
ATOM 2528 C C . GLY A 1 326 ? 10.922 17.233 4.308 1.00 73.31 326 GLY A C 1
ATOM 2529 O O . GLY A 1 326 ? 11.845 17.607 3.583 1.00 73.31 326 GLY A O 1
ATOM 2530 N N . ARG A 1 327 ? 9.828 17.984 4.489 1.00 69.81 327 ARG A N 1
ATOM 2531 C CA . ARG A 1 327 ? 9.553 19.213 3.724 1.00 69.81 327 ARG A CA 1
ATOM 2532 C C . ARG A 1 327 ? 10.673 20.241 3.885 1.00 69.81 327 ARG A C 1
ATOM 2534 O O . ARG A 1 327 ? 11.133 20.506 4.991 1.00 69.81 327 ARG A O 1
ATOM 2541 N N . ASP A 1 328 ? 11.031 20.884 2.777 1.00 74.50 328 ASP A N 1
ATOM 2542 C CA . ASP A 1 328 ? 12.025 21.957 2.738 1.00 74.50 328 ASP A CA 1
ATOM 2543 C C . ASP A 1 328 ? 11.569 23.199 3.538 1.00 74.50 328 ASP A C 1
ATOM 2545 O O . ASP A 1 328 ? 10.774 24.016 3.059 1.00 74.50 328 ASP A O 1
ATOM 2549 N N . THR A 1 329 ? 12.051 23.320 4.778 1.00 73.75 329 THR A N 1
ATOM 2550 C CA . THR A 1 329 ? 11.749 24.391 5.744 1.00 73.75 329 THR A CA 1
ATOM 2551 C C . THR A 1 329 ? 13.032 24.860 6.436 1.00 73.75 329 THR A C 1
ATOM 2553 O O . THR A 1 329 ? 14.080 24.239 6.301 1.00 73.75 329 THR A O 1
ATOM 2556 N N . GLU A 1 330 ? 12.980 25.967 7.179 1.00 77.81 330 GLU A N 1
ATOM 2557 C CA . GLU A 1 330 ? 14.141 26.437 7.952 1.00 77.81 330 GLU A CA 1
ATOM 2558 C C . GLU A 1 330 ? 14.592 25.406 9.002 1.00 77.81 330 GLU A C 1
ATOM 2560 O O . GLU A 1 330 ? 15.783 25.133 9.112 1.00 77.81 330 GLU A O 1
ATOM 2565 N N . ASN A 1 331 ? 13.642 24.749 9.676 1.00 78.56 331 ASN A N 1
ATOM 2566 C CA . ASN A 1 331 ? 13.916 23.747 10.709 1.00 78.56 331 ASN A CA 1
ATOM 2567 C C . ASN A 1 331 ? 14.601 22.498 10.142 1.00 78.56 331 ASN A C 1
ATOM 2569 O O . ASN A 1 331 ? 15.583 22.017 10.700 1.00 78.56 331 ASN A O 1
ATOM 2573 N N . THR A 1 332 ? 14.114 21.985 9.009 1.00 77.44 332 THR A N 1
ATOM 2574 C CA . THR A 1 332 ? 14.696 20.784 8.391 1.00 77.44 332 THR A CA 1
ATOM 2575 C C . THR A 1 332 ? 16.061 21.071 7.762 1.00 77.44 332 THR A C 1
ATOM 2577 O O . THR A 1 332 ? 16.911 20.183 7.728 1.00 77.44 332 THR A O 1
ATOM 2580 N N . ARG A 1 333 ? 16.322 22.312 7.316 1.00 83.19 333 ARG A N 1
ATOM 2581 C CA . ARG A 1 333 ? 17.660 22.755 6.877 1.00 83.19 333 ARG A CA 1
ATOM 2582 C C . ARG A 1 333 ? 18.645 22.868 8.037 1.00 83.19 333 ARG A C 1
ATOM 2584 O O . ARG A 1 333 ? 19.764 22.387 7.897 1.00 83.19 333 ARG A O 1
ATOM 2591 N N . ASP A 1 334 ? 18.227 23.435 9.170 1.00 86.50 334 ASP A N 1
ATOM 2592 C CA . ASP A 1 334 ? 19.050 23.473 10.388 1.00 86.50 334 ASP A CA 1
ATOM 2593 C C . ASP A 1 334 ? 19.403 22.054 10.861 1.00 86.50 334 ASP A C 1
ATOM 2595 O O . ASP A 1 334 ? 20.567 21.755 11.132 1.00 86.50 334 ASP A O 1
ATOM 2599 N N . LEU A 1 335 ? 18.430 21.135 10.850 1.00 87.69 335 LEU A N 1
ATOM 2600 C CA . LEU A 1 335 ? 18.676 19.720 11.132 1.00 87.69 335 LEU A CA 1
ATOM 2601 C C . LEU A 1 335 ? 19.715 19.119 10.172 1.00 87.69 335 LEU A C 1
ATOM 2603 O O . LEU A 1 335 ? 20.649 18.449 10.619 1.00 87.69 335 LEU A O 1
ATOM 2607 N N . ALA A 1 336 ? 19.589 19.383 8.869 1.00 87.06 336 ALA A N 1
ATOM 2608 C CA . ALA A 1 336 ? 20.537 18.898 7.870 1.00 87.06 336 ALA A CA 1
ATOM 2609 C C . ALA A 1 336 ? 21.960 19.419 8.130 1.00 87.06 336 ALA A C 1
ATOM 2611 O O . ALA A 1 336 ? 22.923 18.657 8.061 1.00 87.06 336 ALA A O 1
ATOM 2612 N N . GLU A 1 337 ? 22.100 20.702 8.470 1.00 90.94 337 GLU A N 1
ATOM 2613 C CA . GLU A 1 337 ? 23.386 21.319 8.806 1.00 90.94 337 GLU A CA 1
ATOM 2614 C C . GLU A 1 337 ? 23.991 20.722 10.082 1.00 90.94 337 GLU A C 1
ATOM 2616 O O . GLU A 1 337 ? 25.188 20.421 10.112 1.00 90.94 337 GLU A O 1
ATOM 2621 N N . ARG A 1 338 ? 23.173 20.480 11.115 1.00 91.12 338 ARG A N 1
ATOM 2622 C CA . ARG A 1 338 ? 23.598 19.837 12.370 1.00 91.12 338 ARG A CA 1
ATOM 2623 C C . ARG A 1 338 ? 24.071 18.402 12.146 1.00 91.12 338 ARG A C 1
ATOM 2625 O O . ARG A 1 338 ? 25.105 18.027 12.694 1.00 91.12 338 ARG A O 1
ATOM 2632 N N . LEU A 1 339 ? 23.369 17.625 11.319 1.00 89.81 339 LEU A N 1
ATOM 2633 C CA . LEU A 1 339 ? 23.767 16.261 10.950 1.00 89.81 339 LEU A CA 1
ATOM 2634 C C . LEU A 1 339 ? 25.051 16.255 10.115 1.00 89.81 339 LEU A C 1
ATOM 2636 O O . LEU A 1 339 ? 25.985 15.519 10.420 1.00 89.81 339 LEU A O 1
ATOM 2640 N N . VAL A 1 340 ? 25.157 17.130 9.112 1.00 89.88 340 VAL A N 1
ATOM 2641 C CA . VAL A 1 340 ? 26.386 17.272 8.317 1.00 89.88 340 VAL A CA 1
ATOM 2642 C C . VAL A 1 340 ? 27.553 17.762 9.174 1.00 89.88 340 VAL A C 1
ATOM 2644 O O . VAL A 1 340 ? 28.695 17.480 8.828 1.00 89.88 340 VAL A O 1
ATOM 2647 N N . ALA A 1 341 ? 27.324 18.481 10.274 1.00 90.62 341 ALA A N 1
ATOM 2648 C CA . ALA A 1 341 ? 28.365 18.902 11.211 1.00 90.62 341 ALA A CA 1
ATOM 2649 C C . ALA A 1 341 ? 28.752 17.828 12.247 1.00 90.62 341 ALA A C 1
ATOM 2651 O O . ALA A 1 341 ? 29.820 17.952 12.853 1.00 90.62 341 ALA A O 1
ATOM 2652 N N . ASP A 1 342 ? 27.933 16.790 12.440 1.00 91.19 342 ASP A N 1
ATOM 2653 C CA . ASP A 1 342 ? 28.164 15.732 13.425 1.00 91.19 342 ASP A CA 1
ATOM 2654 C C . ASP A 1 342 ? 29.334 14.814 13.000 1.00 91.19 342 ASP A C 1
ATOM 2656 O O . ASP A 1 342 ? 29.276 14.170 11.945 1.00 91.19 342 ASP A O 1
ATOM 2660 N N . PRO A 1 343 ? 30.422 14.728 13.794 1.00 88.75 343 PRO A N 1
ATOM 2661 C CA . PRO A 1 343 ? 31.561 13.871 13.481 1.00 88.75 343 PRO A CA 1
ATOM 2662 C C . PRO A 1 343 ? 31.214 12.384 13.352 1.00 88.75 343 PRO A C 1
ATOM 2664 O O . PRO A 1 343 ? 31.829 11.698 12.533 1.00 88.75 343 PRO A O 1
ATOM 2667 N N . GLU A 1 344 ? 30.258 11.877 14.136 1.00 89.62 344 GLU A N 1
ATOM 2668 C CA . GLU A 1 344 ? 29.868 10.462 14.068 1.00 89.62 344 GLU A CA 1
ATOM 2669 C C . GLU A 1 344 ? 29.064 10.180 12.795 1.00 89.62 344 GLU A C 1
ATOM 2671 O O . GLU A 1 344 ? 29.359 9.214 12.091 1.00 89.62 344 GLU A O 1
ATOM 2676 N N . PHE A 1 345 ? 28.146 11.077 12.420 1.00 89.38 345 PHE A N 1
ATOM 2677 C CA . PHE A 1 345 ? 27.432 10.999 11.145 1.00 89.38 345 PHE A CA 1
ATOM 2678 C C . PHE A 1 345 ? 28.403 10.995 9.954 1.00 89.38 345 PHE A C 1
ATOM 2680 O O . PHE A 1 345 ? 28.346 10.113 9.095 1.00 89.38 345 PHE A O 1
ATOM 2687 N N . ARG A 1 346 ? 29.369 11.926 9.934 1.00 89.44 346 ARG A N 1
ATOM 2688 C CA . ARG A 1 346 ? 30.412 11.996 8.892 1.00 89.44 346 ARG A CA 1
ATOM 2689 C C . ARG A 1 346 ? 31.200 10.701 8.757 1.00 89.44 346 ARG A C 1
ATOM 2691 O O . ARG A 1 346 ? 31.499 10.277 7.643 1.00 89.44 346 ARG A O 1
ATOM 2698 N N . LYS A 1 347 ? 31.538 10.080 9.885 1.00 89.00 347 LYS A N 1
ATOM 2699 C CA . LYS A 1 347 ? 32.291 8.829 9.918 1.00 89.00 347 LYS A CA 1
ATOM 2700 C C . LYS A 1 347 ? 31.503 7.681 9.285 1.00 89.00 347 LYS A C 1
ATOM 2702 O O . LYS A 1 347 ? 32.068 6.963 8.468 1.00 89.00 347 LYS A O 1
ATOM 2707 N N . VAL A 1 348 ? 30.211 7.547 9.599 1.00 88.94 348 VAL A N 1
ATOM 2708 C CA . VAL A 1 348 ? 29.343 6.508 9.009 1.00 88.94 348 VAL A CA 1
ATOM 2709 C C . VAL A 1 348 ? 29.248 6.662 7.486 1.00 88.94 348 VAL A C 1
ATOM 2711 O O . VAL A 1 348 ? 29.344 5.670 6.760 1.00 88.94 348 VAL A O 1
ATOM 2714 N N . VAL A 1 349 ? 29.127 7.897 6.983 1.00 87.12 349 VAL A N 1
ATOM 2715 C CA . VAL A 1 349 ? 29.108 8.166 5.532 1.00 87.12 349 VAL A CA 1
ATOM 2716 C C . VAL A 1 349 ? 30.462 7.829 4.889 1.00 87.12 349 VAL A C 1
ATOM 2718 O O . VAL A 1 349 ? 30.506 7.139 3.871 1.00 87.12 349 VAL A O 1
ATOM 2721 N N . ALA A 1 350 ? 31.573 8.259 5.494 1.00 88.62 350 ALA A N 1
ATOM 2722 C CA . ALA A 1 350 ? 32.922 8.038 4.966 1.00 88.62 350 ALA A CA 1
ATOM 2723 C C . ALA A 1 350 ? 33.355 6.559 4.947 1.00 88.62 350 ALA A C 1
ATOM 2725 O O . ALA A 1 350 ? 34.213 6.180 4.151 1.00 88.62 350 ALA A O 1
ATOM 2726 N N . GLU A 1 351 ? 32.758 5.703 5.784 1.00 89.06 351 GLU A N 1
ATOM 2727 C CA . GLU A 1 351 ? 32.981 4.248 5.747 1.00 89.06 351 GLU A CA 1
ATOM 2728 C C . GLU A 1 351 ? 32.462 3.593 4.453 1.00 89.06 351 GLU A C 1
ATOM 2730 O O . GLU A 1 351 ? 32.936 2.517 4.081 1.00 89.06 351 GLU A O 1
ATOM 2735 N N . HIS A 1 352 ? 31.533 4.245 3.746 1.00 84.50 352 HIS A N 1
ATOM 2736 C CA . HIS A 1 352 ? 30.843 3.684 2.581 1.00 84.50 352 HIS A CA 1
ATOM 2737 C C . HIS A 1 352 ? 31.047 4.493 1.293 1.00 84.50 352 HIS A C 1
ATOM 2739 O O . HIS A 1 352 ? 30.962 3.924 0.207 1.00 84.50 352 HIS A O 1
ATOM 2745 N N . ILE A 1 353 ? 31.339 5.794 1.400 1.00 84.88 353 ILE A N 1
ATOM 2746 C CA . ILE A 1 353 ? 31.556 6.702 0.267 1.00 84.88 353 ILE A CA 1
ATOM 2747 C C . ILE A 1 353 ? 33.001 7.238 0.323 1.00 84.88 353 ILE A C 1
ATOM 2749 O O . ILE A 1 353 ? 33.318 8.054 1.194 1.00 84.88 353 ILE A O 1
ATOM 2753 N N . PRO A 1 354 ? 33.898 6.795 -0.585 1.00 79.25 354 PRO A N 1
ATOM 2754 C CA . PRO A 1 354 ? 35.335 7.093 -0.528 1.00 79.25 354 PRO A CA 1
ATOM 2755 C C . PRO A 1 354 ? 35.724 8.581 -0.577 1.00 79.25 354 PRO A C 1
ATOM 2757 O O . PRO A 1 354 ? 36.807 8.939 -0.118 1.00 79.25 354 PRO A O 1
ATOM 2760 N N . ASP A 1 355 ? 34.880 9.440 -1.146 1.00 82.25 355 ASP A N 1
ATOM 2761 C CA . ASP A 1 355 ? 35.089 10.882 -1.333 1.00 82.25 355 ASP A CA 1
ATOM 2762 C C . ASP A 1 355 ? 34.178 11.753 -0.443 1.00 82.25 355 ASP A C 1
ATOM 2764 O O . ASP A 1 355 ? 34.186 12.982 -0.558 1.00 82.25 355 ASP A O 1
ATOM 2768 N N . ALA A 1 356 ? 33.438 11.136 0.488 1.00 82.56 356 ALA A N 1
ATOM 2769 C CA . ALA A 1 356 ? 32.407 11.792 1.294 1.00 82.56 356 ALA A CA 1
ATOM 2770 C C . ALA A 1 356 ? 32.887 13.040 2.039 1.00 82.56 356 ALA A C 1
ATOM 2772 O O . ALA A 1 356 ? 32.134 13.995 2.180 1.00 82.56 356 ALA A O 1
ATOM 2773 N N . GLU A 1 357 ? 34.135 13.074 2.512 1.00 80.88 357 GLU A N 1
ATOM 2774 C CA . GLU A 1 357 ? 34.656 14.243 3.236 1.00 80.88 357 GLU A CA 1
ATOM 2775 C C . GLU A 1 357 ? 34.673 15.522 2.382 1.00 80.88 357 GLU A C 1
ATOM 2777 O O . GLU A 1 357 ? 34.580 16.622 2.927 1.00 80.88 357 GLU A O 1
ATOM 2782 N N . ALA A 1 358 ? 34.793 15.389 1.057 1.00 81.75 358 ALA A N 1
ATOM 2783 C CA . ALA A 1 358 ? 34.804 16.510 0.122 1.00 81.75 358 ALA A CA 1
ATOM 2784 C C . ALA A 1 358 ? 33.426 16.791 -0.497 1.00 81.75 358 ALA A C 1
ATOM 2786 O O . ALA A 1 358 ? 33.189 17.916 -0.941 1.00 81.75 358 ALA A O 1
ATOM 2787 N N . THR A 1 359 ? 32.540 15.791 -0.545 1.00 83.88 359 THR A N 1
ATOM 2788 C CA . THR A 1 359 ? 31.257 15.865 -1.263 1.00 83.88 359 THR A CA 1
ATOM 2789 C C . THR A 1 359 ? 30.026 15.885 -0.359 1.00 83.88 359 THR A C 1
ATOM 2791 O O . THR A 1 359 ? 28.941 16.204 -0.842 1.00 83.88 359 THR A O 1
ATOM 2794 N N . LEU A 1 360 ? 30.173 15.617 0.943 1.00 87.69 360 LEU A N 1
ATOM 2795 C CA . LEU A 1 360 ? 29.076 15.684 1.902 1.00 87.69 360 LEU A CA 1
ATOM 2796 C C . LEU A 1 360 ? 28.573 17.123 2.070 1.00 87.69 360 LEU A C 1
ATOM 2798 O O . LEU A 1 360 ? 29.309 18.013 2.505 1.00 87.69 360 LEU A O 1
ATOM 2802 N N . GLY A 1 361 ? 27.291 17.337 1.793 1.00 85.50 361 GLY A N 1
ATOM 2803 C CA . GLY A 1 361 ? 26.661 18.646 1.906 1.00 85.50 361 GLY A CA 1
ATOM 2804 C C . GLY A 1 361 ? 25.144 18.578 2.006 1.00 85.50 361 GLY A C 1
ATOM 2805 O O . GLY A 1 361 ? 24.532 17.524 1.847 1.00 85.50 361 GLY A O 1
ATOM 2806 N N . THR A 1 362 ? 24.536 19.728 2.284 1.00 86.88 362 THR A N 1
ATOM 2807 C CA . THR A 1 362 ? 23.081 19.898 2.312 1.00 86.88 362 THR A CA 1
ATOM 2808 C C . THR A 1 362 ? 22.568 20.374 0.954 1.00 86.88 362 THR A C 1
ATOM 2810 O O . THR A 1 362 ? 23.289 20.997 0.169 1.00 86.88 362 THR A O 1
ATOM 2813 N N . GLY A 1 363 ? 21.311 20.071 0.657 1.00 79.75 363 GLY A N 1
ATOM 2814 C CA . GLY A 1 363 ? 20.676 20.397 -0.608 1.00 79.75 363 GLY A CA 1
ATOM 2815 C C . GLY A 1 363 ? 19.160 20.286 -0.542 1.00 79.75 363 GLY A C 1
ATOM 2816 O O . GLY A 1 363 ? 18.550 20.217 0.527 1.00 79.75 363 GLY A O 1
ATOM 2817 N N . ARG A 1 364 ? 18.549 20.299 -1.723 1.00 75.75 364 ARG A N 1
ATOM 2818 C CA . ARG A 1 364 ? 17.107 20.186 -1.913 1.00 75.75 364 ARG A CA 1
ATOM 2819 C C . ARG A 1 364 ? 16.854 19.081 -2.918 1.00 75.75 364 ARG A C 1
ATOM 2821 O O . ARG A 1 364 ? 17.444 19.099 -3.996 1.00 75.75 364 ARG A O 1
ATOM 2828 N N . PHE A 1 365 ? 15.959 18.170 -2.577 1.00 70.50 365 PHE A N 1
ATOM 2829 C CA . PHE A 1 365 ? 15.568 17.067 -3.436 1.00 70.50 365 PHE A CA 1
ATOM 2830 C C . PHE A 1 365 ? 14.102 17.211 -3.842 1.00 70.50 365 PHE A C 1
ATOM 2832 O O . PHE A 1 365 ? 13.252 17.576 -3.031 1.00 70.50 365 PHE A O 1
ATOM 2839 N N . VAL A 1 366 ? 13.812 16.963 -5.115 1.00 65.50 366 VAL A N 1
ATOM 2840 C CA . VAL A 1 366 ? 12.453 16.883 -5.651 1.00 65.50 366 VAL A CA 1
ATOM 2841 C C . VAL A 1 366 ? 12.386 15.586 -6.436 1.00 65.50 366 VAL A C 1
ATOM 2843 O O . VAL A 1 366 ? 13.061 15.452 -7.458 1.00 65.50 366 VAL A O 1
ATOM 2846 N N . ASP A 1 367 ? 11.583 14.636 -5.965 1.00 58.12 367 ASP A N 1
ATOM 2847 C CA . ASP A 1 367 ? 11.370 13.408 -6.722 1.00 58.12 367 ASP A CA 1
ATOM 2848 C C . ASP A 1 367 ? 10.697 13.723 -8.072 1.00 58.12 367 ASP A C 1
ATOM 2850 O O . ASP A 1 367 ? 9.789 14.554 -8.158 1.00 58.12 367 ASP A O 1
ATOM 2854 N N . GLY A 1 368 ? 11.180 13.102 -9.147 1.00 50.94 368 GLY A N 1
ATOM 2855 C CA . GLY A 1 368 ? 10.644 13.285 -10.498 1.00 50.94 368 GLY A CA 1
ATOM 2856 C C . GLY A 1 368 ? 11.096 14.539 -11.269 1.00 50.94 368 GLY A C 1
ATOM 2857 O O . GLY A 1 368 ? 10.596 14.781 -12.374 1.00 50.94 368 GLY A O 1
ATOM 2858 N N . GLU A 1 369 ? 12.041 15.346 -10.769 1.00 41.84 369 GLU A N 1
ATOM 2859 C CA . GLU A 1 369 ? 12.590 16.466 -11.551 1.00 41.84 369 GLU A CA 1
ATOM 2860 C C . GLU A 1 369 ? 13.499 15.941 -12.687 1.00 41.84 369 GLU A C 1
ATOM 2862 O O . GLU A 1 369 ? 14.686 15.683 -12.515 1.00 41.84 369 GLU A O 1
ATOM 2867 N N . GLY A 1 370 ? 12.921 15.755 -13.881 1.00 42.50 370 GLY A N 1
ATOM 2868 C CA . GLY A 1 370 ? 13.651 15.422 -15.115 1.00 42.50 370 GLY A CA 1
ATOM 2869 C C . GLY A 1 370 ? 13.696 13.940 -15.517 1.00 42.50 370 GLY A C 1
ATOM 2870 O O . GLY A 1 370 ? 14.246 13.628 -16.572 1.00 42.50 370 GLY A O 1
ATOM 2871 N N . SER A 1 371 ? 13.090 13.029 -14.749 1.00 38.00 371 SER A N 1
ATOM 2872 C CA . SER A 1 371 ? 12.876 11.620 -15.128 1.00 38.00 371 SER A CA 1
ATOM 2873 C C . SER A 1 371 ? 11.758 10.985 -14.288 1.00 38.00 371 SER A C 1
ATOM 2875 O O . SER A 1 371 ? 11.362 11.545 -13.272 1.00 38.00 371 SER A O 1
ATOM 2877 N N . SER A 1 372 ? 11.208 9.848 -14.722 1.00 37.50 372 SER A N 1
ATOM 2878 C CA . SER A 1 372 ? 10.200 9.087 -13.971 1.00 37.50 372 SER A CA 1
ATOM 2879 C C . SER A 1 372 ? 10.849 8.265 -12.847 1.00 37.50 372 SER A C 1
ATOM 2881 O O . SER A 1 372 ? 11.592 7.341 -13.167 1.00 37.50 372 SER A O 1
ATOM 2883 N N . GLY A 1 373 ? 10.528 8.596 -11.587 1.00 48.97 373 GLY A N 1
ATOM 2884 C CA . GLY A 1 373 ? 10.613 7.752 -10.380 1.00 48.97 373 GLY A CA 1
ATOM 2885 C C . GLY A 1 373 ? 11.961 7.084 -10.104 1.00 48.97 373 GLY A C 1
ATOM 2886 O O . GLY A 1 373 ? 12.200 5.968 -10.556 1.00 48.97 373 GLY A O 1
ATOM 2887 N N . PHE A 1 374 ? 12.832 7.748 -9.339 1.00 48.06 374 PHE A N 1
ATOM 2888 C CA . PHE A 1 374 ? 14.114 7.173 -8.903 1.00 48.06 374 PHE A CA 1
ATOM 2889 C C . PHE A 1 374 ? 13.984 6.335 -7.617 1.00 48.06 374 PHE A C 1
ATOM 2891 O O . PHE A 1 374 ? 14.846 5.508 -7.337 1.00 48.06 374 PHE A O 1
ATOM 2898 N N . LEU A 1 375 ? 12.914 6.536 -6.843 1.00 54.56 375 LEU A N 1
ATOM 2899 C CA . LEU A 1 375 ? 12.758 5.997 -5.492 1.00 54.56 375 LEU A CA 1
ATOM 2900 C C . LEU A 1 375 ? 11.672 4.897 -5.422 1.00 54.56 375 LEU A C 1
ATOM 2902 O O . LEU A 1 375 ? 10.659 5.023 -6.111 1.00 54.56 375 LEU A O 1
ATOM 2906 N N . PRO A 1 376 ? 11.856 3.833 -4.612 1.00 53.41 376 PRO A N 1
ATOM 2907 C CA . PRO A 1 376 ? 10.870 2.758 -4.419 1.00 53.41 376 PRO A CA 1
ATOM 2908 C C . PRO A 1 376 ? 9.595 3.227 -3.695 1.00 53.41 376 PRO A C 1
ATOM 2910 O O . PRO A 1 376 ? 9.626 4.213 -2.962 1.00 53.41 376 PRO A O 1
ATOM 2913 N N . ASP A 1 377 ? 8.481 2.506 -3.879 1.00 55.06 377 ASP A N 1
ATOM 2914 C CA . ASP A 1 377 ? 7.154 2.867 -3.339 1.00 55.06 377 ASP A CA 1
ATOM 2915 C C . ASP A 1 377 ? 7.130 2.981 -1.798 1.00 55.06 377 ASP A C 1
ATOM 2917 O O . ASP A 1 377 ? 6.409 3.815 -1.244 1.00 55.06 377 ASP A O 1
ATOM 2921 N N . GLU A 1 378 ? 7.975 2.200 -1.118 1.00 55.38 378 GLU A N 1
ATOM 2922 C CA . GLU A 1 378 ? 8.235 2.267 0.321 1.00 55.38 378 GLU A CA 1
ATOM 2923 C C . GLU A 1 378 ? 9.717 2.561 0.570 1.00 55.38 378 GLU A C 1
ATOM 2925 O O . GLU A 1 378 ? 10.600 1.930 -0.015 1.00 55.38 378 GLU A O 1
ATOM 2930 N N . LEU A 1 379 ? 9.992 3.518 1.457 1.00 65.06 379 LEU A N 1
ATOM 2931 C CA . LEU A 1 379 ? 11.349 3.904 1.835 1.00 65.06 379 LEU A CA 1
ATOM 2932 C C . LEU A 1 379 ? 11.597 3.521 3.289 1.00 65.06 379 LEU A C 1
ATOM 2934 O O . LEU A 1 379 ? 10.738 3.738 4.149 1.00 65.06 379 LEU A O 1
ATOM 2938 N N . LEU A 1 380 ? 12.800 3.018 3.574 1.00 68.62 380 LEU A N 1
ATOM 2939 C CA . LEU A 1 380 ? 13.284 2.938 4.947 1.00 68.62 380 LEU A CA 1
ATOM 2940 C C . LEU A 1 380 ? 13.253 4.350 5.540 1.00 68.62 380 LEU A C 1
ATOM 2942 O O . LEU A 1 380 ? 13.751 5.301 4.926 1.00 68.62 380 LEU A O 1
ATOM 2946 N N . ALA A 1 381 ? 12.669 4.481 6.723 1.00 74.00 381 ALA A N 1
ATOM 2947 C CA . ALA A 1 381 ? 12.450 5.756 7.372 1.00 74.00 381 ALA A CA 1
ATOM 2948 C C . ALA A 1 381 ? 12.770 5.714 8.870 1.00 74.00 381 ALA A C 1
ATOM 2950 O O . ALA A 1 381 ? 12.704 4.673 9.525 1.00 74.00 381 ALA A O 1
ATOM 2951 N N . VAL A 1 382 ? 13.125 6.882 9.404 1.00 74.56 382 VAL A N 1
ATOM 2952 C CA . VAL A 1 382 ? 13.200 7.146 10.846 1.00 74.56 382 VAL A CA 1
ATOM 2953 C C . VAL A 1 382 ? 11.971 7.966 11.219 1.00 74.56 382 VAL A C 1
ATOM 2955 O O . VAL A 1 382 ? 11.856 9.112 10.781 1.00 74.56 382 VAL A O 1
ATOM 2958 N N . THR A 1 383 ? 11.087 7.405 12.039 1.00 70.12 383 THR A N 1
ATOM 2959 C CA . THR A 1 383 ? 9.845 8.049 12.493 1.00 70.12 383 THR A CA 1
ATOM 2960 C C . THR A 1 383 ? 9.909 8.330 13.989 1.00 70.12 383 THR A C 1
ATOM 2962 O O . THR A 1 383 ? 10.326 7.471 14.765 1.00 70.12 383 THR A O 1
ATOM 2965 N N . SER A 1 384 ? 9.494 9.519 14.421 1.00 70.06 384 SER A N 1
ATOM 2966 C CA . SER A 1 384 ? 9.248 9.817 15.833 1.00 70.06 384 SER A CA 1
ATOM 2967 C C . SER A 1 384 ? 7.789 9.603 16.195 1.00 70.06 384 SER A C 1
ATOM 2969 O O . SER A 1 384 ? 6.911 10.184 15.560 1.00 70.06 384 SER A O 1
ATOM 2971 N N . TYR A 1 385 ? 7.558 8.850 17.267 1.00 63.84 385 TYR A N 1
ATOM 2972 C CA . TYR A 1 385 ? 6.252 8.697 17.895 1.00 63.84 385 TYR A CA 1
ATOM 2973 C C . TYR A 1 385 ? 6.171 9.4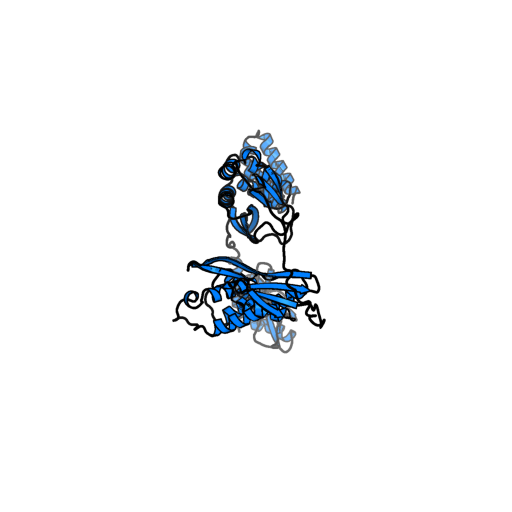87 19.210 1.00 63.84 385 TYR A C 1
ATOM 2975 O O . TYR A 1 385 ? 7.004 9.317 20.112 1.00 63.84 385 TYR A O 1
ATOM 2983 N N . GLY A 1 386 ? 5.167 10.360 19.302 1.00 62.16 386 GLY A N 1
ATOM 2984 C CA . GLY A 1 386 ? 4.824 11.160 20.476 1.00 62.16 386 GLY A CA 1
ATOM 2985 C C . GLY A 1 386 ? 3.993 10.390 21.508 1.00 62.16 386 GLY A C 1
ATOM 2986 O O . GLY A 1 386 ? 3.373 9.371 21.212 1.00 62.16 386 GLY A O 1
ATOM 2987 N N . ARG A 1 387 ? 3.957 10.890 22.753 1.00 53.03 387 ARG A N 1
ATOM 2988 C CA . ARG A 1 387 ? 3.169 10.286 23.855 1.00 53.03 387 ARG A CA 1
ATOM 2989 C C . ARG A 1 387 ? 1.654 10.399 23.674 1.00 53.03 387 ARG A C 1
ATOM 2991 O O . ARG A 1 387 ? 0.904 9.714 24.355 1.00 53.03 387 ARG A O 1
ATOM 2998 N N . ASP A 1 388 ? 1.233 11.293 22.797 1.00 53.34 388 ASP A N 1
ATOM 2999 C CA . ASP A 1 388 ? -0.136 11.526 22.347 1.00 53.34 388 ASP A CA 1
ATOM 3000 C C . ASP A 1 388 ? -0.550 10.601 21.187 1.00 53.34 388 ASP A C 1
ATOM 3002 O O . ASP A 1 388 ? -1.692 10.660 20.738 1.00 53.34 388 ASP A O 1
ATOM 3006 N N . GLY A 1 389 ? 0.360 9.742 20.706 1.00 53.91 389 GLY A N 1
ATOM 3007 C CA . GLY A 1 389 ? 0.130 8.847 19.573 1.00 53.91 389 GLY A CA 1
ATOM 3008 C C . GLY A 1 389 ? 0.397 9.476 18.201 1.00 53.91 389 GLY A C 1
ATOM 3009 O O . GLY A 1 389 ? 0.136 8.827 17.189 1.00 53.91 389 GLY A O 1
ATOM 3010 N N . GLY A 1 390 ? 0.920 10.708 18.134 1.00 56.62 390 GLY A N 1
ATOM 3011 C CA . GLY A 1 390 ? 1.319 11.343 16.873 1.00 56.62 390 GLY A CA 1
ATOM 3012 C C . GLY A 1 390 ? 2.589 10.721 16.279 1.00 56.62 390 GLY A C 1
ATOM 3013 O O . GLY A 1 390 ? 3.518 10.408 17.020 1.00 56.62 390 GLY A O 1
ATOM 3014 N N . ALA A 1 391 ? 2.649 10.559 14.953 1.00 63.50 391 ALA A N 1
ATOM 3015 C CA . ALA A 1 391 ? 3.803 10.010 14.233 1.00 63.50 391 ALA A CA 1
ATOM 3016 C C . ALA A 1 391 ? 4.336 11.010 13.193 1.00 63.50 391 ALA A C 1
ATOM 3018 O O . ALA A 1 391 ? 3.564 11.552 12.399 1.00 63.50 391 ALA A O 1
ATOM 3019 N N . GLU A 1 392 ? 5.652 11.237 13.171 1.00 68.75 392 GLU A N 1
ATOM 3020 C CA . GLU A 1 392 ? 6.317 12.137 12.219 1.00 68.75 392 GLU A CA 1
ATOM 3021 C C . GLU A 1 392 ? 7.554 11.481 11.591 1.00 68.75 392 GLU A C 1
ATOM 3023 O O . GLU A 1 392 ? 8.449 11.015 12.291 1.00 68.75 392 GLU A O 1
ATOM 3028 N N . VAL A 1 393 ? 7.620 11.458 10.255 1.00 70.94 393 VAL A N 1
ATOM 3029 C CA . VAL A 1 393 ? 8.757 10.906 9.501 1.00 70.94 393 VAL A CA 1
ATOM 3030 C C . VAL A 1 393 ? 9.871 11.946 9.396 1.00 70.94 393 VAL A C 1
ATOM 3032 O O . VAL A 1 393 ? 9.711 12.963 8.722 1.00 70.94 393 VAL A O 1
ATOM 3035 N N . LEU A 1 394 ? 11.019 11.663 10.011 1.00 77.19 394 LEU A N 1
ATOM 3036 C CA . LEU A 1 394 ? 12.140 12.599 10.140 1.00 77.19 394 LEU A CA 1
ATOM 3037 C C . LEU A 1 394 ? 13.224 12.417 9.076 1.00 77.19 394 LEU A C 1
ATOM 3039 O O . LEU A 1 394 ? 13.914 13.372 8.731 1.00 77.19 394 LEU A O 1
ATOM 3043 N N . ALA A 1 395 ? 13.415 11.194 8.582 1.00 80.94 395 ALA A N 1
ATOM 3044 C CA . ALA A 1 395 ? 14.423 10.885 7.573 1.00 80.94 395 ALA A CA 1
ATOM 3045 C C . ALA A 1 395 ? 13.975 9.717 6.691 1.00 80.94 395 ALA A C 1
ATOM 3047 O O . ALA A 1 395 ? 13.368 8.781 7.207 1.00 80.94 395 ALA A O 1
ATOM 3048 N N . LYS A 1 396 ? 14.301 9.751 5.394 1.00 80.69 396 LYS A N 1
ATOM 3049 C CA . LYS A 1 396 ? 14.052 8.656 4.441 1.00 80.69 396 LYS A CA 1
ATOM 3050 C C . LYS A 1 396 ? 15.294 8.348 3.613 1.00 80.69 396 LYS A C 1
ATOM 3052 O O . LYS A 1 396 ? 16.041 9.262 3.248 1.00 80.69 396 LYS A O 1
ATOM 3057 N N . PHE A 1 397 ? 15.472 7.072 3.298 1.00 77.00 397 PHE A N 1
ATOM 3058 C CA . PHE A 1 397 ? 16.622 6.553 2.562 1.00 77.00 397 PHE A CA 1
ATOM 3059 C C . PHE A 1 397 ? 16.226 6.084 1.162 1.00 77.00 397 PHE A C 1
ATOM 3061 O O . PHE A 1 397 ? 15.115 5.589 0.993 1.00 77.00 397 PHE A O 1
ATOM 3068 N N . PRO A 1 398 ? 17.119 6.211 0.165 1.00 61.72 398 PRO A N 1
ATOM 3069 C CA . PRO A 1 398 ? 16.779 5.952 -1.229 1.00 61.72 398 PRO A CA 1
ATOM 3070 C C . PRO A 1 398 ? 16.759 4.458 -1.583 1.00 61.72 398 PRO A C 1
ATOM 3072 O O . PRO A 1 398 ? 16.178 4.076 -2.597 1.00 61.72 398 PRO A O 1
ATOM 3075 N N . ASP A 1 399 ? 17.391 3.620 -0.758 1.00 62.47 399 ASP A N 1
ATOM 3076 C CA . ASP A 1 399 ? 17.482 2.171 -0.916 1.00 62.47 399 ASP A CA 1
ATOM 3077 C C . ASP A 1 399 ? 17.679 1.465 0.441 1.00 62.47 399 ASP A C 1
ATOM 3079 O O . ASP A 1 399 ? 17.855 2.106 1.477 1.00 62.47 399 ASP A O 1
ATOM 3083 N N . GLU A 1 400 ? 17.686 0.130 0.430 1.00 60.84 400 GLU A N 1
ATOM 3084 C CA . GLU A 1 400 ? 18.053 -0.720 1.577 1.00 60.84 400 GLU A CA 1
ATOM 3085 C C . GLU A 1 400 ? 19.512 -1.203 1.500 1.00 60.84 400 GLU A C 1
ATOM 3087 O O . GLU A 1 400 ? 19.861 -2.322 1.881 1.00 60.84 400 GLU A O 1
ATOM 3092 N N . GLY A 1 401 ? 20.398 -0.377 0.949 1.00 62.16 401 GLY A N 1
ATOM 3093 C CA . GLY A 1 401 ? 21.818 -0.680 0.885 1.00 62.16 401 GLY A CA 1
ATOM 3094 C C . GLY A 1 401 ? 22.480 -0.689 2.273 1.00 62.16 401 GLY A C 1
ATOM 3095 O O . GLY A 1 401 ? 21.970 -0.095 3.227 1.00 62.16 401 GLY A O 1
ATOM 3096 N N . PRO A 1 402 ? 23.682 -1.283 2.402 1.00 68.31 402 PRO A N 1
ATOM 3097 C CA . PRO A 1 402 ? 24.436 -1.299 3.661 1.00 68.31 402 PRO A CA 1
ATOM 3098 C C . PRO A 1 402 ? 24.661 0.094 4.274 1.00 68.31 402 PRO A C 1
ATOM 3100 O O . PRO A 1 402 ? 24.650 0.238 5.496 1.00 68.31 402 PRO A O 1
ATOM 3103 N N . LEU A 1 403 ? 24.823 1.118 3.427 1.00 75.50 403 LEU A N 1
ATOM 3104 C CA . LEU A 1 403 ? 24.938 2.517 3.842 1.00 75.50 403 LEU A CA 1
ATOM 3105 C C . LEU A 1 403 ? 23.629 3.038 4.453 1.00 75.50 403 LEU A C 1
ATOM 3107 O O . LEU A 1 403 ? 23.645 3.596 5.549 1.00 75.50 403 LEU A O 1
ATOM 3111 N N . SER A 1 404 ? 22.505 2.830 3.769 1.00 74.62 404 SER A N 1
ATOM 3112 C CA . SER A 1 404 ? 21.177 3.261 4.212 1.00 74.62 404 SER A CA 1
ATOM 3113 C C . SER A 1 404 ? 20.789 2.617 5.543 1.00 74.62 404 SER A C 1
ATOM 3115 O O . SER A 1 404 ? 20.367 3.314 6.463 1.00 74.62 404 SER A O 1
ATOM 3117 N N . GLU A 1 405 ? 21.045 1.318 5.718 1.00 71.44 405 GLU A N 1
ATOM 3118 C CA . GLU A 1 405 ? 20.841 0.640 7.003 1.00 71.44 405 GLU A CA 1
ATOM 3119 C C . GLU A 1 405 ? 21.728 1.189 8.131 1.00 71.44 405 GLU A C 1
ATOM 3121 O O . GLU A 1 405 ? 21.270 1.352 9.268 1.00 71.44 405 GLU A O 1
ATOM 3126 N N . ALA A 1 406 ? 23.015 1.419 7.850 1.00 76.38 406 ALA A N 1
ATOM 3127 C CA . ALA A 1 406 ? 23.960 1.925 8.841 1.00 76.38 406 ALA A CA 1
ATOM 3128 C C . ALA A 1 406 ? 23.580 3.343 9.290 1.00 76.38 406 ALA A C 1
ATOM 3130 O O . ALA A 1 406 ? 23.581 3.632 10.490 1.00 76.38 406 ALA A O 1
ATOM 3131 N N . LEU A 1 407 ? 23.190 4.200 8.343 1.00 80.69 407 LEU A N 1
ATOM 3132 C CA . LEU A 1 407 ? 22.705 5.547 8.626 1.00 80.69 407 LEU A CA 1
ATOM 3133 C C . LEU A 1 407 ? 21.371 5.530 9.367 1.00 80.69 407 LEU A C 1
ATOM 3135 O O . LEU A 1 407 ? 21.232 6.263 10.339 1.00 80.69 407 LEU A O 1
ATOM 3139 N N . ALA A 1 408 ? 20.420 4.678 8.985 1.00 76.75 408 ALA A N 1
ATOM 3140 C CA . ALA A 1 408 ? 19.143 4.545 9.682 1.00 76.75 408 ALA A CA 1
ATOM 3141 C C . ALA A 1 408 ? 19.347 4.178 11.160 1.00 76.75 408 ALA A C 1
ATOM 3143 O O . ALA A 1 408 ? 18.851 4.865 12.055 1.00 76.75 408 ALA A O 1
ATOM 3144 N N . LYS A 1 409 ? 20.163 3.151 11.431 1.00 77.19 409 LYS A N 1
ATOM 3145 C CA . LYS A 1 409 ? 20.524 2.734 12.799 1.00 77.19 409 LYS A CA 1
ATOM 3146 C C . LYS A 1 409 ? 21.217 3.855 13.574 1.00 77.19 409 LYS A C 1
ATOM 3148 O O . LYS A 1 409 ? 20.923 4.046 14.753 1.00 77.19 409 LYS A O 1
ATOM 3153 N N . HIS A 1 410 ? 22.111 4.596 12.920 1.00 84.31 410 HIS A N 1
ATOM 3154 C CA . HIS A 1 410 ? 22.798 5.730 13.531 1.00 84.31 410 HIS A CA 1
ATOM 3155 C C . HIS A 1 410 ? 21.834 6.880 13.861 1.00 84.31 410 HIS A C 1
ATOM 3157 O O . HIS A 1 410 ? 21.846 7.376 14.986 1.00 84.31 410 HIS A O 1
ATOM 3163 N N . LEU A 1 411 ? 20.960 7.272 12.929 1.00 83.00 411 LEU A N 1
ATOM 3164 C CA . LEU A 1 411 ? 19.994 8.357 13.119 1.00 83.00 411 LEU A CA 1
ATOM 3165 C C . LEU A 1 411 ? 18.957 8.031 14.198 1.00 83.00 411 LEU A C 1
ATOM 3167 O O . LEU A 1 411 ? 18.668 8.894 15.024 1.00 83.00 411 LEU A O 1
ATOM 3171 N N . ALA A 1 412 ? 18.470 6.790 14.268 1.00 78.75 412 ALA A N 1
ATOM 3172 C CA . ALA A 1 412 ? 17.552 6.349 15.324 1.00 78.75 412 ALA A CA 1
ATOM 3173 C C . ALA A 1 412 ? 18.153 6.460 16.741 1.00 78.75 412 ALA A C 1
ATOM 3175 O O . ALA A 1 412 ? 17.425 6.512 17.729 1.00 78.75 412 ALA A O 1
ATOM 3176 N N . GLN A 1 413 ? 19.484 6.506 16.850 1.00 80.88 413 GLN A N 1
ATOM 3177 C CA . GLN A 1 413 ? 20.223 6.646 18.109 1.00 80.88 413 GLN A CA 1
ATOM 3178 C C . GLN A 1 413 ? 20.932 8.004 18.227 1.00 80.88 413 GLN A C 1
ATOM 3180 O O . GLN A 1 413 ? 21.670 8.235 19.188 1.00 80.88 413 GLN A O 1
ATOM 3185 N N . SER A 1 414 ? 20.739 8.901 17.257 1.00 82.88 414 SER A N 1
ATOM 3186 C CA . SER A 1 414 ? 21.505 10.137 17.171 1.00 82.88 414 SER A CA 1
ATOM 3187 C C . SER A 1 414 ? 21.022 11.149 18.214 1.00 82.88 414 SER A C 1
ATOM 3189 O O . SER A 1 414 ? 19.830 11.472 18.263 1.00 82.88 414 SER A O 1
ATOM 3191 N N . PRO A 1 415 ? 21.933 11.731 19.018 1.00 83.12 415 PRO A N 1
ATOM 3192 C CA . PRO A 1 415 ? 21.576 12.805 19.939 1.00 83.12 415 PRO A CA 1
ATOM 3193 C C . PRO A 1 415 ? 21.098 14.063 19.200 1.00 83.12 415 PRO A C 1
ATOM 3195 O O . PRO A 1 415 ? 20.334 14.841 19.765 1.00 83.12 415 PRO A O 1
ATOM 3198 N N . VAL A 1 416 ? 21.512 14.258 17.941 1.00 87.38 416 VAL A N 1
ATOM 3199 C CA . VAL A 1 416 ? 21.042 15.365 17.094 1.00 87.38 416 VAL A CA 1
ATOM 3200 C C . VAL A 1 416 ? 19.560 15.184 16.763 1.00 87.38 416 VAL A C 1
ATOM 3202 O O . VAL A 1 416 ? 18.788 16.124 16.935 1.00 87.38 416 VAL A O 1
ATOM 3205 N N . MET A 1 417 ? 19.158 13.969 16.375 1.00 82.81 417 MET A N 1
ATOM 3206 C CA . MET A 1 417 ? 17.759 13.631 16.079 1.00 82.81 417 MET A CA 1
ATOM 3207 C C . MET A 1 417 ? 16.885 13.711 17.331 1.00 82.81 417 MET A C 1
ATOM 3209 O O . MET A 1 417 ? 15.813 14.306 17.299 1.00 82.81 417 MET A O 1
ATOM 3213 N N . ALA A 1 418 ? 17.365 13.180 18.458 1.00 81.69 418 ALA A N 1
ATOM 3214 C CA . ALA A 1 418 ? 16.639 13.248 19.724 1.00 81.69 418 ALA A CA 1
ATOM 3215 C C . ALA A 1 418 ? 16.408 14.697 20.194 1.00 81.69 418 ALA A C 1
ATOM 3217 O O . ALA A 1 418 ? 15.324 15.021 20.675 1.00 81.69 418 ALA A O 1
ATOM 3218 N N . ALA A 1 419 ? 17.404 15.577 20.034 1.00 83.06 419 ALA A N 1
ATOM 3219 C CA . ALA A 1 419 ? 17.259 16.995 20.357 1.00 83.06 419 ALA A CA 1
ATOM 3220 C C . ALA A 1 419 ? 16.251 17.697 19.434 1.00 83.06 419 ALA A C 1
ATOM 3222 O O . ALA A 1 419 ? 15.429 18.467 19.916 1.00 83.06 419 ALA A O 1
ATOM 3223 N N . TYR A 1 420 ? 16.278 17.395 18.133 1.00 83.50 420 TYR A N 1
ATOM 3224 C CA . TYR A 1 420 ? 15.332 17.955 17.168 1.00 83.50 420 TYR A CA 1
ATOM 3225 C C . TYR A 1 420 ? 13.875 17.578 17.477 1.00 83.50 420 TYR A C 1
ATOM 3227 O O . TYR A 1 420 ? 13.013 18.451 17.496 1.00 83.50 420 TYR A O 1
ATOM 3235 N N . VAL A 1 421 ? 13.606 16.307 17.798 1.00 82.44 421 VAL A N 1
ATOM 3236 C CA . VAL A 1 421 ? 12.256 15.841 18.177 1.00 82.44 421 VAL A CA 1
ATOM 3237 C C . VAL A 1 421 ? 11.737 16.566 19.414 1.00 82.44 421 VAL A C 1
ATOM 3239 O O . VAL A 1 421 ? 10.577 16.963 19.467 1.00 82.44 421 VAL A O 1
ATOM 3242 N N . GLU A 1 422 ? 12.594 16.766 20.414 1.00 81.62 422 GLU A N 1
ATOM 3243 C CA . GLU A 1 422 ? 12.220 17.493 21.626 1.00 81.62 422 GLU A CA 1
ATOM 3244 C C . GLU A 1 422 ? 11.969 18.987 21.343 1.00 81.62 422 GLU A C 1
ATOM 3246 O O . GLU A 1 422 ? 11.040 19.569 21.898 1.00 81.62 422 GLU A O 1
ATOM 3251 N N . GLU A 1 423 ? 12.742 19.608 20.445 1.00 82.38 423 GLU A N 1
ATOM 3252 C CA . GLU A 1 423 ? 12.528 20.993 20.000 1.00 82.38 423 GLU A CA 1
ATOM 3253 C C . GLU A 1 423 ? 11.195 21.157 19.240 1.00 82.38 423 GLU A C 1
ATOM 3255 O O . GLU A 1 423 ? 10.447 22.099 19.515 1.00 82.38 423 GLU A O 1
ATOM 3260 N N . GLU A 1 424 ? 10.858 20.248 18.318 1.00 78.19 424 GLU A N 1
ATOM 3261 C CA . GLU A 1 424 ? 9.568 20.261 17.604 1.00 78.19 424 GLU A CA 1
ATOM 3262 C C . GLU A 1 424 ? 8.393 19.987 18.545 1.00 78.19 424 GLU A C 1
ATOM 3264 O O . GLU A 1 424 ? 7.368 20.669 18.480 1.00 78.19 424 GLU A O 1
ATOM 3269 N N . ARG A 1 425 ? 8.563 19.074 19.505 1.00 75.62 425 ARG A N 1
ATOM 3270 C CA . ARG A 1 425 ? 7.571 18.849 20.555 1.00 75.62 425 ARG A CA 1
ATOM 3271 C C . ARG A 1 425 ? 7.314 20.117 21.362 1.00 75.62 425 ARG A C 1
ATOM 3273 O O . ARG A 1 425 ? 6.164 20.503 21.530 1.00 75.62 425 ARG A O 1
ATOM 3280 N N . GLN A 1 426 ? 8.364 20.804 21.810 1.00 76.19 426 GLN A N 1
ATOM 3281 C CA . GLN A 1 426 ? 8.224 22.062 22.548 1.00 76.19 426 GLN A CA 1
ATOM 3282 C C . GLN A 1 426 ? 7.530 23.147 21.714 1.00 76.19 426 GLN A C 1
ATOM 3284 O O . GLN A 1 426 ? 6.750 23.930 22.256 1.00 76.19 426 GLN A O 1
ATOM 3289 N N . ARG A 1 427 ? 7.773 23.189 20.397 1.00 77.44 427 ARG A N 1
ATOM 3290 C CA . ARG A 1 427 ? 7.064 24.088 19.470 1.00 77.44 427 ARG A CA 1
ATOM 3291 C C . ARG A 1 427 ? 5.581 23.736 19.354 1.00 77.44 427 ARG A C 1
ATOM 3293 O O . ARG A 1 427 ? 4.754 24.645 19.381 1.00 77.44 427 ARG A O 1
ATOM 3300 N N . SER A 1 428 ? 5.250 22.450 19.249 1.00 71.06 428 SER A N 1
ATOM 3301 C CA . SER A 1 428 ? 3.868 21.959 19.185 1.00 71.06 428 SER A CA 1
ATOM 3302 C C . SER A 1 428 ? 3.106 22.209 20.491 1.00 71.06 428 SER A C 1
ATOM 3304 O O . SER A 1 428 ? 2.003 22.762 20.470 1.00 71.06 428 SER A O 1
ATOM 3306 N N . ASP A 1 429 ? 3.726 21.900 21.634 1.00 72.31 429 ASP A N 1
ATOM 3307 C CA . ASP A 1 429 ? 3.183 22.154 22.971 1.00 72.31 429 ASP A CA 1
ATOM 3308 C C . ASP A 1 429 ? 2.920 23.655 23.160 1.00 72.31 429 ASP A C 1
ATOM 3310 O O . ASP A 1 429 ? 1.845 24.051 23.605 1.00 72.31 429 ASP A O 1
ATOM 3314 N N . PHE A 1 430 ? 3.862 24.509 22.742 1.00 75.75 430 PHE A N 1
ATOM 3315 C CA . PHE A 1 430 ? 3.693 25.962 22.783 1.00 75.75 430 PHE A CA 1
ATOM 3316 C C . PHE A 1 430 ? 2.592 26.467 21.844 1.00 75.75 430 PHE A C 1
ATOM 3318 O O . PHE A 1 430 ? 1.891 27.409 22.194 1.00 75.75 430 PHE A O 1
ATOM 3325 N N . ALA A 1 431 ? 2.421 25.876 20.659 1.00 74.50 431 ALA A N 1
ATOM 3326 C CA . ALA A 1 431 ? 1.341 26.249 19.745 1.00 74.50 431 ALA A CA 1
ATOM 3327 C C . ALA A 1 431 ? -0.044 25.831 20.268 1.00 74.50 431 ALA A C 1
ATOM 3329 O O . ALA A 1 431 ? -1.029 26.520 19.998 1.00 74.50 431 ALA A O 1
ATOM 3330 N N . SER A 1 432 ? -0.109 24.717 21.001 1.00 74.00 432 SER A N 1
ATOM 3331 C CA . SER A 1 432 ? -1.350 24.134 21.520 1.00 74.00 432 SER A CA 1
ATOM 3332 C C . SER A 1 432 ? -1.797 24.780 22.833 1.00 74.00 432 SER A C 1
ATOM 3334 O O . SER A 1 432 ? -2.978 25.081 22.995 1.00 74.00 432 SER A O 1
ATOM 3336 N N . ASP A 1 433 ? -0.859 25.023 23.752 1.00 79.81 433 ASP A N 1
ATOM 3337 C CA . ASP A 1 433 ? -1.089 25.704 25.029 1.00 79.81 433 ASP A CA 1
ATOM 3338 C C . ASP A 1 433 ? 0.148 26.548 25.412 1.00 79.81 433 ASP A C 1
ATOM 3340 O O . ASP A 1 433 ? 1.042 26.096 26.145 1.00 79.81 433 ASP A O 1
ATOM 3344 N N . PRO A 1 434 ? 0.223 27.801 24.922 1.00 77.06 434 PRO A N 1
ATOM 3345 C CA . PRO A 1 434 ? 1.362 28.677 25.176 1.00 77.06 434 PRO A CA 1
ATOM 3346 C C . PRO A 1 434 ? 1.575 28.951 26.669 1.00 77.06 434 PRO A C 1
ATOM 3348 O O . PRO A 1 434 ? 2.716 29.036 27.130 1.00 77.06 434 PRO A O 1
ATOM 3351 N N . ALA A 1 435 ? 0.490 29.080 27.441 1.00 77.50 435 ALA A N 1
ATOM 3352 C CA . ALA A 1 435 ? 0.547 29.364 28.870 1.00 77.50 435 ALA A CA 1
ATOM 3353 C C . ALA A 1 435 ? 1.214 28.209 29.629 1.00 77.50 435 ALA A C 1
ATOM 3355 O O . ALA A 1 435 ? 2.130 28.429 30.432 1.00 77.50 435 ALA A O 1
ATOM 3356 N N . GLN A 1 436 ? 0.806 26.976 29.332 1.00 77.81 436 GLN A N 1
ATOM 3357 C CA . GLN A 1 436 ? 1.367 25.786 29.956 1.00 77.81 436 GLN A CA 1
ATOM 3358 C C . GLN A 1 436 ? 2.809 25.516 29.508 1.00 77.81 436 GLN A C 1
ATOM 3360 O O . GLN A 1 436 ? 3.654 25.175 30.342 1.00 77.81 436 GLN A O 1
ATOM 3365 N N . ALA A 1 437 ? 3.132 25.738 28.232 1.00 77.62 437 ALA A N 1
ATOM 3366 C CA . ALA A 1 437 ? 4.489 25.579 27.711 1.00 77.62 437 ALA A CA 1
ATOM 3367 C C . ALA A 1 437 ? 5.486 26.556 28.361 1.00 77.62 437 ALA A C 1
ATOM 3369 O O . ALA A 1 437 ? 6.590 26.163 28.747 1.00 77.62 437 ALA A O 1
ATOM 3370 N N . ILE A 1 438 ? 5.084 27.817 28.567 1.00 78.62 438 ILE A N 1
ATOM 3371 C CA . ILE A 1 438 ? 5.898 28.823 29.270 1.00 78.62 438 ILE A CA 1
ATOM 3372 C C . ILE A 1 438 ? 6.193 28.378 30.708 1.00 78.62 438 ILE A C 1
ATOM 3374 O O . ILE A 1 438 ? 7.332 28.475 31.174 1.00 78.62 438 ILE A O 1
ATOM 3378 N N . LEU A 1 439 ? 5.190 27.855 31.417 1.00 77.06 439 LEU A N 1
ATOM 3379 C CA . LEU A 1 439 ? 5.358 27.373 32.789 1.00 77.06 439 LEU A CA 1
ATOM 3380 C C . LEU A 1 439 ? 6.258 26.129 32.860 1.00 77.06 439 LEU A C 1
ATOM 3382 O O . LEU A 1 439 ? 7.122 26.050 33.739 1.00 77.06 439 LEU A O 1
ATOM 3386 N N . ALA A 1 440 ? 6.106 25.192 31.921 1.00 79.31 440 ALA A N 1
ATOM 3387 C CA . ALA A 1 440 ? 6.951 24.004 31.816 1.00 79.31 440 ALA A CA 1
ATOM 3388 C C . ALA A 1 440 ? 8.418 24.367 31.532 1.00 79.31 440 ALA A C 1
ATOM 3390 O O . ALA A 1 440 ? 9.322 23.846 32.193 1.00 79.31 440 ALA A O 1
ATOM 3391 N N . TRP A 1 441 ? 8.663 25.327 30.634 1.00 80.94 441 TRP A N 1
ATOM 3392 C CA . TRP A 1 441 ? 10.007 25.827 30.334 1.00 80.94 441 TRP A CA 1
ATOM 3393 C C . TRP A 1 441 ? 10.682 26.457 31.560 1.00 80.94 441 TRP A C 1
ATOM 3395 O O . TRP A 1 441 ? 11.847 26.162 31.848 1.00 80.94 441 TRP A O 1
ATOM 3405 N N . VAL A 1 442 ? 9.955 27.281 32.330 1.00 79.56 442 VAL A N 1
ATOM 3406 C CA . VAL A 1 442 ? 10.470 27.866 33.584 1.00 79.56 442 VAL A CA 1
ATOM 3407 C C . VAL A 1 442 ? 10.822 26.762 34.584 1.00 79.56 442 VAL A C 1
ATOM 3409 O O . VAL A 1 442 ? 11.880 26.820 35.216 1.00 79.56 442 VAL A O 1
ATOM 3412 N N . ALA A 1 443 ? 9.973 25.737 34.704 1.00 78.00 443 ALA A N 1
ATOM 3413 C CA . ALA A 1 443 ? 10.207 24.608 35.599 1.00 78.00 443 ALA A CA 1
ATOM 3414 C C . ALA A 1 443 ? 11.447 23.792 35.193 1.00 78.00 443 ALA A C 1
ATOM 3416 O O . ALA A 1 443 ? 12.290 23.495 36.044 1.00 78.00 443 ALA A O 1
ATOM 3417 N N . GLN A 1 444 ? 11.622 23.493 33.904 1.00 75.62 444 GLN A N 1
ATOM 3418 C CA . GLN A 1 444 ? 12.786 22.761 33.388 1.00 75.62 444 GLN A CA 1
ATOM 3419 C C . GLN A 1 444 ? 14.083 23.583 33.492 1.00 75.62 444 GLN A C 1
ATOM 3421 O O . GLN A 1 444 ? 15.155 23.044 33.774 1.00 75.62 444 GLN A O 1
ATOM 3426 N N . SER A 1 445 ? 13.979 24.907 33.361 1.00 76.25 445 SER A N 1
ATOM 3427 C CA . SER A 1 445 ? 15.101 25.849 33.452 1.00 76.25 445 SER A CA 1
ATOM 3428 C C . SER A 1 445 ? 15.475 26.234 34.887 1.00 76.25 445 SER A C 1
ATOM 3430 O O . SER A 1 445 ? 16.414 27.008 35.084 1.00 76.25 445 SER A O 1
ATOM 3432 N N . THR A 1 446 ? 14.807 25.677 35.905 1.00 75.94 446 THR A N 1
ATOM 3433 C CA . THR A 1 446 ? 15.013 26.009 37.329 1.00 75.94 446 THR A CA 1
ATOM 3434 C C . THR A 1 446 ? 16.488 25.997 37.729 1.00 75.94 446 THR A C 1
ATOM 3436 O O . THR A 1 446 ? 16.969 26.958 38.315 1.00 75.94 446 THR A O 1
ATOM 3439 N N . ALA A 1 447 ? 17.252 24.981 37.318 1.00 71.50 447 ALA A N 1
ATOM 3440 C CA . ALA A 1 447 ? 18.672 24.874 37.663 1.00 71.50 447 ALA A CA 1
ATOM 3441 C C . ALA A 1 447 ? 19.568 25.945 37.007 1.00 71.50 447 ALA A C 1
ATOM 3443 O O . ALA A 1 447 ? 20.664 26.216 37.502 1.00 71.50 447 ALA A O 1
ATOM 3444 N N . GLN A 1 448 ? 19.148 26.530 35.881 1.00 74.38 448 GLN A N 1
ATOM 3445 C CA . GLN A 1 448 ? 19.829 27.669 35.257 1.00 74.38 448 GLN A CA 1
ATOM 3446 C C . GLN A 1 448 ? 19.373 28.991 35.882 1.00 74.38 448 GLN A C 1
ATOM 3448 O O . GLN A 1 448 ? 20.210 29.855 36.139 1.00 74.38 448 GLN A O 1
ATOM 3453 N N . ILE A 1 449 ? 18.081 29.115 36.194 1.00 75.06 449 ILE A N 1
ATOM 3454 C CA . ILE A 1 449 ? 17.504 30.269 36.895 1.00 75.06 449 ILE A CA 1
ATOM 3455 C C . ILE A 1 449 ? 18.143 30.412 38.281 1.00 75.06 449 ILE A C 1
ATOM 3457 O O . ILE A 1 449 ? 18.578 31.499 38.638 1.00 75.06 449 ILE A O 1
ATOM 3461 N N . ASP A 1 450 ? 18.340 29.314 39.010 1.00 79.56 450 ASP A N 1
ATOM 3462 C CA . ASP A 1 450 ? 18.951 29.300 40.346 1.00 79.56 450 ASP A CA 1
ATOM 3463 C C . ASP A 1 450 ? 20.429 29.736 40.362 1.00 79.56 450 ASP A C 1
ATOM 3465 O O . ASP A 1 450 ? 20.992 30.003 41.426 1.00 79.56 450 ASP A O 1
ATOM 3469 N N . ARG A 1 451 ? 21.078 29.839 39.191 1.00 80.50 451 ARG A N 1
ATOM 3470 C CA . ARG A 1 451 ? 22.435 30.399 39.050 1.00 80.50 451 ARG A CA 1
ATOM 3471 C C . ARG A 1 451 ? 22.442 31.924 38.921 1.00 80.50 451 ARG A C 1
ATOM 3473 O O . ARG A 1 451 ? 23.515 32.523 38.998 1.00 80.50 451 ARG A O 1
ATOM 3480 N N . LEU A 1 452 ? 21.287 32.556 38.705 1.00 81.38 452 LEU A N 1
ATOM 3481 C CA . LEU A 1 452 ? 21.152 34.013 38.666 1.00 81.38 452 LEU A CA 1
ATOM 3482 C C . LEU A 1 452 ? 21.175 34.603 40.090 1.00 81.38 452 LEU A C 1
ATOM 3484 O O . LEU A 1 452 ? 20.882 33.897 41.052 1.00 81.38 452 LEU A O 1
ATOM 3488 N N . PRO A 1 453 ? 21.507 35.893 40.267 1.00 84.25 453 PRO A N 1
ATOM 3489 C CA . PRO A 1 453 ? 21.313 36.597 41.538 1.00 84.25 453 PRO A CA 1
ATOM 3490 C C . PRO A 1 453 ? 19.850 36.531 42.002 1.00 84.25 453 PRO A C 1
ATOM 3492 O O . PRO A 1 453 ? 18.952 36.646 41.172 1.00 84.25 453 PRO A O 1
ATOM 3495 N N . SER A 1 454 ? 19.604 36.349 43.305 1.00 74.44 454 SER A N 1
ATOM 3496 C CA . SER A 1 454 ? 18.270 36.054 43.864 1.00 74.44 454 SER A CA 1
ATOM 3497 C C . SER A 1 454 ? 17.192 37.081 43.504 1.00 74.44 454 SER A C 1
ATOM 3499 O O . SER A 1 454 ? 16.056 36.708 43.251 1.00 74.44 454 SER A O 1
ATOM 3501 N N . ASP A 1 455 ? 17.555 38.361 43.422 1.00 77.31 455 ASP A N 1
ATOM 3502 C CA . ASP A 1 455 ? 16.676 39.448 42.974 1.00 77.31 455 ASP A CA 1
ATOM 3503 C C . ASP A 1 455 ? 16.204 39.256 41.525 1.00 77.31 455 ASP A C 1
ATOM 3505 O O . ASP A 1 455 ? 15.044 39.489 41.211 1.00 77.31 455 ASP A O 1
ATOM 3509 N N . ARG A 1 456 ? 17.066 38.728 40.650 1.00 77.88 456 ARG A N 1
ATOM 3510 C CA . ARG A 1 456 ? 16.720 38.434 39.252 1.00 77.88 456 ARG A CA 1
ATOM 3511 C C . ARG A 1 456 ? 15.990 37.110 39.062 1.00 77.88 456 ARG A C 1
ATOM 3513 O O . ARG A 1 456 ? 15.356 36.921 38.029 1.00 77.88 456 ARG A O 1
ATOM 3520 N N . GLN A 1 457 ? 16.100 36.189 40.019 1.00 80.12 457 GLN A N 1
ATOM 3521 C CA . GLN A 1 457 ? 15.372 34.920 39.983 1.00 80.12 457 GLN A CA 1
ATOM 3522 C C . GLN A 1 457 ? 13.873 35.145 40.175 1.00 80.12 457 GLN A C 1
ATOM 3524 O O . GLN A 1 457 ? 13.064 34.619 39.410 1.00 80.12 457 GLN A O 1
ATOM 3529 N N . ASP A 1 458 ? 13.521 35.931 41.193 1.00 78.44 458 ASP A N 1
ATOM 3530 C CA . ASP A 1 458 ? 12.132 36.201 41.559 1.00 78.44 458 ASP A CA 1
ATOM 3531 C C . ASP A 1 458 ? 11.453 37.119 40.535 1.00 78.44 458 ASP A C 1
ATOM 3533 O O . ASP A 1 458 ? 10.306 36.863 40.157 1.00 78.44 458 ASP A O 1
ATOM 3537 N N . ASP A 1 459 ? 12.179 38.117 40.018 1.00 82.81 459 ASP A N 1
ATOM 3538 C CA . ASP A 1 459 ? 11.700 38.998 38.948 1.00 82.81 459 ASP A CA 1
ATOM 3539 C C . ASP A 1 459 ? 11.390 38.204 37.669 1.00 82.81 459 ASP A C 1
ATOM 3541 O O . ASP A 1 459 ? 10.279 38.288 37.148 1.00 82.81 459 ASP A O 1
ATOM 3545 N N . LEU A 1 460 ? 12.321 37.357 37.209 1.00 81.19 460 LEU A N 1
ATOM 3546 C CA . LEU A 1 460 ? 12.141 36.564 35.988 1.00 81.19 460 LEU A CA 1
ATOM 3547 C C . LEU A 1 460 ? 10.984 35.563 36.114 1.00 81.19 460 LEU A C 1
ATOM 3549 O O . LEU A 1 460 ? 10.188 35.412 35.190 1.00 81.19 460 LEU A O 1
ATOM 3553 N N . ARG A 1 461 ? 10.854 34.882 37.259 1.00 82.88 461 ARG A N 1
ATOM 3554 C CA . ARG A 1 461 ? 9.734 33.953 37.496 1.00 82.88 461 ARG A CA 1
ATOM 3555 C C . ARG A 1 461 ? 8.392 34.681 37.522 1.00 82.88 461 ARG A C 1
ATOM 3557 O O . ARG A 1 461 ? 7.421 34.172 36.968 1.00 82.88 461 ARG A O 1
ATOM 3564 N N . SER A 1 462 ? 8.340 35.859 38.142 1.00 82.94 462 SER A N 1
ATOM 3565 C CA . SER A 1 462 ? 7.122 36.672 38.224 1.00 82.94 462 SER A CA 1
ATOM 3566 C C . SER A 1 462 ? 6.721 37.235 36.859 1.00 82.94 462 SER A C 1
ATOM 3568 O O . SER A 1 462 ? 5.539 37.222 36.518 1.00 82.94 462 SER A O 1
ATOM 3570 N N . GLU A 1 463 ? 7.693 37.675 36.059 1.00 84.12 463 GLU A N 1
ATOM 3571 C CA . GLU A 1 463 ? 7.478 38.163 34.695 1.00 84.12 463 GLU A CA 1
ATOM 3572 C C . GLU A 1 463 ? 6.960 37.043 33.783 1.00 84.12 463 GLU A C 1
ATOM 3574 O O . GLU A 1 463 ? 5.924 37.207 33.142 1.00 84.12 463 GLU A O 1
ATOM 3579 N N . MET A 1 464 ? 7.584 35.861 33.812 1.00 80.44 464 MET A N 1
ATOM 3580 C CA . MET A 1 464 ? 7.139 34.709 33.017 1.00 80.44 464 MET A CA 1
ATOM 3581 C C . MET A 1 464 ? 5.754 34.196 33.436 1.00 80.44 464 MET A C 1
ATOM 3583 O O . MET A 1 464 ? 4.965 33.798 32.584 1.00 80.44 464 MET A O 1
ATOM 3587 N N . GLN A 1 465 ? 5.409 34.255 34.728 1.00 80.44 465 GLN A N 1
ATOM 3588 C CA . GLN A 1 465 ? 4.043 33.979 35.195 1.00 80.44 465 GLN A CA 1
ATOM 3589 C C . GLN A 1 465 ? 3.031 35.030 34.724 1.00 80.44 465 GLN A C 1
ATOM 3591 O O . GLN A 1 465 ? 1.869 34.694 34.496 1.00 80.44 465 GLN A O 1
ATOM 3596 N N . GLY A 1 466 ? 3.445 36.294 34.605 1.00 76.56 466 GLY A N 1
ATOM 3597 C CA . GLY A 1 466 ? 2.637 37.356 34.007 1.00 76.56 466 GLY A CA 1
ATOM 3598 C C . GLY A 1 466 ? 2.348 37.067 32.537 1.00 76.56 466 GLY A C 1
ATOM 3599 O O . GLY A 1 466 ? 1.187 37.014 32.148 1.00 76.56 466 GLY A O 1
ATOM 3600 N N . ILE A 1 467 ? 3.392 36.757 31.765 1.00 79.25 467 ILE A N 1
ATOM 3601 C CA . ILE A 1 467 ? 3.284 36.414 30.340 1.00 79.25 467 ILE A CA 1
ATOM 3602 C C . ILE A 1 467 ? 2.419 35.159 30.142 1.00 79.25 467 ILE A C 1
ATOM 3604 O O . ILE A 1 467 ? 1.537 35.161 29.291 1.00 79.25 467 ILE A O 1
ATOM 3608 N N . ALA A 1 468 ? 2.593 34.114 30.960 1.00 74.56 468 ALA A N 1
ATOM 3609 C CA . ALA A 1 468 ? 1.765 32.905 30.884 1.00 74.56 468 ALA A CA 1
ATOM 3610 C C . ALA A 1 468 ? 0.276 33.185 31.158 1.00 74.56 468 ALA A C 1
ATOM 3612 O O . ALA A 1 468 ? -0.590 32.576 30.542 1.00 74.56 468 ALA A O 1
ATOM 3613 N N . LYS A 1 469 ? -0.045 34.125 32.058 1.00 75.38 469 LYS A N 1
ATOM 3614 C CA . LYS A 1 469 ? -1.436 34.543 32.310 1.00 75.38 469 LYS A CA 1
ATOM 3615 C C . LYS A 1 469 ? -2.027 35.374 31.178 1.00 75.38 469 LYS A C 1
ATOM 3617 O O . LYS A 1 469 ? -3.239 35.352 31.011 1.00 75.38 469 LYS A O 1
ATOM 3622 N N . GLU A 1 470 ? -1.199 36.128 30.464 1.00 77.94 470 GLU A N 1
ATOM 3623 C CA . GLU A 1 470 ? -1.609 36.929 29.305 1.00 77.94 470 GLU A CA 1
ATOM 3624 C C . GLU A 1 470 ? -1.739 36.094 28.022 1.00 77.94 470 GLU A C 1
ATOM 3626 O O . GLU A 1 470 ? -2.400 36.527 27.083 1.00 77.94 470 GLU A O 1
ATOM 3631 N N . ALA A 1 471 ? -1.109 34.916 27.979 1.00 71.31 471 ALA A N 1
ATOM 3632 C CA . ALA A 1 471 ? -1.134 33.992 26.847 1.00 71.31 471 ALA A CA 1
ATOM 3633 C C . ALA A 1 471 ? -2.334 33.016 26.846 1.00 71.31 471 ALA A C 1
ATOM 3635 O O . ALA A 1 471 ? -2.468 32.237 25.904 1.00 71.31 471 ALA A O 1
ATOM 3636 N N . ASN A 1 472 ? -3.174 33.072 27.887 1.00 54.94 472 ASN A N 1
ATOM 3637 C CA . ASN A 1 472 ? -4.464 32.380 28.034 1.00 54.94 472 ASN A CA 1
ATOM 3638 C C . ASN A 1 472 ? -5.603 33.311 27.593 1.00 54.94 472 ASN A C 1
ATOM 3640 O O . ASN A 1 472 ? -6.593 32.823 27.005 1.00 54.94 472 ASN A O 1
#

Radius of gyration: 36.87 Å; chains: 1; bounding box: 114×72×109 Å

Foldseek 3Di:
DDDDDDDDDDDDDDDPDPPPPDPDDDQQWWKWWAQQQVRDIDIGNALLVNLLVNLPDDLVSFIWMWTDDPPDIDTAKTKDWPQADPVRHTDIDIDQHDDDDRRVSNPVSNLVNLLVVLLVLLVPFDDDDPDDDPVVRADPVSLVSLQVNLVPPLLSSLVSDVVRDPDQRPDDSNNVSVVVVVVVVVVVVVVVVVVVVPDFDFPDWDDWDQDPLRWIKIWTWGQDPVAIWIWIWIQAPPRDIDIGTDPDHDPDGVRRRVCNVVVVPDDDPGPVVVSVVSSVVVVVVPDDDDWDDAAKDKDKDFDDPDFAKFKWKAFADPRPWTKTFGHDDPLLQVLLVVLLVDPVSQVLCCVPHVRRVPGIDIDIDTAPPPHPGQADRIWTFIWGADRVRDIDTGMTTRDPDPSSVSNSVCLSVDPSNVVSVVVVVLVVCCVVQVLVSLVVVLVVCVVVLVPDDPVSSVVVVVVSNVVSVVSD

Sequence (472 aa):
MENDINAGLARPGTERSDAERPATDRPKEYFSVRLTLSGAAQEFEDPRQAGEAFFRADPAERPSVAHINGNTARTMARTEIHGVHESGETRYFKSLPDSHAPDAEFRAGFLNAMEASLTERLGKLEWGKDGPAVTERLDTGLREDLEAFARREPEKAASHWSEHTGEIPPGPELRAAVQAREEVADRELAAYQEALAEKPPIIATGDWVTTDANVELRPVAVATDRGIHTGYEANLPGGENELTVSERTFPNSREALRHAYDFYEGGEEGLELAVKRAAEMDRELVDEPDRGPEGLVLEHQPQPEFARPETAIHAGDEAQLVLTLGRDTENTRDLAERLVADPEFRKVVAEHIPDAEATLGTGRFVDGEGSSGFLPDELLAVTSYGRDGGAEVLAKFPDEGPLSEALAKHLAQSPVMAAYVEEERQRSDFASDPAQAILAWVAQSTAQIDRLPSDRQDDLRSEMQGIAKEAN

Secondary structure (DSSP, 8-state):
-----------------------------EEEEE-TTT--EEEESSHHHHHHHHHHS-GGG--EEEEEETTEEEEEEEEEEEEE-TTSPEEEEE----SSHHHHHHHHHHHHHHHHHHHHHHTTSPPSTTSPPHHHHS-HHHHHHHHHHHHH-HHHHHHHHHHH--SPPSSHHHHHHHHHHHHHHHHHHHHHHHHHT-PPPEEEE---EE-TTS-EEEEEEEEETTEEEEEEEEE-TTS-EEEEEEEEEESSHHHHHHTHHHHHSSS-THHHHHHHHHHHHHHHS--PPPP---EEEEEEEEPPSS---EEEEEESGGGSEEEEEEE--HHHHHHHHHHHH-HHHHHHHHTT-TTHHHH-EEEEE-TTSSSS--S-SEEEEEEEE-TTS-EEEEEE-SS-SHHHHHHHHHHHT-HHHHHHHHHHHHHHHHHH-HHHHHHHHHHHTHHHHTTS-HHHHHHHHHHHHHHHHH--